Protein AF-0000000078830931 (afdb_homodimer)

Foldseek 3Di:
DAEEEEDCWQQSVVLQQLLVVLPYHYEYADDDLLQVCCQPFNAWEAAPVDIDGDRHHYDNALVPPAAGQEYEYDDEPVCLVVCLVSVQCNQPRVPDDDVPDRGHAYEYAYAFQCNLVVSCVRRNLSRYKYKYWDWAWGPPDRRYIYTDDHGTEMEIARQDDFLPDGDPVQVVVQVSSVSSVGHYHYHSHCSQVSLQVLLQCLLQQLVCQLVVAFLQVQLVDPVSLVLSLLQSVLSVVLCVLVVHDYDDHSVNSNVVSVPDDNRDHDVQNVCQVVQHAHPLCRRLVVSCVSCVVSVRDNVSSVVSSVSCVVSRHGDPPD/DAEEEEDCWQQSVVLQQLLVVLPYHYEYADDDLLQVCCQPFNAWEAAPVDIDGDRHHYDNALVPPAAGQEYEYDDEPVCLVVCLVSVQCNQPRVPDDDVPDRGHAYEYAYAFQCNLVVSCVRRNLSRYKYKYWDWAWGPPDRRYIYTDDHGTEMEIARQDDFLPDGDPVQVVVQVSSVSSVGHYHYHSHCSQVSLQVLLQCLLQQLVCQLVVAFLQVQLVDPVSLVLSLLQSVLSVVLCVLVVHDYDDHSVNSNVVSVPDDNRDHDVQNVCQVVQHAHPLCRRLVVSCVSCVVSVRDNVSSVVSSVSCVVSRHGDPPD

Radius of gyration: 30.99 Å; Cα contacts (8 Å, |Δi|>4): 1349; chains: 2; bounding box: 48×102×60 Å

Structure (mmCIF, N/CA/C/O backbone):
data_AF-0000000078830931-model_v1
#
loop_
_entity.id
_entity.type
_entity.pdbx_description
1 polymer '2-dehydropantoate 2-reductase'
#
loop_
_atom_site.group_PDB
_atom_site.id
_atom_site.type_symbol
_atom_site.label_atom_id
_atom_site.label_alt_id
_atom_site.label_comp_id
_atom_site.label_asym_id
_atom_site.label_entity_id
_atom_site.label_seq_id
_atom_site.pdbx_PDB_ins_code
_atom_site.Cartn_x
_atom_site.Cartn_y
_atom_site.Cartn_z
_atom_site.occupancy
_atom_site.B_iso_or_equiv
_atom_site.auth_seq_id
_atom_site.auth_comp_id
_atom_site.auth_asym_id
_atom_site.auth_atom_id
_atom_site.pdbx_PDB_model_num
ATOM 1 N N . MET A 1 1 ? -1.708 -39.812 -23.375 1 94.75 1 MET A N 1
ATOM 2 C CA . MET A 1 1 ? -1.173 -39.781 -22.016 1 94.75 1 MET A CA 1
ATOM 3 C C . MET A 1 1 ? -2.297 -39.812 -20.984 1 94.75 1 MET A C 1
ATOM 5 O O . MET A 1 1 ? -3.449 -39.5 -21.312 1 94.75 1 MET A O 1
ATOM 9 N N . ARG A 1 2 ? -1.954 -40.219 -19.844 1 97.19 2 ARG A N 1
ATOM 10 C CA . ARG A 1 2 ? -2.887 -40.25 -18.719 1 97.19 2 ARG A CA 1
ATOM 11 C C . ARG A 1 2 ? -2.566 -39.125 -17.719 1 97.19 2 ARG A C 1
ATOM 13 O O . ARG A 1 2 ? -1.452 -39.062 -17.203 1 97.19 2 ARG A O 1
ATOM 20 N N . PHE A 1 3 ? -3.611 -38.312 -17.516 1 98.38 3 PHE A N 1
ATOM 21 C CA . PHE A 1 3 ? -3.396 -37.125 -16.688 1 98.38 3 PHE A CA 1
ATOM 22 C C . PHE A 1 3 ? -4.25 -37.188 -15.422 1 98.38 3 PHE A C 1
ATOM 24 O O . PHE A 1 3 ? -5.398 -37.656 -15.469 1 98.38 3 PHE A O 1
ATOM 31 N N . ALA A 1 4 ? -3.707 -36.75 -14.352 1 98.69 4 ALA A N 1
ATOM 32 C CA . ALA A 1 4 ? -4.48 -36.344 -13.18 1 98.69 4 ALA A CA 1
ATOM 33 C C . ALA A 1 4 ? -4.418 -34.844 -12.977 1 98.69 4 ALA A C 1
ATOM 35 O O . ALA A 1 4 ? -3.336 -34.25 -12.992 1 98.69 4 ALA A O 1
ATOM 36 N N . ILE A 1 5 ? -5.582 -34.25 -12.812 1 98.81 5 ILE A N 1
ATOM 37 C CA . ILE A 1 5 ? -5.648 -32.812 -12.523 1 98.81 5 ILE A CA 1
ATOM 38 C C . ILE A 1 5 ? -5.941 -32.625 -11.039 1 98.81 5 ILE A C 1
ATOM 40 O O . ILE A 1 5 ? -7.035 -32.938 -10.562 1 98.81 5 ILE A O 1
ATOM 44 N N . LEU A 1 6 ? -4.977 -32.125 -10.312 1 98.56 6 LEU A N 1
ATOM 45 C CA . LEU A 1 6 ? -5.18 -31.703 -8.93 1 98.56 6 LEU A CA 1
ATOM 46 C C . LEU A 1 6 ? -5.391 -30.203 -8.844 1 98.56 6 LEU A C 1
ATOM 48 O O . LEU A 1 6 ? -4.43 -29.438 -8.945 1 98.56 6 LEU A O 1
ATOM 52 N N . GLY A 1 7 ? -6.586 -29.797 -8.547 1 97.06 7 GLY A N 1
ATOM 53 C CA . GLY A 1 7 ? -7.051 -28.422 -8.727 1 97.06 7 GLY A CA 1
ATOM 54 C C . GLY A 1 7 ? -7.883 -28.234 -9.977 1 97.06 7 GLY A C 1
ATOM 55 O O . GLY A 1 7 ? -7.379 -27.766 -10.992 1 97.06 7 GLY A O 1
ATOM 56 N N . SER A 1 8 ? -9.125 -28.547 -9.883 1 96.56 8 SER A N 1
ATOM 57 C CA . SER A 1 8 ? -10.031 -28.547 -11.023 1 96.56 8 SER A CA 1
ATOM 58 C C . SER A 1 8 ? -10.75 -27.203 -11.156 1 96.56 8 SER A C 1
ATOM 60 O O . SER A 1 8 ? -11.828 -27.125 -11.742 1 96.56 8 SER A O 1
ATOM 62 N N . GLY A 1 9 ? -10.156 -26.219 -10.609 1 95.44 9 GLY A N 1
ATOM 63 C CA . GLY A 1 9 ? -10.695 -24.875 -10.766 1 95.44 9 GLY A CA 1
ATOM 64 C C . GLY A 1 9 ? -10.367 -24.25 -12.109 1 95.44 9 GLY A C 1
ATOM 65 O O . GLY A 1 9 ? -10.375 -24.938 -13.141 1 95.44 9 GLY A O 1
ATOM 66 N N . GLY A 1 10 ? -10.164 -22.922 -12.133 1 94.81 10 GLY A N 1
ATOM 67 C CA . GLY A 1 10 ? -9.977 -22.172 -13.367 1 94.81 10 GLY A CA 1
ATOM 68 C C . GLY A 1 10 ? -8.859 -22.719 -14.234 1 94.81 10 GLY A C 1
ATOM 69 O O . GLY A 1 10 ? -9.078 -23.062 -15.398 1 94.81 10 GLY A O 1
ATOM 70 N N . VAL A 1 11 ? -7.676 -22.875 -13.664 1 96.81 11 VAL A N 1
ATOM 71 C CA . VAL A 1 11 ? -6.5 -23.266 -14.438 1 96.81 11 VAL A CA 1
ATOM 72 C C . VAL A 1 11 ? -6.559 -24.75 -14.766 1 96.81 11 VAL A C 1
ATOM 74 O O . VAL A 1 11 ? -6.602 -25.141 -15.938 1 96.81 11 VAL A O 1
ATOM 77 N N . GLY A 1 12 ? -6.703 -25.547 -13.758 1 98.19 12 GLY A N 1
ATOM 78 C CA . GLY A 1 12 ? -6.723 -26.984 -13.977 1 98.19 12 GLY A CA 1
ATOM 79 C C . GLY A 1 12 ? -7.934 -27.453 -14.758 1 98.19 12 GLY A C 1
ATOM 80 O O . GLY A 1 12 ? -7.824 -28.359 -15.602 1 98.19 12 GLY A O 1
ATOM 81 N N . GLY A 1 13 ? -9.055 -26.875 -14.445 1 98.06 13 GLY A N 1
ATOM 82 C CA . GLY A 1 13 ? -10.25 -27.234 -15.195 1 98.06 13 GLY A CA 1
ATOM 83 C C . GLY A 1 13 ? -10.156 -26.891 -16.672 1 98.06 13 GLY A C 1
ATOM 84 O O . GLY A 1 13 ? -10.547 -27.688 -17.516 1 98.06 13 GLY A O 1
ATOM 85 N N . PHE A 1 14 ? -9.617 -25.766 -16.953 1 97.81 14 PHE A N 1
ATOM 86 C CA . PHE A 1 14 ? -9.5 -25.312 -18.328 1 97.81 14 PHE A CA 1
ATOM 87 C C . PHE A 1 14 ? -8.562 -26.203 -19.125 1 97.81 14 PHE A C 1
ATOM 89 O O . PHE A 1 14 ? -8.953 -26.766 -20.156 1 97.81 14 PHE A O 1
ATOM 96 N N . PHE A 1 15 ? -7.398 -26.391 -18.656 1 98.25 15 PHE A N 1
ATOM 97 C CA . PHE A 1 15 ? -6.414 -27.188 -19.375 1 98.25 15 PHE A CA 1
ATOM 98 C C . PHE A 1 15 ? -6.816 -28.656 -19.391 1 98.25 15 PHE A C 1
ATOM 100 O O . PHE A 1 15 ? -6.613 -29.344 -20.406 1 98.25 15 PHE A O 1
ATOM 107 N N . GLY A 1 16 ? -7.379 -29.125 -18.312 1 98.56 16 GLY A N 1
ATOM 108 C CA . GLY A 1 16 ? -7.879 -30.484 -18.281 1 98.56 16 GLY A CA 1
ATOM 109 C C . GLY A 1 16 ? -8.969 -30.75 -19.297 1 98.56 16 GLY A C 1
ATOM 110 O O . GLY A 1 16 ? -8.969 -31.781 -19.969 1 98.56 16 GLY A O 1
ATOM 111 N N . ALA A 1 17 ? -9.859 -29.812 -19.406 1 98.44 17 ALA A N 1
ATOM 112 C CA . ALA A 1 17 ? -10.953 -29.953 -20.359 1 98.44 17 ALA A CA 1
ATOM 113 C C . ALA A 1 17 ? -10.43 -30.016 -21.797 1 98.44 17 ALA A C 1
ATOM 115 O O . ALA A 1 17 ? -10.93 -30.781 -22.609 1 98.44 17 ALA A O 1
ATOM 116 N N . LYS A 1 18 ? -9.5 -29.219 -22.078 1 98.06 18 LYS A N 1
ATOM 117 C CA . LYS A 1 18 ? -8.898 -29.219 -23.406 1 98.06 18 LYS A CA 1
ATOM 118 C C . LYS A 1 18 ? -8.219 -30.562 -23.688 1 98.06 18 LYS A C 1
ATOM 120 O O . LYS A 1 18 ? -8.289 -31.078 -24.812 1 98.06 18 LYS A O 1
ATOM 125 N N . LEU A 1 19 ? -7.559 -31.094 -22.719 1 98.62 19 LEU A N 1
ATOM 126 C CA . LEU A 1 19 ? -6.91 -32.406 -22.875 1 98.62 19 LEU A CA 1
ATOM 127 C C . LEU A 1 19 ? -7.938 -33.5 -23.109 1 98.62 19 LEU A C 1
ATOM 129 O O . LEU A 1 19 ? -7.734 -34.375 -23.953 1 98.62 19 LEU A O 1
ATOM 133 N N . VAL A 1 20 ? -9.039 -33.469 -22.344 1 98.69 20 VAL A N 1
ATOM 134 C CA . VAL A 1 20 ? -10.117 -34.406 -22.547 1 98.69 20 VAL A CA 1
ATOM 135 C C . VAL A 1 20 ? -10.641 -34.312 -23.984 1 98.69 20 VAL A C 1
ATOM 137 O O . VAL A 1 20 ? -10.812 -35.344 -24.656 1 98.69 20 VAL A O 1
ATOM 140 N N . ARG A 1 21 ? -10.859 -33.125 -24.359 1 97.94 21 ARG A N 1
ATOM 141 C CA . ARG A 1 21 ? -11.398 -32.875 -25.703 1 97.94 21 ARG A CA 1
ATOM 142 C C . ARG A 1 21 ? -10.461 -33.438 -26.781 1 97.94 21 ARG A C 1
ATOM 144 O O . ARG A 1 21 ? -10.914 -33.906 -27.828 1 97.94 21 ARG A O 1
ATOM 151 N N . ALA A 1 22 ? -9.219 -33.406 -26.547 1 98 22 ALA A N 1
ATOM 152 C CA . ALA A 1 22 ? -8.211 -33.875 -27.5 1 98 22 ALA A CA 1
ATOM 153 C C . ALA A 1 22 ? -8.062 -35.406 -27.422 1 98 22 ALA A C 1
ATOM 155 O O . ALA A 1 22 ? -7.281 -36 -28.172 1 98 22 ALA A O 1
ATOM 156 N N . GLY A 1 23 ? -8.703 -36.031 -26.438 1 98.25 23 GLY A N 1
ATOM 157 C CA . GLY A 1 23 ? -8.758 -37.5 -26.422 1 98.25 23 GLY A CA 1
ATOM 158 C C . GLY A 1 23 ? -7.84 -38.125 -25.375 1 98.25 23 GLY A C 1
ATOM 159 O O . GLY A 1 23 ? -7.699 -39.344 -25.312 1 98.25 23 GLY A O 1
ATOM 160 N N . HIS A 1 24 ? -7.219 -37.312 -24.578 1 98.44 24 HIS A N 1
ATOM 161 C CA . HIS A 1 24 ? -6.371 -37.844 -23.531 1 98.44 24 HIS A CA 1
ATOM 162 C C . HIS A 1 24 ? -7.207 -38.406 -22.391 1 98.44 24 HIS A C 1
ATOM 164 O O . HIS A 1 24 ? -8.391 -38.094 -22.25 1 98.44 24 HIS A O 1
ATOM 170 N N . ASP A 1 25 ? -6.637 -39.344 -21.672 1 98.19 25 ASP A N 1
ATOM 171 C CA . ASP A 1 25 ? -7.266 -39.844 -20.453 1 98.19 25 ASP A CA 1
ATOM 172 C C . ASP A 1 25 ? -6.992 -38.938 -19.266 1 98.19 25 ASP A C 1
ATOM 174 O O . ASP A 1 25 ? -5.875 -38.906 -18.734 1 98.19 25 ASP A O 1
ATOM 178 N N . VAL A 1 26 ? -8.008 -38.219 -18.844 1 98.75 26 VAL A N 1
ATOM 179 C CA . VAL A 1 26 ? -7.844 -37.188 -17.797 1 98.75 26 VAL A CA 1
ATOM 180 C C . VAL A 1 26 ? -8.789 -37.5 -16.641 1 98.75 26 VAL A C 1
ATOM 182 O O . VAL A 1 26 ? -9.984 -37.719 -16.844 1 98.75 26 VAL A O 1
ATOM 185 N N . THR A 1 27 ? -8.32 -37.562 -15.445 1 98.69 27 THR A N 1
ATOM 186 C CA . THR A 1 27 ? -9.148 -37.625 -14.242 1 98.69 27 THR A CA 1
ATOM 187 C C . THR A 1 27 ? -8.945 -36.406 -13.359 1 98.69 27 THR A C 1
ATOM 189 O O . THR A 1 27 ? -7.805 -36 -13.094 1 98.69 27 THR A O 1
ATOM 192 N N . PHE A 1 28 ? -10.078 -35.812 -12.891 1 98.75 28 PHE A N 1
ATOM 193 C CA . PHE A 1 28 ? -10.055 -34.594 -12.109 1 98.75 28 PHE A CA 1
ATOM 194 C C . PHE A 1 28 ? -10.281 -34.875 -10.633 1 98.75 28 PHE A C 1
ATOM 196 O O . PHE A 1 28 ? -11.188 -35.625 -10.273 1 98.75 28 PHE A O 1
ATOM 203 N N . LEU A 1 29 ? -9.43 -34.312 -9.812 1 98.56 29 LEU A N 1
ATOM 204 C CA . LEU A 1 29 ? -9.734 -34.25 -8.391 1 98.56 29 LEU A CA 1
ATOM 205 C C . LEU A 1 29 ? -10.602 -33.031 -8.07 1 98.56 29 LEU A C 1
ATOM 207 O O . LEU A 1 29 ? -10.211 -31.906 -8.344 1 98.56 29 LEU A O 1
ATOM 211 N N . ALA A 1 30 ? -11.75 -33.25 -7.574 1 97.5 30 ALA A N 1
ATOM 212 C CA . ALA A 1 30 ? -12.703 -32.188 -7.238 1 97.5 30 ALA A CA 1
ATOM 213 C C . ALA A 1 30 ? -13.516 -32.562 -5.996 1 97.5 30 ALA A C 1
ATOM 215 O O . ALA A 1 30 ? -13.398 -33.656 -5.48 1 97.5 30 ALA A O 1
ATOM 216 N N . ARG A 1 31 ? -14.203 -31.609 -5.5 1 95.44 31 ARG A N 1
ATOM 217 C CA . ARG A 1 31 ? -15.023 -31.859 -4.316 1 95.44 31 ARG A CA 1
ATOM 218 C C . ARG A 1 31 ? -16.281 -31 -4.34 1 95.44 31 ARG A C 1
ATOM 220 O O . ARG A 1 31 ? -16.438 -30.125 -5.195 1 95.44 31 ARG A O 1
ATOM 227 N N . GLY A 1 32 ? -17.219 -31.344 -3.547 1 96 32 GLY A N 1
ATOM 228 C CA . GLY A 1 32 ? -18.406 -30.516 -3.297 1 96 32 GLY A CA 1
ATOM 229 C C . GLY A 1 32 ? -19.281 -30.359 -4.52 1 96 32 GLY A C 1
ATOM 230 O O . GLY A 1 32 ? -19.484 -31.312 -5.277 1 96 32 GLY A O 1
ATOM 231 N N . ALA A 1 33 ? -19.812 -29.109 -4.637 1 97.38 33 ALA A N 1
ATOM 232 C CA . ALA A 1 33 ? -20.766 -28.812 -5.703 1 97.38 33 ALA A CA 1
ATOM 233 C C . ALA A 1 33 ? -20.109 -28.906 -7.074 1 97.38 33 ALA A C 1
ATOM 235 O O . ALA A 1 33 ? -20.75 -29.312 -8.055 1 97.38 33 ALA A O 1
ATOM 236 N N . HIS A 1 34 ? -18.891 -28.562 -7.062 1 97.56 34 HIS A N 1
ATOM 237 C CA . HIS A 1 34 ? -18.156 -28.625 -8.328 1 97.56 34 HIS A CA 1
ATOM 238 C C . HIS A 1 34 ? -17.984 -30.062 -8.797 1 97.56 34 HIS A C 1
ATOM 240 O O . HIS A 1 34 ? -18.188 -30.359 -9.977 1 97.56 34 HIS A O 1
ATOM 246 N N . LEU A 1 35 ? -17.672 -30.969 -7.938 1 98 35 LEU A N 1
ATOM 247 C CA . LEU A 1 35 ? -17.547 -32.375 -8.266 1 98 35 LEU A CA 1
ATOM 248 C C . LEU A 1 35 ? -18.875 -32.938 -8.766 1 98 35 LEU A C 1
ATOM 250 O O . LEU A 1 35 ? -18.922 -33.625 -9.789 1 98 35 LEU A O 1
ATOM 254 N N . ARG A 1 36 ? -19.906 -32.594 -8.055 1 98.25 36 ARG A N 1
ATOM 255 C CA . ARG A 1 36 ? -21.219 -33.094 -8.43 1 98.25 36 ARG A CA 1
ATOM 256 C C . ARG A 1 36 ? -21.609 -32.625 -9.828 1 98.25 36 ARG A C 1
ATOM 258 O O . ARG A 1 36 ? -22.078 -33.406 -10.648 1 98.25 36 ARG A O 1
ATOM 265 N N . ALA A 1 37 ? -21.344 -31.422 -10.062 1 98.5 37 ALA A N 1
ATOM 266 C CA . ALA A 1 37 ? -21.672 -30.859 -11.367 1 98.5 37 ALA A CA 1
ATOM 267 C C . ALA A 1 37 ? -20.859 -31.5 -12.477 1 98.5 37 ALA A C 1
ATOM 269 O O . ALA A 1 37 ? -21.375 -31.812 -13.547 1 98.5 37 ALA A O 1
ATOM 270 N N . MET A 1 38 ? -19.625 -31.688 -12.227 1 98.44 38 MET A N 1
ATOM 271 C CA . MET A 1 38 ? -18.719 -32.281 -13.211 1 98.44 38 MET A CA 1
ATOM 272 C C . MET A 1 38 ? -19.156 -33.719 -13.555 1 98.44 38 MET A C 1
ATOM 274 O O . MET A 1 38 ? -19.125 -34.094 -14.719 1 98.44 38 MET A O 1
ATOM 278 N N . ARG A 1 39 ? -19.641 -34.469 -12.609 1 97.94 39 ARG A N 1
ATOM 279 C CA . ARG A 1 39 ? -20.078 -35.844 -12.812 1 97.94 39 ARG A CA 1
ATOM 280 C C . ARG A 1 39 ? -21.391 -35.906 -13.586 1 97.94 39 ARG A C 1
ATOM 282 O O . ARG A 1 39 ? -21.578 -36.75 -14.438 1 97.94 39 ARG A O 1
ATOM 289 N N . GLU A 1 40 ? -22.188 -34.969 -13.305 1 98 40 GLU A N 1
ATOM 290 C CA . GLU A 1 40 ? -23.547 -35 -13.844 1 98 40 GLU A CA 1
ATOM 291 C C . GLU A 1 40 ? -23.609 -34.375 -15.234 1 98 40 GLU A C 1
ATOM 293 O O . GLU A 1 40 ? -24.312 -34.875 -16.125 1 98 40 GLU A O 1
ATOM 298 N N . HIS A 1 41 ? -22.859 -33.25 -15.391 1 97.75 41 HIS A N 1
ATOM 299 C CA . HIS A 1 41 ? -23.078 -32.469 -16.594 1 97.75 41 HIS A CA 1
ATOM 300 C C . HIS A 1 41 ? -21.797 -32.312 -17.391 1 97.75 41 HIS A C 1
ATOM 302 O O . HIS A 1 41 ? -21.797 -31.719 -18.484 1 97.75 41 HIS A O 1
ATOM 308 N N . GLY A 1 42 ? -20.719 -32.812 -16.859 1 98.38 42 GLY A N 1
ATOM 309 C CA . GLY A 1 42 ? -19.438 -32.531 -17.484 1 98.38 42 GLY A CA 1
ATOM 310 C C . GLY A 1 42 ? -18.844 -31.203 -17.094 1 98.38 42 GLY A C 1
ATOM 311 O O . GLY A 1 42 ? -19.25 -30.594 -16.094 1 98.38 42 GLY A O 1
ATOM 312 N N . LEU A 1 43 ? -17.828 -30.875 -17.781 1 98.62 43 LEU A N 1
ATOM 313 C CA . LEU A 1 43 ? -17.156 -29.594 -17.578 1 98.62 43 LEU A CA 1
ATOM 314 C C . LEU A 1 43 ? -17.344 -28.672 -18.781 1 98.62 43 LEU A C 1
ATOM 316 O O . LEU A 1 43 ? -17.062 -29.078 -19.922 1 98.62 43 LEU A O 1
ATOM 320 N N . THR A 1 44 ? -17.891 -27.484 -18.531 1 98.56 44 THR A N 1
ATOM 321 C CA . THR A 1 44 ? -18.156 -26.5 -19.578 1 98.56 44 THR A CA 1
ATOM 322 C C . THR A 1 44 ? -17.125 -25.375 -19.531 1 98.56 44 THR A C 1
ATOM 324 O O . THR A 1 44 ? -16.844 -24.844 -18.453 1 98.56 44 THR A O 1
ATOM 327 N N . ILE A 1 45 ? -16.562 -25.047 -20.656 1 97.88 45 ILE A N 1
ATOM 328 C CA . ILE A 1 45 ? -15.625 -23.953 -20.797 1 97.88 45 ILE A CA 1
ATOM 329 C C . ILE A 1 45 ? -16.234 -22.844 -21.656 1 97.88 45 ILE A C 1
ATOM 331 O O . ILE A 1 45 ? -16.656 -23.094 -22.781 1 97.88 45 ILE A O 1
ATOM 335 N N . HIS A 1 46 ? -16.328 -21.703 -21.062 1 97.06 46 HIS A N 1
ATOM 336 C CA . HIS A 1 46 ? -16.594 -20.484 -21.828 1 97.06 46 HIS A CA 1
ATOM 337 C C . HIS A 1 46 ? -15.312 -19.719 -22.109 1 97.06 46 HIS A C 1
ATOM 339 O O . HIS A 1 46 ? -14.734 -19.125 -21.203 1 97.06 46 HIS A O 1
ATOM 345 N N . GLY A 1 47 ? -14.922 -19.828 -23.375 1 92.5 47 GLY A N 1
ATOM 346 C CA . GLY A 1 47 ? -13.641 -19.203 -23.688 1 92.5 47 GLY A CA 1
ATOM 347 C C . GLY A 1 47 ? -13.672 -18.391 -24.969 1 92.5 47 GLY A C 1
ATOM 348 O O . GLY A 1 47 ? -14.703 -18.312 -25.641 1 92.5 47 GLY A O 1
ATOM 349 N N . ALA A 1 48 ? -12.586 -17.766 -25.266 1 88.25 48 ALA A N 1
ATOM 350 C CA . ALA A 1 48 ? -12.453 -16.906 -26.422 1 88.25 48 ALA A CA 1
ATOM 351 C C . ALA A 1 48 ? -12.531 -17.703 -27.719 1 88.25 48 ALA A C 1
ATOM 353 O O . ALA A 1 48 ? -12.969 -17.188 -28.75 1 88.25 48 ALA A O 1
ATOM 354 N N . GLU A 1 49 ? -12.156 -18.953 -27.672 1 89.88 49 GLU A N 1
ATOM 355 C CA . GLU A 1 49 ? -12.141 -19.797 -28.859 1 89.88 49 GLU A CA 1
ATOM 356 C C . GLU A 1 49 ? -13.477 -20.5 -29.062 1 89.88 49 GLU A C 1
ATOM 358 O O . GLU A 1 49 ? -13.633 -21.312 -29.984 1 89.88 49 GLU A O 1
ATOM 363 N N . GLY A 1 50 ? -14.422 -20.219 -28.203 1 92.5 50 GLY A N 1
ATOM 364 C CA . GLY A 1 50 ? -15.719 -20.875 -28.281 1 92.5 50 GLY A CA 1
ATOM 365 C C . GLY A 1 50 ? -16.031 -21.719 -27.062 1 92.5 50 GLY A C 1
ATOM 366 O O . GLY A 1 50 ? -15.125 -22.234 -26.406 1 92.5 50 GLY A O 1
ATOM 367 N N . ASP A 1 51 ? -17.281 -21.938 -26.922 1 96.94 51 ASP A N 1
ATOM 368 C CA . ASP A 1 51 ? -17.734 -22.719 -25.781 1 96.94 51 ASP A CA 1
ATOM 369 C C . ASP A 1 51 ? -17.75 -24.219 -26.109 1 96.94 51 ASP A C 1
ATOM 371 O O . ASP A 1 51 ? -18.016 -24.609 -27.25 1 96.94 51 ASP A O 1
ATOM 375 N N . PHE A 1 52 ? -17.484 -25.031 -25.125 1 97.69 52 PHE A N 1
ATOM 376 C CA . PHE A 1 52 ? -17.656 -26.469 -25.297 1 97.69 52 PHE A CA 1
ATOM 377 C C . PHE A 1 52 ? -17.859 -27.156 -23.953 1 97.69 52 PHE A C 1
ATOM 379 O O . PHE A 1 52 ? -17.578 -26.578 -22.906 1 97.69 52 PHE A O 1
ATOM 386 N N . THR A 1 53 ? -18.406 -28.328 -24.031 1 98.44 53 THR A N 1
ATOM 387 C CA . THR A 1 53 ? -18.609 -29.172 -22.859 1 98.44 53 THR A CA 1
ATOM 388 C C . THR A 1 53 ? -18.047 -30.562 -23.094 1 98.44 53 THR A C 1
ATOM 390 O O . THR A 1 53 ? -18.203 -31.125 -24.188 1 98.44 53 THR A O 1
ATOM 393 N N . VAL A 1 54 ? -17.406 -31.062 -22.109 1 98.5 54 VAL A N 1
ATOM 394 C CA . VAL A 1 54 ? -16.891 -32.406 -22.219 1 98.5 54 VAL A CA 1
ATOM 395 C C . VAL A 1 54 ? -17.344 -33.25 -21.016 1 98.5 54 VAL A C 1
ATOM 397 O O . VAL A 1 54 ? -17.422 -32.719 -19.891 1 98.5 54 VAL A O 1
ATOM 400 N N . ALA A 1 55 ? -17.609 -34.5 -21.281 1 98.44 55 ALA A N 1
ATOM 401 C CA . ALA A 1 55 ? -17.781 -35.438 -20.188 1 98.44 55 ALA A CA 1
ATOM 402 C C . ALA A 1 55 ? -16.438 -35.719 -19.516 1 98.44 55 ALA A C 1
ATOM 404 O O . ALA A 1 55 ? -15.422 -35.906 -20.203 1 98.44 55 ALA A O 1
ATOM 405 N N . VAL A 1 56 ? -16.422 -35.781 -18.156 1 98.44 56 VAL A N 1
ATOM 406 C CA . VAL A 1 56 ? -15.125 -35.906 -17.484 1 98.44 56 VAL A CA 1
ATOM 407 C C . VAL A 1 56 ? -15.203 -37 -16.406 1 98.44 56 VAL A C 1
ATOM 409 O O . VAL A 1 56 ? -16.281 -37.281 -15.883 1 98.44 56 VAL A O 1
ATOM 412 N N . LYS A 1 57 ? -14.078 -37.594 -16.141 1 98.25 57 LYS A N 1
ATOM 413 C CA . LYS A 1 57 ? -13.867 -38.375 -14.938 1 98.25 57 LYS A CA 1
ATOM 414 C C . LYS A 1 57 ? -13.445 -37.469 -13.766 1 98.25 57 LYS A C 1
ATOM 416 O O . LYS A 1 57 ? -12.445 -36.75 -13.859 1 98.25 57 LYS A O 1
ATOM 421 N N . ALA A 1 58 ? -14.234 -37.5 -12.703 1 98.5 58 ALA A N 1
ATOM 422 C CA . ALA A 1 58 ? -13.906 -36.688 -11.531 1 98.5 58 ALA A CA 1
ATOM 423 C C . ALA A 1 58 ? -14.188 -37.438 -10.242 1 98.5 58 ALA A C 1
ATOM 425 O O . ALA A 1 58 ? -15.164 -38.188 -10.156 1 98.5 58 ALA A O 1
ATOM 426 N N . ASP A 1 59 ? -13.328 -37.281 -9.305 1 98.12 59 ASP A N 1
ATOM 427 C CA . ASP A 1 59 ? -13.492 -37.938 -8.008 1 98.12 59 ASP A CA 1
ATOM 428 C C . ASP A 1 59 ? -12.883 -37.094 -6.887 1 98.12 59 ASP A C 1
ATOM 430 O O . ASP A 1 59 ? -12.148 -36.156 -7.148 1 98.12 59 ASP A O 1
ATOM 434 N N . ASP A 1 60 ? -13.227 -37.375 -5.621 1 97.44 60 ASP A N 1
ATOM 435 C CA . ASP A 1 60 ? -12.68 -36.625 -4.48 1 97.44 60 ASP A CA 1
ATOM 436 C C . ASP A 1 60 ? -11.609 -37.438 -3.766 1 97.44 60 ASP A C 1
ATOM 438 O O . ASP A 1 60 ? -11.055 -37 -2.76 1 97.44 60 ASP A O 1
ATOM 442 N N . ASP A 1 61 ? -11.266 -38.594 -4.34 1 97.12 61 ASP A N 1
ATOM 443 C CA . ASP A 1 61 ? -10.266 -39.5 -3.766 1 97.12 61 ASP A CA 1
ATOM 444 C C . ASP A 1 61 ? -9.352 -40.062 -4.844 1 97.12 61 ASP A C 1
ATOM 446 O O . ASP A 1 61 ? -9.781 -40.875 -5.676 1 97.12 61 ASP A O 1
ATOM 450 N N . VAL A 1 62 ? -8.094 -39.75 -4.727 1 97.06 62 VAL A N 1
ATOM 451 C CA . VAL A 1 62 ? -7.141 -40.125 -5.773 1 97.06 62 VAL A CA 1
ATOM 452 C C . VAL A 1 62 ? -6.906 -41.625 -5.762 1 97.06 62 VAL A C 1
ATOM 454 O O . VAL A 1 62 ? -6.371 -42.188 -6.723 1 97.06 62 VAL A O 1
ATOM 457 N N . GLN A 1 63 ? -7.281 -42.312 -4.703 1 94.88 63 GLN A N 1
ATOM 458 C CA . GLN A 1 63 ? -7.156 -43.75 -4.652 1 94.88 63 GLN A CA 1
ATOM 459 C C . GLN A 1 63 ? -8 -44.438 -5.73 1 94.88 63 GLN A C 1
ATOM 461 O O . GLN A 1 63 ? -7.773 -45.594 -6.082 1 94.88 63 GLN A O 1
ATOM 466 N N . ARG A 1 64 ? -8.906 -43.625 -6.191 1 95.31 64 ARG A N 1
ATOM 467 C CA . ARG A 1 64 ? -9.805 -44.188 -7.199 1 95.31 64 ARG A CA 1
ATOM 468 C C . ARG A 1 64 ? -9.359 -43.781 -8.602 1 95.31 64 ARG A C 1
ATOM 470 O O . ARG A 1 64 ? -10.086 -44 -9.578 1 95.31 64 ARG A O 1
ATOM 477 N N . PHE A 1 65 ? -8.141 -43.25 -8.547 1 94.94 65 PHE A N 1
ATOM 478 C CA . PHE A 1 65 ? -7.574 -42.875 -9.844 1 94.94 65 PHE A CA 1
ATOM 479 C C . PHE A 1 65 ? -6.82 -44.062 -10.438 1 94.94 65 PHE A C 1
ATOM 481 O O . PHE A 1 65 ? -6.449 -45 -9.719 1 94.94 65 PHE A O 1
ATOM 488 N N . GLY A 1 66 ? -6.676 -44.344 -11.656 1 88.62 66 GLY A N 1
ATOM 489 C CA . GLY A 1 66 ? -5.746 -45.25 -12.289 1 88.62 66 GLY A CA 1
ATOM 490 C C . GLY A 1 66 ? -4.344 -44.688 -12.422 1 88.62 66 GLY A C 1
ATOM 491 O O . GLY A 1 66 ? -4.062 -43.594 -11.93 1 88.62 66 GLY A O 1
ATOM 492 N N . PRO A 1 67 ? -3.461 -45.5 -12.953 1 92.62 67 PRO A N 1
ATOM 493 C CA . PRO A 1 67 ? -2.111 -45 -13.219 1 92.62 67 PRO A CA 1
ATOM 494 C C . PRO A 1 67 ? -2.109 -43.781 -14.102 1 92.62 67 PRO A C 1
ATOM 496 O O . PRO A 1 67 ? -2.928 -43.656 -15.016 1 92.62 67 PRO A O 1
ATOM 499 N N . VAL A 1 68 ? -1.162 -42.906 -13.781 1 95.94 68 VAL A N 1
ATOM 500 C CA . VAL A 1 68 ? -1.063 -41.656 -14.57 1 95.94 68 VAL A CA 1
ATOM 501 C C . VAL A 1 68 ? 0.375 -41.469 -15.047 1 95.94 68 VAL A C 1
ATOM 503 O O . VAL A 1 68 ? 1.306 -42.062 -14.477 1 95.94 68 VAL A O 1
ATOM 506 N N . ASP A 1 69 ? 0.481 -40.688 -16.094 1 96.62 69 ASP A N 1
ATOM 507 C CA . ASP A 1 69 ? 1.785 -40.281 -16.594 1 96.62 69 ASP A CA 1
ATOM 508 C C . ASP A 1 69 ? 2.189 -38.906 -16.047 1 96.62 69 ASP A C 1
ATOM 510 O O . ASP A 1 69 ? 3.367 -38.688 -15.766 1 96.62 69 ASP A O 1
ATOM 514 N N . VAL A 1 70 ? 1.214 -38.031 -15.922 1 98.25 70 VAL A N 1
ATOM 515 C CA . VAL A 1 70 ? 1.481 -36.656 -15.508 1 98.25 70 VAL A CA 1
ATOM 516 C C . VAL A 1 70 ? 0.432 -36.219 -14.5 1 98.25 70 VAL A C 1
ATOM 518 O O . VAL A 1 70 ? -0.769 -36.406 -14.719 1 98.25 70 VAL A O 1
ATOM 521 N N . VAL A 1 71 ? 0.872 -35.75 -13.398 1 98.69 71 VAL A N 1
ATOM 522 C CA . VAL A 1 71 ? 0.026 -35 -12.469 1 98.69 71 VAL A CA 1
ATOM 523 C C . VAL A 1 71 ? 0.166 -33.5 -12.719 1 98.69 71 VAL A C 1
ATOM 525 O O . VAL A 1 71 ? 1.253 -32.938 -12.57 1 98.69 71 VAL A O 1
ATOM 528 N N . VAL A 1 72 ? -0.916 -32.875 -13.125 1 98.88 72 VAL A N 1
ATOM 529 C CA . VAL A 1 72 ? -0.934 -31.406 -13.25 1 98.88 72 VAL A CA 1
ATOM 530 C C . VAL A 1 72 ? -1.4 -30.781 -11.938 1 98.88 72 VAL A C 1
ATOM 532 O O . VAL A 1 72 ? -2.561 -30.938 -11.547 1 98.88 72 VAL A O 1
ATOM 535 N N . LEU A 1 73 ? -0.517 -30.125 -11.305 1 98.81 73 LEU A N 1
ATOM 536 C CA . LEU A 1 73 ? -0.814 -29.469 -10.031 1 98.81 73 LEU A CA 1
ATOM 537 C C . LEU A 1 73 ? -1.245 -28.031 -10.242 1 98.81 73 LEU A C 1
ATOM 539 O O . LEU A 1 73 ? -0.413 -27.172 -10.539 1 98.81 73 LEU A O 1
ATOM 543 N N . ALA A 1 74 ? -2.557 -27.812 -10.039 1 98.19 74 ALA A N 1
ATOM 544 C CA . ALA A 1 74 ? -3.104 -26.5 -10.422 1 98.19 74 ALA A CA 1
ATOM 545 C C . ALA A 1 74 ? -3.922 -25.906 -9.281 1 98.19 74 ALA A C 1
ATOM 547 O O . ALA A 1 74 ? -4.812 -25.078 -9.523 1 98.19 74 ALA A O 1
ATOM 548 N N . VAL A 1 75 ? -3.66 -26.328 -8.031 1 97.12 75 VAL A N 1
ATOM 549 C CA . VAL A 1 75 ? -4.266 -25.688 -6.871 1 97.12 75 VAL A CA 1
ATOM 550 C C . VAL A 1 75 ? -3.559 -24.359 -6.594 1 97.12 75 VAL A C 1
ATOM 552 O O . VAL A 1 75 ? -2.459 -24.125 -7.098 1 97.12 75 VAL A O 1
ATOM 555 N N . LYS A 1 76 ? -4.16 -23.547 -5.852 1 95.44 76 LYS A N 1
ATOM 556 C CA . LYS A 1 76 ? -3.475 -22.359 -5.375 1 95.44 76 LYS A CA 1
ATOM 557 C C . LYS A 1 76 ? -2.291 -22.719 -4.484 1 95.44 76 LYS A C 1
ATOM 559 O O . LYS A 1 76 ? -2.285 -23.766 -3.85 1 95.44 76 LYS A O 1
ATOM 564 N N . ASN A 1 77 ? -1.377 -21.797 -4.422 1 96.94 77 ASN A N 1
ATOM 565 C CA . ASN A 1 77 ? -0.145 -22.031 -3.676 1 96.94 77 ASN A CA 1
ATOM 566 C C . ASN A 1 77 ? -0.433 -22.5 -2.252 1 96.94 77 ASN A C 1
ATOM 568 O O . ASN A 1 77 ? 0.196 -23.438 -1.762 1 96.94 77 ASN A O 1
ATOM 572 N N . TYR A 1 78 ? -1.424 -21.875 -1.579 1 95.06 78 TYR A N 1
ATOM 573 C CA . TYR A 1 78 ? -1.658 -22.141 -0.166 1 95.06 78 TYR A CA 1
ATOM 574 C C . TYR A 1 78 ? -2.33 -23.5 0.023 1 95.06 78 TYR A C 1
ATOM 576 O O . TYR A 1 78 ? -2.453 -23.984 1.148 1 95.06 78 TYR A O 1
ATOM 584 N N . ASP A 1 79 ? -2.68 -24.188 -1.036 1 95.88 79 ASP A N 1
ATOM 585 C CA . ASP A 1 79 ? -3.299 -25.5 -0.967 1 95.88 79 ASP A CA 1
ATOM 586 C C . ASP A 1 79 ? -2.314 -26.594 -1.383 1 95.88 79 ASP A C 1
ATOM 588 O O . ASP A 1 79 ? -2.611 -27.781 -1.264 1 95.88 79 ASP A O 1
ATOM 592 N N . VAL A 1 80 ? -1.144 -26.234 -1.838 1 98 80 VAL A N 1
ATOM 593 C CA . VAL A 1 80 ? -0.176 -27.188 -2.348 1 98 80 VAL A CA 1
ATOM 594 C C . VAL A 1 80 ? 0.161 -28.203 -1.259 1 98 80 VAL A C 1
ATOM 596 O O . VAL A 1 80 ? 0.084 -29.422 -1.485 1 98 80 VAL A O 1
ATOM 599 N N . ALA A 1 81 ? 0.425 -27.75 -0.078 1 97.31 81 ALA A N 1
ATOM 600 C CA . ALA A 1 81 ? 0.799 -28.641 1.018 1 97.31 81 ALA A CA 1
ATOM 601 C C . ALA A 1 81 ? -0.288 -29.672 1.272 1 97.31 81 ALA A C 1
ATOM 603 O O . ALA A 1 81 ? 0.011 -30.844 1.537 1 97.31 81 ALA A O 1
ATOM 604 N N . SER A 1 82 ? -1.49 -29.297 1.17 1 96.88 82 SER A N 1
ATOM 605 C CA . SER A 1 82 ? -2.613 -30.156 1.525 1 96.88 82 SER A CA 1
ATOM 606 C C . SER A 1 82 ? -2.818 -31.25 0.487 1 96.88 82 SER A C 1
ATOM 608 O O . SER A 1 82 ? -3.428 -32.281 0.778 1 96.88 82 SER A O 1
ATOM 610 N N . VAL A 1 83 ? -2.26 -31.125 -0.724 1 97.69 83 VAL A N 1
ATOM 611 C CA . VAL A 1 83 ? -2.537 -32.094 -1.775 1 97.69 83 VAL A CA 1
ATOM 612 C C . VAL A 1 83 ? -1.293 -32.938 -2.033 1 97.69 83 VAL A C 1
ATOM 614 O O . VAL A 1 83 ? -1.315 -33.844 -2.871 1 97.69 83 VAL A O 1
ATOM 617 N N . LEU A 1 84 ? -0.235 -32.719 -1.327 1 98.19 84 LEU A N 1
ATOM 618 C CA . LEU A 1 84 ? 1.015 -33.438 -1.538 1 98.19 84 LEU A CA 1
ATOM 619 C C . LEU A 1 84 ? 0.825 -34.938 -1.301 1 98.19 84 LEU A C 1
ATOM 621 O O . LEU A 1 84 ? 1.377 -35.75 -2.033 1 98.19 84 LEU A O 1
ATOM 625 N N . PRO A 1 85 ? 0.032 -35.375 -0.279 1 97.44 85 PRO A N 1
ATOM 626 C CA . PRO A 1 85 ? -0.211 -36.812 -0.128 1 97.44 85 PRO A CA 1
ATOM 627 C C . PRO A 1 85 ? -0.867 -37.438 -1.36 1 97.44 85 PRO A C 1
ATOM 629 O O . PRO A 1 85 ? -0.524 -38.562 -1.748 1 97.44 85 PRO A O 1
ATOM 632 N N . ALA A 1 86 ? -1.758 -36.688 -1.925 1 97.69 86 ALA A N 1
ATOM 633 C CA . ALA A 1 86 ? -2.406 -37.156 -3.148 1 97.69 86 ALA A CA 1
ATOM 634 C C . ALA A 1 86 ? -1.4 -37.281 -4.289 1 97.69 86 ALA A C 1
ATOM 636 O O . ALA A 1 86 ? -1.441 -38.25 -5.055 1 97.69 86 ALA A O 1
ATOM 637 N N . VAL A 1 87 ? -0.538 -36.344 -4.43 1 98.12 87 VAL A N 1
ATOM 638 C CA . VAL A 1 87 ? 0.505 -36.375 -5.453 1 98.12 87 VAL A CA 1
ATOM 639 C C . VAL A 1 87 ? 1.366 -37.625 -5.273 1 98.12 87 VAL A C 1
ATOM 641 O O . VAL A 1 87 ? 1.63 -38.344 -6.234 1 98.12 87 VAL A O 1
ATOM 644 N N . LYS A 1 88 ? 1.76 -37.875 -4.09 1 96.62 88 LYS A N 1
ATOM 645 C CA . LYS A 1 88 ? 2.596 -39.031 -3.781 1 96.62 88 LYS A CA 1
ATOM 646 C C . LYS A 1 88 ? 1.899 -40.344 -4.176 1 96.62 88 LYS A C 1
ATOM 648 O O . LYS A 1 88 ? 2.518 -41.219 -4.766 1 96.62 88 LYS A O 1
ATOM 653 N N . THR A 1 89 ? 0.677 -40.406 -3.811 1 96.69 89 THR A N 1
ATOM 654 C CA . THR A 1 89 ? -0.116 -41.594 -4.121 1 96.69 89 THR A CA 1
ATOM 655 C C . THR A 1 89 ? -0.166 -41.844 -5.629 1 96.69 89 THR A C 1
ATOM 657 O O . THR A 1 89 ? 0.049 -42.938 -6.094 1 96.69 89 THR A O 1
ATOM 660 N N . LEU A 1 90 ? -0.341 -40.812 -6.355 1 97.25 90 LEU A N 1
ATOM 661 C CA . LEU A 1 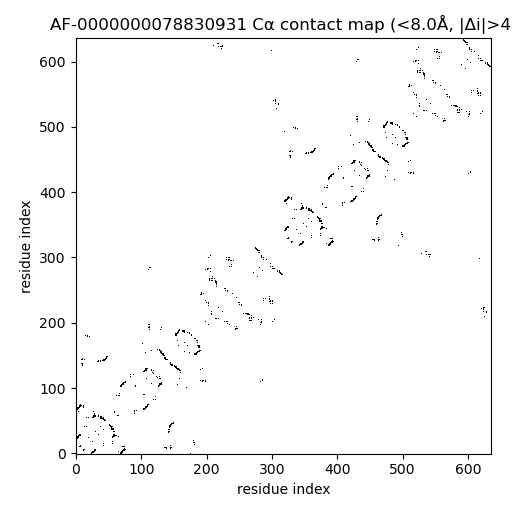90 ? -0.495 -40.906 -7.801 1 97.25 90 LEU A CA 1
ATOM 662 C C . LEU A 1 90 ? 0.828 -41.281 -8.469 1 97.25 90 LEU A C 1
ATOM 664 O O . LEU A 1 90 ? 0.849 -42.062 -9.438 1 97.25 90 LEU A O 1
ATOM 668 N N . LEU A 1 91 ? 1.89 -40.719 -7.996 1 95.88 91 LEU A N 1
ATOM 669 C CA . LEU A 1 91 ? 3.201 -41 -8.578 1 95.88 91 LEU A CA 1
ATOM 670 C C . LEU A 1 91 ? 3.652 -42.406 -8.297 1 95.88 91 LEU A C 1
ATOM 672 O O . LEU A 1 91 ? 4.449 -43 -9.047 1 95.88 91 LEU A O 1
ATOM 676 N N . SER A 1 92 ? 3.137 -43 -7.246 1 91.19 92 SER A N 1
ATOM 677 C CA . SER A 1 92 ? 3.543 -44.344 -6.844 1 91.19 92 SER A CA 1
ATOM 678 C C . SER A 1 92 ? 2.631 -45.406 -7.449 1 91.19 92 SER A C 1
ATOM 680 O O . SER A 1 92 ? 2.908 -46.625 -7.355 1 91.19 92 SER A O 1
ATOM 682 N N . ALA A 1 93 ? 1.589 -45 -8.055 1 84.94 93 ALA A N 1
ATOM 683 C CA . ALA A 1 93 ? 0.549 -45.938 -8.5 1 84.94 93 ALA A CA 1
ATOM 684 C C . ALA A 1 93 ? 1.045 -46.781 -9.656 1 84.94 93 ALA A C 1
ATOM 686 O O . ALA A 1 93 ? 0.59 -47.938 -9.828 1 84.94 93 ALA A O 1
ATOM 687 N N . ARG A 1 94 ? 1.842 -46.344 -10.609 1 78.81 94 ARG A N 1
ATOM 688 C CA . ARG A 1 94 ? 2.289 -47.062 -11.789 1 78.81 94 ARG A CA 1
ATOM 689 C C . ARG A 1 94 ? 3.4 -48.062 -11.445 1 78.81 94 ARG A C 1
ATOM 691 O O . ARG A 1 94 ? 3.697 -48.969 -12.219 1 78.81 94 ARG A O 1
ATOM 698 N N . GLY A 1 95 ? 3.775 -48.312 -10.297 1 73.19 95 GLY A N 1
ATOM 699 C CA . GLY A 1 95 ? 4.906 -49.156 -9.977 1 73.19 95 GLY A CA 1
ATOM 700 C C . GLY A 1 95 ? 6.191 -48.719 -10.648 1 73.19 95 GLY A C 1
ATOM 701 O O . GLY A 1 95 ? 6.258 -47.625 -11.234 1 73.19 95 GLY A O 1
ATOM 702 N N . ALA A 1 96 ? 7.242 -49.5 -10.695 1 73.81 96 ALA A N 1
ATOM 703 C CA . ALA A 1 96 ? 8.539 -49.188 -11.281 1 73.81 96 ALA A CA 1
ATOM 704 C C . ALA A 1 96 ? 8.461 -49.125 -12.805 1 73.81 96 ALA A C 1
ATOM 706 O O . ALA A 1 96 ? 7.918 -50.062 -13.43 1 73.81 96 ALA A O 1
ATOM 707 N N . PRO A 1 97 ? 8.914 -48.031 -13.328 1 75.06 97 PRO A N 1
ATOM 708 C CA . PRO A 1 97 ? 8.852 -47.906 -14.789 1 75.06 97 PRO A CA 1
ATOM 709 C C . PRO A 1 97 ? 9.695 -48.969 -15.5 1 75.06 97 PRO A C 1
ATOM 711 O O . PRO A 1 97 ? 10.719 -49.406 -14.969 1 75.06 97 PRO A O 1
ATOM 714 N N . ALA A 1 98 ? 9.133 -49.406 -16.562 1 76 98 ALA A N 1
ATOM 715 C CA . ALA A 1 98 ? 9.93 -50.281 -17.406 1 76 98 ALA A CA 1
ATOM 716 C C . ALA A 1 98 ? 11.141 -49.562 -17.984 1 76 98 ALA A C 1
ATOM 718 O O . ALA A 1 98 ? 11.156 -48.312 -18.031 1 76 98 ALA A O 1
ATOM 719 N N . PRO A 1 99 ? 12.156 -50.375 -18.344 1 74.62 99 PRO A N 1
ATOM 720 C CA . PRO A 1 99 ? 13.32 -49.688 -18.938 1 74.62 99 PRO A CA 1
ATOM 721 C C . PRO A 1 99 ? 12.953 -48.812 -20.125 1 74.62 99 PRO A C 1
ATOM 723 O O . PRO A 1 99 ? 12.188 -49.219 -21 1 74.62 99 PRO A O 1
ATOM 726 N N . GLY A 1 100 ? 13.266 -47.5 -20.062 1 78.5 100 GLY A N 1
ATOM 727 C CA . GLY A 1 100 ? 13.008 -46.594 -21.156 1 78.5 100 GLY A CA 1
ATOM 728 C C . GLY A 1 100 ? 11.727 -45.781 -20.969 1 78.5 100 GLY A C 1
ATOM 729 O O . GLY A 1 100 ? 11.469 -44.844 -21.703 1 78.5 100 GLY A O 1
ATOM 730 N N . GLU A 1 101 ? 11 -46.219 -19.953 1 83.81 101 GLU A N 1
ATOM 731 C CA . GLU A 1 101 ? 9.734 -45.562 -19.719 1 83.81 101 GLU A CA 1
ATOM 732 C C . GLU A 1 101 ? 9.906 -44.375 -18.781 1 83.81 101 GLU A C 1
ATOM 734 O O . GLU A 1 101 ? 10.641 -44.438 -17.797 1 83.81 101 GLU A O 1
ATOM 739 N N . THR A 1 102 ? 9.336 -43.344 -19.203 1 88.38 102 THR A N 1
ATOM 740 C CA . THR A 1 102 ? 9.359 -42.188 -18.328 1 88.38 102 THR A CA 1
ATOM 741 C C . THR A 1 102 ? 8.453 -42.375 -17.125 1 88.38 102 THR A C 1
ATOM 743 O O . THR A 1 102 ? 7.277 -42.719 -17.266 1 88.38 102 THR A O 1
ATOM 746 N N . PRO A 1 103 ? 9.062 -42.281 -16 1 93.12 103 PRO A N 1
ATOM 747 C CA . PRO A 1 103 ? 8.219 -42.375 -14.805 1 93.12 103 PRO A CA 1
ATOM 748 C C . PRO A 1 103 ? 7.195 -41.25 -14.727 1 93.12 103 PRO A C 1
ATOM 750 O O . PRO A 1 103 ? 7.375 -40.188 -15.359 1 93.12 103 PRO A O 1
ATOM 753 N N . PRO A 1 104 ? 6.16 -41.469 -13.938 1 96.25 104 PRO A N 1
ATOM 754 C CA . PRO A 1 104 ? 5.203 -40.406 -13.734 1 96.25 104 PRO A CA 1
ATOM 755 C C . PRO A 1 104 ? 5.828 -39.188 -13.047 1 96.25 104 PRO A C 1
ATOM 757 O O . PRO A 1 104 ? 6.754 -39.344 -12.25 1 96.25 104 PRO A O 1
ATOM 760 N N . PHE A 1 105 ? 5.348 -38 -13.391 1 97.88 105 PHE A N 1
ATOM 761 C CA . PHE A 1 105 ? 5.895 -36.812 -12.797 1 97.88 105 PHE A CA 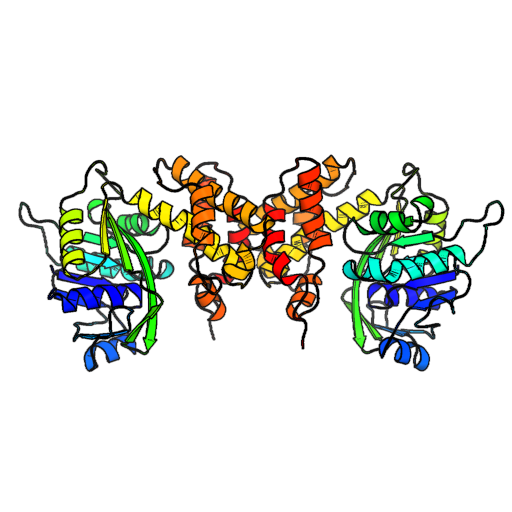1
ATOM 762 C C . PHE A 1 105 ? 4.805 -35.75 -12.609 1 97.88 105 PHE A C 1
ATOM 764 O O . PHE A 1 105 ? 3.672 -35.938 -13.047 1 97.88 105 PHE A O 1
ATOM 771 N N . VAL A 1 106 ? 5.184 -34.75 -11.875 1 98.56 106 VAL A N 1
ATOM 772 C CA . VAL A 1 106 ? 4.266 -33.656 -11.547 1 98.56 106 VAL A CA 1
ATOM 773 C C . VAL A 1 106 ? 4.68 -32.375 -12.289 1 98.56 106 VAL A C 1
ATOM 775 O O . VAL A 1 106 ? 5.867 -32.062 -12.352 1 98.56 106 VAL A O 1
ATOM 778 N N . LEU A 1 107 ? 3.727 -31.734 -12.953 1 98.88 107 LEU A N 1
ATOM 779 C CA . LEU A 1 107 ? 3.885 -30.375 -13.469 1 98.88 107 LEU A CA 1
ATOM 780 C C . LEU A 1 107 ? 3.279 -29.359 -12.516 1 98.88 107 LEU A C 1
ATOM 782 O O . LEU A 1 107 ? 2.076 -29.391 -12.25 1 98.88 107 LEU A O 1
ATOM 786 N N . THR A 1 108 ? 4.074 -28.469 -11.977 1 98.88 108 THR A N 1
ATOM 787 C CA . THR A 1 108 ? 3.557 -27.406 -11.133 1 98.88 108 THR A CA 1
ATOM 788 C C . THR A 1 108 ? 3.146 -26.188 -11.969 1 98.88 108 THR A C 1
ATOM 790 O O . THR A 1 108 ? 3.865 -25.797 -12.891 1 98.88 108 THR A O 1
ATOM 793 N N . LEU A 1 109 ? 1.981 -25.594 -11.656 1 98.62 109 LEU A N 1
ATOM 794 C CA . LEU A 1 109 ? 1.508 -24.453 -12.438 1 98.62 109 LEU A CA 1
ATOM 795 C C . LEU A 1 109 ? 1.125 -23.297 -11.531 1 98.62 109 LEU A C 1
ATOM 797 O O . LEU A 1 109 ? 0.352 -22.422 -11.93 1 98.62 109 LEU A O 1
ATOM 801 N N . GLN A 1 110 ? 1.596 -23.312 -10.281 1 98.25 110 GLN A N 1
ATOM 802 C CA . GLN A 1 110 ? 1.31 -22.234 -9.344 1 98.25 110 GLN A CA 1
ATOM 803 C C . GLN A 1 110 ? 2.035 -20.953 -9.75 1 98.25 110 GLN A C 1
ATOM 805 O O . GLN A 1 110 ? 3.094 -21 -10.383 1 98.25 110 GLN A O 1
ATOM 810 N N . ASN A 1 111 ? 1.467 -19.859 -9.406 1 97.69 111 ASN A N 1
ATOM 811 C CA . ASN A 1 111 ? 2.199 -18.594 -9.5 1 97.69 111 ASN A CA 1
ATOM 812 C C . ASN A 1 111 ? 3.414 -18.578 -8.578 1 97.69 111 ASN A C 1
ATOM 814 O O . ASN A 1 111 ? 3.398 -19.203 -7.516 1 97.69 111 ASN A O 1
ATOM 818 N N . GLY A 1 112 ? 4.375 -17.859 -9.016 1 98.44 112 GLY A N 1
ATOM 819 C CA . GLY A 1 112 ? 5.559 -17.75 -8.172 1 98.44 112 GLY A CA 1
ATOM 820 C C . GLY A 1 112 ? 6.637 -18.75 -8.516 1 98.44 112 GLY A C 1
ATOM 821 O O . GLY A 1 112 ? 6.629 -19.328 -9.609 1 98.44 112 GLY A O 1
ATOM 822 N N . VAL A 1 113 ? 7.574 -18.922 -7.625 1 98.75 113 VAL A N 1
ATOM 823 C CA . VAL A 1 113 ? 8.766 -19.703 -7.945 1 98.75 113 VAL A CA 1
ATOM 824 C C . VAL A 1 113 ? 9.008 -20.75 -6.859 1 98.75 113 VAL A C 1
ATOM 826 O O . VAL A 1 113 ? 9.984 -21.5 -6.922 1 98.75 113 VAL A O 1
ATOM 829 N N . ASP A 1 114 ? 8.062 -20.906 -5.895 1 98.44 114 ASP A N 1
ATOM 830 C CA . ASP A 1 114 ? 8.305 -21.719 -4.711 1 98.44 114 ASP A CA 1
ATOM 831 C C . ASP A 1 114 ? 7.812 -23.141 -4.918 1 98.44 114 ASP A C 1
ATOM 833 O O . ASP A 1 114 ? 8.398 -24.094 -4.391 1 98.44 114 ASP A O 1
ATOM 837 N N . SER A 1 115 ? 6.82 -23.359 -5.672 1 98.44 115 SER A N 1
ATOM 838 C CA . SER A 1 115 ? 6.059 -24.609 -5.711 1 98.44 115 SER A CA 1
ATOM 839 C C . SER A 1 115 ? 6.93 -25.781 -6.156 1 98.44 115 SER A C 1
ATOM 841 O O . SER A 1 115 ? 6.82 -26.875 -5.613 1 98.44 115 SER A O 1
ATOM 843 N N . PRO A 1 116 ? 7.812 -25.594 -7.164 1 98.75 116 PRO A N 1
ATOM 844 C CA . PRO A 1 116 ? 8.625 -26.75 -7.555 1 98.75 116 PRO A CA 1
ATOM 845 C C . PRO A 1 116 ? 9.438 -27.328 -6.395 1 98.75 116 PRO A C 1
ATOM 847 O O . PRO A 1 116 ? 9.453 -28.547 -6.191 1 98.75 116 PRO A O 1
ATOM 850 N N . SER A 1 117 ? 10.055 -26.438 -5.648 1 98.56 117 SER A N 1
ATOM 851 C CA . SER A 1 117 ? 10.859 -26.906 -4.527 1 98.56 117 SER A CA 1
ATOM 852 C C . SER A 1 117 ? 9.992 -27.5 -3.426 1 98.56 117 SER A C 1
ATOM 854 O O . SER A 1 117 ? 10.383 -28.484 -2.779 1 98.56 117 SER A O 1
ATOM 856 N N . GLU A 1 118 ? 8.875 -26.906 -3.195 1 98.38 118 GLU A N 1
ATOM 857 C CA . GLU A 1 118 ? 7.957 -27.438 -2.191 1 98.38 118 GLU A CA 1
ATOM 858 C C . GLU A 1 118 ? 7.504 -28.844 -2.547 1 98.38 118 GLU A C 1
ATOM 860 O O . GLU A 1 118 ? 7.496 -29.734 -1.694 1 98.38 118 GLU A O 1
ATOM 865 N N . VAL A 1 119 ? 7.152 -29.047 -3.723 1 98.81 119 VAL A N 1
ATOM 866 C CA . VAL A 1 119 ? 6.695 -30.344 -4.199 1 98.81 119 VAL A CA 1
ATOM 867 C C . VAL A 1 119 ? 7.859 -31.344 -4.195 1 98.81 119 VAL A C 1
ATOM 869 O O . VAL A 1 119 ? 7.707 -32.469 -3.766 1 98.81 119 VAL A O 1
ATOM 872 N N . ALA A 1 120 ? 9.039 -30.906 -4.637 1 98.75 120 ALA A N 1
ATOM 873 C CA . ALA A 1 120 ? 10.219 -31.766 -4.699 1 98.75 120 ALA A CA 1
ATOM 874 C C . ALA A 1 120 ? 10.594 -32.281 -3.316 1 98.75 120 ALA A C 1
ATOM 876 O O . ALA A 1 120 ? 11.078 -33.406 -3.184 1 98.75 120 ALA A O 1
ATOM 877 N N . ALA A 1 121 ? 10.391 -31.484 -2.33 1 98.31 121 ALA A N 1
ATOM 878 C CA . ALA A 1 121 ? 10.703 -31.891 -0.964 1 98.31 121 ALA A CA 1
ATOM 879 C C . ALA A 1 121 ? 9.867 -33.094 -0.557 1 98.31 121 ALA A C 1
ATOM 881 O O . ALA A 1 121 ? 10.297 -33.906 0.27 1 98.31 121 ALA A O 1
ATOM 882 N N . ALA A 1 122 ? 8.758 -33.25 -1.187 1 97.56 122 ALA A N 1
ATOM 883 C CA . ALA A 1 122 ? 7.848 -34.312 -0.816 1 97.56 122 ALA A CA 1
ATOM 884 C C . ALA A 1 122 ? 8.039 -35.531 -1.721 1 97.56 122 ALA A C 1
ATOM 886 O O . ALA A 1 122 ? 7.922 -36.656 -1.271 1 97.56 122 ALA A O 1
ATOM 887 N N . VAL A 1 123 ? 8.375 -35.375 -2.984 1 97.62 123 VAL A N 1
ATOM 888 C CA . VAL A 1 123 ? 8.266 -36.469 -3.912 1 97.62 123 VAL A CA 1
ATOM 889 C C . VAL A 1 123 ? 9.609 -36.688 -4.621 1 97.62 123 VAL A C 1
ATOM 891 O O . VAL A 1 123 ? 9.75 -37.625 -5.414 1 97.62 123 VAL A O 1
ATOM 894 N N . GLY A 1 124 ? 10.57 -35.844 -4.363 1 97.81 124 GLY A N 1
ATOM 895 C CA . GLY A 1 124 ? 11.875 -35.906 -5.004 1 97.81 124 GLY A CA 1
ATOM 896 C C . GLY A 1 124 ? 11.992 -35 -6.219 1 97.81 124 GLY A C 1
ATOM 897 O O . GLY A 1 124 ? 11.031 -34.844 -6.977 1 97.81 124 GLY A O 1
ATOM 898 N N . GLU A 1 125 ? 13.172 -34.438 -6.496 1 98.44 125 GLU A N 1
ATOM 899 C CA . GLU A 1 125 ? 13.438 -33.5 -7.57 1 98.44 125 GLU A CA 1
ATOM 900 C C . GLU A 1 125 ? 13.164 -34.125 -8.938 1 98.44 125 GLU A C 1
ATOM 902 O O . GLU A 1 125 ? 12.656 -33.438 -9.836 1 98.44 125 GLU A O 1
ATOM 907 N N . ALA A 1 126 ? 13.438 -35.375 -9.055 1 96.62 126 ALA A N 1
ATOM 908 C CA . ALA A 1 126 ? 13.344 -36.062 -10.344 1 96.62 126 ALA A CA 1
ATOM 909 C C . ALA A 1 126 ? 11.891 -36.156 -10.82 1 96.62 126 ALA A C 1
ATOM 911 O O . ALA A 1 126 ? 11.633 -36.281 -12.016 1 96.62 126 ALA A O 1
ATOM 912 N N . ALA A 1 127 ? 10.969 -36 -9.938 1 97.69 127 ALA A N 1
ATOM 913 C CA . ALA A 1 127 ? 9.555 -36.188 -10.273 1 97.69 127 ALA A CA 1
ATOM 914 C C . ALA A 1 127 ? 8.906 -34.844 -10.609 1 97.69 127 ALA A C 1
ATOM 916 O O . ALA A 1 127 ? 7.723 -34.781 -10.953 1 97.69 127 ALA A O 1
ATOM 917 N N . VAL A 1 128 ? 9.695 -33.781 -10.586 1 98.75 128 VAL A N 1
ATOM 918 C CA . VAL A 1 128 ? 9.062 -32.469 -10.672 1 98.75 128 VAL A CA 1
ATOM 919 C C . VAL A 1 128 ? 9.484 -31.766 -11.969 1 98.75 128 VAL A C 1
ATOM 921 O O . VAL A 1 128 ? 10.68 -31.672 -12.266 1 98.75 128 VAL A O 1
ATOM 924 N N . LEU A 1 129 ? 8.555 -31.391 -12.734 1 98.81 129 LEU A N 1
ATOM 925 C CA . LEU A 1 129 ? 8.695 -30.469 -13.852 1 98.81 129 LEU A CA 1
ATOM 926 C C . LEU A 1 129 ? 8.078 -29.125 -13.523 1 98.81 129 LEU A C 1
ATOM 928 O O . LEU A 1 129 ? 6.988 -29.047 -12.953 1 98.81 129 LEU A O 1
ATOM 932 N N . GLY A 1 130 ? 8.805 -28.031 -13.82 1 98.81 130 GLY A N 1
ATOM 933 C CA . GLY A 1 130 ? 8.281 -26.703 -13.555 1 98.81 130 GLY A CA 1
ATOM 934 C C . GLY A 1 130 ? 7.496 -26.125 -14.719 1 98.81 130 GLY A C 1
ATOM 935 O O . GLY A 1 130 ? 7.852 -26.328 -15.875 1 98.81 130 GLY A O 1
ATOM 936 N N . GLY A 1 131 ? 6.457 -25.406 -14.391 1 98.75 131 GLY A N 1
ATOM 937 C CA . GLY A 1 131 ? 5.664 -24.719 -15.398 1 98.75 131 GLY A CA 1
ATOM 938 C C . GLY A 1 131 ? 5.066 -23.406 -14.898 1 98.75 131 GLY A C 1
ATOM 939 O O . GLY A 1 131 ? 4.895 -23.219 -13.688 1 98.75 131 GLY A O 1
ATOM 940 N N . THR A 1 132 ? 4.855 -22.5 -15.789 1 98.5 132 THR A N 1
ATOM 941 C CA . THR A 1 132 ? 4.09 -21.281 -15.539 1 98.5 132 THR A CA 1
ATOM 942 C C . THR A 1 132 ? 3.037 -21.078 -16.625 1 98.5 132 THR A C 1
ATOM 944 O O . THR A 1 132 ? 3.186 -21.562 -17.734 1 98.5 132 THR A O 1
ATOM 947 N N . THR A 1 133 ? 1.993 -20.453 -16.281 1 97.94 133 THR A N 1
ATOM 948 C CA . THR A 1 133 ? 0.906 -20.312 -17.234 1 97.94 133 THR A CA 1
ATOM 949 C C . THR A 1 133 ? 0.37 -18.875 -17.219 1 97.94 133 THR A C 1
ATOM 951 O O . THR A 1 133 ? 0.501 -18.172 -16.219 1 97.94 133 THR A O 1
ATOM 954 N N . TYR A 1 134 ? -0.032 -18.438 -18.344 1 96.5 134 TYR A N 1
ATOM 955 C CA . TYR A 1 134 ? -0.696 -17.156 -18.562 1 96.5 134 TYR A CA 1
ATOM 956 C C . TYR A 1 134 ? -2.141 -17.375 -19.016 1 96.5 134 TYR A C 1
ATOM 958 O O . TYR A 1 134 ? -2.4 -17.703 -20.172 1 96.5 134 TYR A O 1
ATOM 966 N N . ILE A 1 135 ? -3.006 -17.266 -18.094 1 94.88 135 ILE A N 1
ATOM 967 C CA . ILE A 1 135 ? -4.422 -17.484 -18.375 1 94.88 135 ILE A CA 1
ATOM 968 C C . ILE A 1 135 ? -5.266 -16.812 -17.281 1 94.88 135 ILE A C 1
ATOM 970 O O . ILE A 1 135 ? -4.824 -16.688 -16.141 1 94.88 135 ILE A O 1
ATOM 974 N N . SER A 1 136 ? -6.359 -16.297 -17.672 1 92.5 136 SER A N 1
ATOM 975 C CA . SER A 1 136 ? -7.344 -15.758 -16.75 1 92.5 136 SER A CA 1
ATOM 976 C C . SER A 1 136 ? -8.656 -16.531 -16.828 1 92.5 136 SER A C 1
ATOM 978 O O . SER A 1 136 ? -9.398 -16.422 -17.797 1 92.5 136 SER A O 1
ATOM 980 N N . THR A 1 137 ? -8.867 -17.344 -15.766 1 93.94 137 THR A N 1
ATOM 981 C CA . THR A 1 137 ? -10.055 -18.188 -15.711 1 93.94 137 THR A CA 1
ATOM 982 C C . THR A 1 137 ? -10.594 -18.266 -14.281 1 93.94 137 THR A C 1
ATOM 984 O O . THR A 1 137 ? -9.867 -18 -13.32 1 93.94 137 THR A O 1
ATOM 987 N N . ALA A 1 138 ? -11.852 -18.562 -14.234 1 91.94 138 ALA A N 1
ATOM 988 C CA . ALA A 1 138 ? -12.5 -18.766 -12.938 1 91.94 138 ALA A CA 1
ATOM 989 C C . ALA A 1 138 ? -13.695 -19.688 -13.055 1 91.94 138 ALA A C 1
ATOM 991 O O . ALA A 1 138 ? -14.281 -19.828 -14.133 1 91.94 138 ALA A O 1
ATOM 992 N N . ILE A 1 139 ? -14 -20.359 -11.93 1 94.19 139 ILE A N 1
ATOM 993 C CA . ILE A 1 139 ? -15.273 -21.062 -11.852 1 94.19 139 ILE A CA 1
ATOM 994 C C . ILE A 1 139 ? -16.422 -20.047 -11.781 1 94.19 139 ILE A C 1
ATOM 996 O O . ILE A 1 139 ? -16.5 -19.266 -10.828 1 94.19 139 ILE A O 1
ATOM 1000 N N . SER A 1 140 ? -17.219 -20 -12.75 1 95 140 SER A N 1
ATOM 1001 C CA . SER A 1 140 ? -18.359 -19.078 -12.742 1 95 140 SER A CA 1
ATOM 1002 C C . SER A 1 140 ? -19.578 -19.703 -12.062 1 95 140 SER A C 1
ATOM 1004 O O . SER A 1 140 ? -20.359 -19 -11.414 1 95 140 SER A O 1
ATOM 1006 N N . GLU A 1 141 ? -19.75 -20.953 -12.219 1 96.12 141 GLU A N 1
ATOM 1007 C CA . GLU A 1 141 ? -20.688 -21.844 -11.523 1 96.12 141 GLU A CA 1
ATOM 1008 C C . GLU A 1 141 ? -20.141 -23.266 -11.438 1 96.12 141 GLU A C 1
ATOM 1010 O O . GLU A 1 141 ? -19.219 -23.625 -12.172 1 96.12 141 GLU A O 1
ATOM 1015 N N . PRO A 1 142 ? -20.703 -24 -10.531 1 97.19 142 PRO A N 1
ATOM 1016 C CA . PRO A 1 142 ? -20.219 -25.375 -10.469 1 97.19 142 PRO A CA 1
ATOM 1017 C C . PRO A 1 142 ? -20.234 -26.062 -11.836 1 97.19 142 PRO A C 1
ATOM 1019 O O . PRO A 1 142 ? -21.25 -26.062 -12.523 1 97.19 142 PRO A O 1
ATOM 1022 N N . GLY A 1 143 ? -19.078 -26.531 -12.227 1 98.25 143 GLY A N 1
ATOM 1023 C CA . GLY A 1 143 ? -18.984 -27.266 -13.484 1 98.25 143 GLY A CA 1
ATOM 1024 C C . GLY A 1 143 ? -18.734 -26.359 -14.68 1 98.25 143 GLY A C 1
ATOM 1025 O O . GLY A 1 143 ? -18.672 -26.828 -15.82 1 98.25 143 GLY A O 1
ATOM 1026 N N . VAL A 1 144 ? -18.594 -25.094 -14.406 1 98.19 144 VAL A N 1
ATOM 1027 C CA . VAL A 1 144 ? -18.438 -24.141 -15.5 1 98.19 144 VAL A CA 1
ATOM 1028 C C . VAL A 1 144 ? -17.234 -23.25 -15.234 1 98.19 144 VAL A C 1
ATOM 1030 O O . VAL A 1 144 ? -17.141 -22.609 -14.18 1 98.19 144 VAL A O 1
ATOM 1033 N N . ILE A 1 145 ? -16.344 -23.188 -16.203 1 97.56 145 ILE A N 1
ATOM 1034 C CA . ILE A 1 145 ? -15.164 -22.328 -16.156 1 97.56 145 ILE A CA 1
ATOM 1035 C C . ILE A 1 145 ? -15.266 -21.266 -17.25 1 97.56 145 ILE A C 1
ATOM 1037 O O . ILE A 1 145 ? -15.547 -21.578 -18.406 1 97.56 145 ILE A O 1
ATOM 1041 N N . THR A 1 146 ? -15.039 -20.047 -16.875 1 96.56 146 THR A N 1
ATOM 1042 C CA . THR A 1 146 ? -15.062 -18.938 -17.828 1 96.56 146 THR A CA 1
ATOM 1043 C C . THR A 1 146 ? -13.688 -18.312 -17.969 1 96.56 146 THR A C 1
ATOM 1045 O O . THR A 1 146 ? -13.031 -18.016 -16.969 1 96.56 146 THR A O 1
ATOM 1048 N N . GLN A 1 147 ? -13.266 -18.125 -19.172 1 94.75 147 GLN A N 1
ATOM 1049 C CA . GLN A 1 147 ? -12.016 -17.438 -19.469 1 94.75 147 GLN A CA 1
ATOM 1050 C C . GLN A 1 147 ? -12.25 -15.969 -19.781 1 94.75 147 GLN A C 1
ATOM 1052 O O . GLN A 1 147 ? -13.195 -15.617 -20.484 1 94.75 147 GLN A O 1
ATOM 1057 N N . THR A 1 148 ? -11.445 -15.172 -19.172 1 88.44 148 THR A N 1
ATOM 1058 C CA . THR A 1 148 ? -11.383 -13.758 -19.516 1 88.44 148 THR A CA 1
ATOM 1059 C C . THR A 1 148 ? -10.156 -13.469 -20.391 1 88.44 148 THR A C 1
ATOM 1061 O O . THR A 1 148 ? -9.031 -13.836 -20.016 1 88.44 148 THR A O 1
ATOM 1064 N N . GLY A 1 149 ? -10.359 -12.875 -21.484 1 85.75 149 GLY A N 1
ATOM 1065 C CA . GLY A 1 149 ? -9.281 -12.68 -22.453 1 85.75 149 GLY A CA 1
ATOM 1066 C C . GLY A 1 149 ? -9.039 -13.891 -23.328 1 85.75 149 GLY A C 1
ATOM 1067 O O . GLY A 1 149 ? -9.883 -14.781 -23.406 1 85.75 149 GLY A O 1
ATOM 1068 N N . THR A 1 150 ? -7.852 -13.797 -24 1 83.81 150 THR A N 1
ATOM 1069 C CA . THR A 1 150 ? -7.633 -14.836 -25 1 83.81 150 THR A CA 1
ATOM 1070 C C . THR A 1 150 ? -6.391 -15.656 -24.672 1 83.81 150 THR A C 1
ATOM 1072 O O . THR A 1 150 ? -6.164 -16.719 -25.25 1 83.81 150 THR A O 1
ATOM 1075 N N . ASN A 1 151 ? -5.762 -15.211 -23.703 1 86.94 151 ASN A N 1
ATOM 1076 C CA . ASN A 1 151 ? -4.465 -15.836 -23.438 1 86.94 151 ASN A CA 1
ATOM 1077 C C . ASN A 1 151 ? -4.621 -17.172 -22.734 1 86.94 151 ASN A C 1
ATOM 1079 O O . ASN A 1 151 ? -5.438 -17.312 -21.828 1 86.94 151 ASN A O 1
ATOM 1083 N N . HIS A 1 152 ? -3.947 -18.156 -23.219 1 91.94 152 HIS A N 1
ATOM 1084 C CA . HIS A 1 152 ? -3.719 -19.438 -22.562 1 91.94 152 HIS A CA 1
ATOM 1085 C C . HIS A 1 152 ? -2.395 -20.062 -23 1 91.94 152 HIS A C 1
ATOM 1087 O O . HIS A 1 152 ? -2.309 -20.656 -24.078 1 91.94 152 HIS A O 1
ATOM 1093 N N . ARG A 1 153 ? -1.415 -19.859 -22.25 1 96.81 153 ARG A N 1
ATOM 1094 C CA . ARG A 1 153 ? -0.047 -20.25 -22.562 1 96.81 153 ARG A CA 1
ATOM 1095 C C . ARG A 1 153 ? 0.616 -20.922 -21.375 1 96.81 153 ARG A C 1
ATOM 1097 O O . ARG A 1 153 ? 0.441 -20.484 -20.234 1 96.81 153 ARG A O 1
ATOM 1104 N N . ILE A 1 154 ? 1.32 -22.016 -21.688 1 98.62 154 ILE A N 1
ATOM 1105 C CA . ILE A 1 154 ? 2.152 -22.672 -20.688 1 98.62 154 ILE A CA 1
ATOM 1106 C C . ILE A 1 154 ? 3.607 -22.672 -21.156 1 98.62 154 ILE A C 1
ATOM 1108 O O . ILE A 1 154 ? 3.895 -22.922 -22.328 1 98.62 154 ILE A O 1
ATOM 1112 N N . VAL A 1 155 ? 4.508 -22.328 -20.312 1 98.88 155 VAL A N 1
ATOM 1113 C CA . VAL A 1 155 ? 5.934 -22.578 -20.484 1 98.88 155 VAL A CA 1
ATOM 1114 C C . VAL A 1 155 ? 6.402 -23.609 -19.438 1 98.88 155 VAL A C 1
ATOM 1116 O O . VAL A 1 155 ? 6.129 -23.453 -18.25 1 98.88 155 VAL A O 1
ATOM 1119 N N . LEU A 1 156 ? 7.031 -24.703 -19.891 1 98.88 156 LEU A N 1
ATOM 1120 C CA . LEU A 1 156 ? 7.398 -25.766 -18.969 1 98.88 156 LEU A CA 1
ATOM 1121 C C . LEU A 1 156 ? 8.805 -26.297 -19.266 1 98.88 156 LEU A C 1
ATOM 1123 O O . LEU A 1 156 ? 9.297 -26.141 -20.375 1 98.88 156 LEU A O 1
ATOM 1127 N N . GLY A 1 157 ? 9.438 -26.812 -18.328 1 98.88 157 GLY A N 1
ATOM 1128 C CA . GLY A 1 157 ? 10.766 -27.375 -18.453 1 98.88 157 GLY A CA 1
ATOM 1129 C C . GLY A 1 157 ? 11.336 -27.828 -17.125 1 98.88 157 GLY A C 1
ATOM 1130 O O . GLY A 1 157 ? 10.656 -27.781 -16.094 1 98.88 157 GLY A O 1
ATOM 1131 N N . GLU A 1 158 ? 12.57 -28.375 -17.203 1 98.81 158 GLU A N 1
ATOM 1132 C CA . GLU A 1 158 ? 13.25 -28.828 -16 1 98.81 158 GLU A CA 1
ATOM 1133 C C . GLU A 1 158 ? 13.617 -27.656 -15.094 1 98.81 158 GLU A C 1
ATOM 1135 O O . GLU A 1 158 ? 13.945 -26.562 -15.586 1 98.81 158 GLU A O 1
ATOM 1140 N N . VAL A 1 159 ? 13.547 -27.859 -13.758 1 98.62 159 VAL A N 1
ATOM 1141 C CA . VAL A 1 159 ? 13.961 -26.859 -12.789 1 98.62 159 VAL A CA 1
ATOM 1142 C C . VAL A 1 159 ? 15.047 -27.422 -11.883 1 98.62 159 VAL A C 1
ATOM 1144 O O . VAL A 1 159 ? 15.625 -26.703 -11.07 1 98.62 159 VAL A O 1
ATOM 1147 N N . PHE A 1 160 ? 15.242 -28.734 -11.992 1 98.06 160 PHE A N 1
ATOM 1148 C CA . PHE A 1 160 ? 16.297 -29.453 -11.273 1 98.06 160 PHE A CA 1
ATOM 1149 C C . PHE A 1 160 ? 17.125 -30.281 -12.234 1 98.06 160 PHE A C 1
ATOM 1151 O O . PHE A 1 160 ? 16.719 -30.547 -13.367 1 98.06 160 PHE A O 1
ATOM 1158 N N . GLY A 1 161 ? 18.281 -30.656 -11.828 1 96.5 161 GLY A N 1
ATOM 1159 C CA . GLY A 1 161 ? 19.109 -31.547 -12.617 1 96.5 161 GLY A CA 1
ATOM 1160 C C . GLY A 1 161 ? 19.703 -30.891 -13.844 1 96.5 161 GLY A C 1
ATOM 1161 O O . GLY A 1 161 ? 20.219 -29.766 -13.766 1 96.5 161 GLY A O 1
ATOM 1162 N N . ASP A 1 162 ? 19.609 -31.531 -15.031 1 96.12 162 ASP A N 1
ATOM 1163 C CA . ASP A 1 162 ? 20.172 -31.016 -16.266 1 96.12 162 ASP A CA 1
ATOM 1164 C C . ASP A 1 162 ? 19.219 -30.031 -16.938 1 96.12 162 ASP A C 1
ATOM 1166 O O . ASP A 1 162 ? 18.188 -30.422 -17.484 1 96.12 162 ASP A O 1
ATOM 1170 N N . THR A 1 163 ? 19.594 -28.828 -16.969 1 96.69 163 THR A N 1
ATOM 1171 C CA . THR A 1 163 ? 18.766 -27.781 -17.547 1 96.69 163 THR A CA 1
ATOM 1172 C C . THR A 1 163 ? 19.422 -27.203 -18.797 1 96.69 163 THR A C 1
ATOM 1174 O O . THR A 1 163 ? 19.141 -26.062 -19.188 1 96.69 163 THR A O 1
ATOM 1177 N N . SER A 1 164 ? 20.344 -27.891 -19.359 1 97.19 164 SER A N 1
ATOM 1178 C CA . SER A 1 164 ? 21.078 -27.391 -20.516 1 97.19 164 SER A CA 1
ATOM 1179 C C . SER A 1 164 ? 20.359 -27.719 -21.828 1 97.19 164 SER A C 1
ATOM 1181 O O . SER A 1 164 ? 20.656 -27.141 -22.875 1 97.19 164 SER A O 1
ATOM 1183 N N . ARG A 1 165 ? 19.391 -28.656 -21.766 1 98.12 165 ARG A N 1
ATOM 1184 C CA . ARG A 1 165 ? 18.609 -29.047 -22.938 1 98.12 165 ARG A CA 1
ATOM 1185 C C . ARG A 1 165 ? 17.172 -29.375 -22.547 1 98.12 165 ARG A C 1
ATOM 1187 O O . ARG A 1 165 ? 16.891 -29.672 -21.375 1 98.12 165 ARG A O 1
ATOM 1194 N N . ILE A 1 166 ? 16.375 -29.344 -23.484 1 98.62 166 ILE A N 1
ATOM 1195 C CA . ILE A 1 166 ? 15 -29.75 -23.25 1 98.62 166 ILE A CA 1
ATOM 1196 C C . ILE A 1 166 ? 14.938 -31.25 -23.016 1 98.62 166 ILE A C 1
ATOM 1198 O O . ILE A 1 166 ? 15.422 -32.031 -23.844 1 98.62 166 ILE A O 1
ATOM 1202 N N . SER A 1 167 ? 14.406 -31.703 -21.938 1 98 167 SER A N 1
ATOM 1203 C CA . SER A 1 167 ? 14.32 -33.125 -21.625 1 98 167 SER A CA 1
ATOM 1204 C C . SER A 1 167 ? 13.266 -33.812 -22.484 1 98 167 SER A C 1
ATOM 1206 O O . SER A 1 167 ? 12.367 -33.156 -23.016 1 98 167 SER A O 1
ATOM 1208 N N . ASP A 1 168 ? 13.32 -35.094 -22.5 1 96.88 168 ASP A N 1
ATOM 1209 C CA . ASP A 1 168 ? 12.359 -35.875 -23.266 1 96.88 168 ASP A CA 1
ATOM 1210 C C . ASP A 1 168 ? 10.953 -35.75 -22.688 1 96.88 168 ASP A C 1
ATOM 1212 O O . ASP A 1 168 ? 9.977 -35.656 -23.422 1 96.88 168 ASP A O 1
ATOM 1216 N N . ARG A 1 169 ? 10.828 -35.75 -21.406 1 97.31 169 ARG A N 1
ATOM 1217 C CA . ARG A 1 169 ? 9.5 -35.656 -20.812 1 97.31 169 ARG A CA 1
ATOM 1218 C C . ARG A 1 169 ? 8.883 -34.281 -21.047 1 97.31 169 ARG A C 1
ATOM 1220 O O . ARG A 1 169 ? 7.672 -34.156 -21.25 1 97.31 169 ARG A O 1
ATOM 1227 N N . ALA A 1 170 ? 9.734 -33.25 -21 1 98.62 170 ALA A N 1
ATOM 1228 C CA . ALA A 1 170 ? 9.234 -31.922 -21.297 1 98.62 170 ALA A CA 1
ATOM 1229 C C . ALA A 1 170 ? 8.727 -31.844 -22.734 1 98.62 170 ALA A C 1
ATOM 1231 O O . ALA A 1 170 ? 7.668 -31.266 -23 1 98.62 170 ALA A O 1
ATOM 1232 N N . GLN A 1 171 ? 9.461 -32.375 -23.656 1 98.31 171 GLN A N 1
ATOM 1233 C CA . GLN A 1 171 ? 9.062 -32.375 -25.062 1 98.31 171 GLN A CA 1
ATOM 1234 C C . GLN A 1 171 ? 7.777 -33.188 -25.266 1 98.31 171 GLN A C 1
ATOM 1236 O O . GLN A 1 171 ? 6.875 -32.719 -25.969 1 98.31 171 GLN A O 1
ATOM 1241 N N . SER A 1 172 ? 7.754 -34.344 -24.656 1 98 172 SER A N 1
ATOM 1242 C CA . SER A 1 172 ? 6.574 -35.188 -24.797 1 98 172 SER A CA 1
ATOM 1243 C C . SER A 1 172 ? 5.328 -34.5 -24.25 1 98 172 SER A C 1
ATOM 1245 O O . SER A 1 172 ? 4.266 -34.531 -24.875 1 98 172 SER A O 1
ATOM 1247 N N . LEU A 1 173 ? 5.48 -33.875 -23.125 1 98.69 173 LEU A N 1
ATOM 1248 C CA . LEU A 1 173 ? 4.348 -33.188 -22.547 1 98.69 173 LEU A CA 1
ATOM 1249 C C . LEU A 1 173 ? 3.953 -31.984 -23.406 1 98.69 173 LEU A C 1
ATOM 1251 O O . LEU A 1 173 ? 2.764 -31.734 -23.625 1 98.69 173 LEU A O 1
ATOM 1255 N N . ARG A 1 174 ? 4.949 -31.203 -23.828 1 98.81 174 ARG A N 1
ATOM 1256 C CA . ARG A 1 174 ? 4.688 -30.094 -24.734 1 98.81 174 ARG A CA 1
ATOM 1257 C C . ARG A 1 174 ? 3.867 -30.562 -25.938 1 98.81 174 ARG A C 1
ATOM 1259 O O . ARG A 1 174 ? 2.893 -29.906 -26.312 1 98.81 174 ARG A O 1
ATOM 1266 N N . ASP A 1 175 ? 4.227 -31.641 -26.516 1 98.62 175 ASP A N 1
ATOM 1267 C CA . ASP A 1 175 ? 3.541 -32.156 -27.703 1 98.62 175 ASP A CA 1
ATOM 1268 C C . ASP A 1 175 ? 2.102 -32.531 -27.375 1 98.62 175 ASP A C 1
ATOM 1270 O O . ASP A 1 175 ? 1.188 -32.281 -28.156 1 98.62 175 ASP A O 1
ATOM 1274 N N . ALA A 1 176 ? 1.906 -33.188 -26.266 1 98.5 176 ALA A N 1
ATOM 1275 C CA . ALA A 1 176 ? 0.562 -33.562 -25.828 1 98.5 176 ALA A CA 1
ATOM 1276 C C . ALA A 1 176 ? -0.316 -32.344 -25.625 1 98.5 176 ALA A C 1
ATOM 1278 O O . ALA A 1 176 ? -1.463 -32.312 -26.078 1 98.5 176 ALA A O 1
ATOM 1279 N N . LEU A 1 177 ? 0.222 -31.359 -24.984 1 98.75 177 LEU A N 1
ATOM 1280 C CA . LEU A 1 177 ? -0.517 -30.125 -24.703 1 98.75 177 LEU A CA 1
ATOM 1281 C C . LEU A 1 177 ? -0.801 -29.359 -26 1 98.75 177 LEU A C 1
ATOM 1283 O O . LEU A 1 177 ? -1.91 -28.859 -26.188 1 98.75 177 LEU A O 1
ATOM 1287 N N . ALA A 1 178 ? 0.217 -29.281 -26.812 1 98.62 178 ALA A N 1
ATOM 1288 C CA . ALA A 1 178 ? 0.034 -28.625 -28.094 1 98.62 178 ALA A CA 1
ATOM 1289 C C . ALA A 1 178 ? -1.04 -29.328 -28.922 1 98.62 178 ALA A C 1
ATOM 1291 O O . ALA A 1 178 ? -1.838 -28.656 -29.609 1 98.62 178 ALA A O 1
ATOM 1292 N N . GLY A 1 179 ? -1.019 -30.594 -28.906 1 98.19 179 GLY A N 1
ATOM 1293 C CA . GLY A 1 179 ? -2.027 -31.375 -29.609 1 98.19 179 GLY A CA 1
ATOM 1294 C C . GLY A 1 179 ? -3.434 -31.125 -29.094 1 98.19 179 GLY A C 1
ATOM 1295 O O . GLY A 1 179 ? -4.41 -31.359 -29.812 1 98.19 179 GLY A O 1
ATOM 1296 N N . ALA A 1 180 ? -3.512 -30.656 -27.922 1 97.69 180 ALA A N 1
ATOM 1297 C CA . ALA A 1 180 ? -4.801 -30.344 -27.312 1 97.69 180 ALA A CA 1
ATOM 1298 C C . ALA A 1 180 ? -5.195 -28.891 -27.578 1 97.69 180 ALA A C 1
ATOM 1300 O O . ALA A 1 180 ? -6.164 -28.391 -27 1 97.69 180 ALA A O 1
ATOM 1301 N N . GLY A 1 181 ? -4.402 -28.188 -28.375 1 96.44 181 GLY A N 1
ATOM 1302 C CA . GLY A 1 181 ? -4.715 -26.828 -28.75 1 96.44 181 GLY A CA 1
ATOM 1303 C C . GLY A 1 181 ? -4.238 -25.812 -27.734 1 96.44 181 GLY A C 1
ATOM 1304 O O . GLY A 1 181 ? -4.688 -24.656 -27.734 1 96.44 181 GLY A O 1
ATOM 1305 N N . ILE A 1 182 ? -3.41 -26.141 -26.844 1 96.88 182 ILE A N 1
ATOM 1306 C CA . ILE A 1 182 ? -2.846 -25.234 -25.844 1 96.88 182 ILE A CA 1
ATOM 1307 C C . ILE A 1 182 ? -1.555 -24.625 -26.375 1 96.88 182 ILE A C 1
ATOM 1309 O O . ILE A 1 182 ? -0.71 -25.312 -26.938 1 96.88 182 ILE A O 1
ATOM 1313 N N . THR A 1 183 ? -1.464 -23.312 -26.297 1 97.75 183 THR A N 1
ATOM 1314 C CA . THR A 1 183 ? -0.179 -22.688 -26.578 1 97.75 183 THR A CA 1
ATOM 1315 C C . THR A 1 183 ? 0.857 -23.062 -25.531 1 97.75 183 THR A C 1
ATOM 1317 O O . THR A 1 183 ? 0.692 -22.75 -24.344 1 97.75 183 THR A O 1
ATOM 1320 N N . VAL A 1 184 ? 1.894 -23.766 -25.938 1 98.56 184 VAL A N 1
ATOM 1321 C CA . VAL A 1 184 ? 2.834 -24.297 -24.953 1 98.56 184 VAL A CA 1
ATOM 1322 C C . VAL A 1 184 ? 4.254 -24.25 -25.516 1 98.56 184 VAL A C 1
ATOM 1324 O O . VAL A 1 184 ? 4.461 -24.453 -26.719 1 98.56 184 VAL A O 1
ATOM 1327 N N . GLU A 1 185 ? 5.168 -23.922 -24.734 1 98.69 185 GLU A N 1
ATOM 1328 C CA . GLU A 1 185 ? 6.598 -23.922 -25.047 1 98.69 185 GLU A CA 1
ATOM 1329 C C . GLU A 1 185 ? 7.375 -24.75 -24.031 1 98.69 185 GLU A C 1
ATOM 1331 O O . GLU A 1 185 ? 7.168 -24.641 -22.828 1 98.69 185 GLU A O 1
ATOM 1336 N N . ALA A 1 186 ? 8.203 -25.672 -24.531 1 98.81 186 ALA A N 1
ATOM 1337 C CA . ALA A 1 186 ? 9.172 -26.359 -23.688 1 98.81 186 ALA A CA 1
ATOM 1338 C C . ALA A 1 186 ? 10.523 -25.641 -23.703 1 98.81 186 ALA A C 1
ATOM 1340 O O . ALA A 1 186 ? 10.992 -25.234 -24.766 1 98.81 186 ALA A O 1
ATOM 1341 N N . VAL A 1 187 ? 11.078 -25.453 -22.531 1 98.81 187 VAL A N 1
ATOM 1342 C CA . VAL A 1 187 ? 12.383 -24.797 -22.422 1 98.81 187 VAL A CA 1
ATOM 1343 C C . VAL A 1 187 ? 13.336 -25.688 -21.625 1 98.81 187 VAL A C 1
ATOM 1345 O O . VAL A 1 187 ? 12.906 -26.578 -20.891 1 98.81 187 VAL A O 1
ATOM 1348 N N . ALA A 1 188 ? 14.594 -25.422 -21.797 1 98.5 188 ALA A N 1
ATOM 1349 C CA . ALA A 1 188 ? 15.609 -26.219 -21.125 1 98.5 188 ALA A CA 1
ATOM 1350 C C . ALA A 1 188 ? 15.602 -25.953 -19.609 1 98.5 188 ALA A C 1
ATOM 1352 O O . ALA A 1 188 ? 15.617 -26.875 -18.812 1 98.5 188 ALA A O 1
ATOM 1353 N N . ASP A 1 189 ? 15.547 -24.641 -19.266 1 98.62 189 ASP A N 1
ATOM 1354 C CA . ASP A 1 189 ? 15.523 -24.188 -17.875 1 98.62 189 ASP A CA 1
ATOM 1355 C C . ASP A 1 189 ? 14.273 -23.344 -17.594 1 98.62 189 ASP A C 1
ATOM 1357 O O . ASP A 1 189 ? 14.227 -22.156 -17.938 1 98.62 189 ASP A O 1
ATOM 1361 N N . ALA A 1 190 ? 13.312 -24 -16.922 1 98.81 190 ALA A N 1
ATOM 1362 C CA . ALA A 1 190 ? 12.031 -23.328 -16.734 1 98.81 190 ALA A CA 1
ATOM 1363 C C . ALA A 1 190 ? 12.109 -22.297 -15.617 1 98.81 190 ALA A C 1
ATOM 1365 O O . ALA A 1 190 ? 11.188 -21.5 -15.438 1 98.81 190 ALA A O 1
ATOM 1366 N N . ARG A 1 191 ? 13.219 -22.312 -14.812 1 98.56 191 ARG A N 1
ATOM 1367 C CA . ARG A 1 191 ? 13.352 -21.328 -13.734 1 98.56 191 ARG A CA 1
ATOM 1368 C C . ARG A 1 191 ? 13.273 -19.906 -14.266 1 98.56 191 ARG A C 1
ATOM 1370 O O . ARG A 1 191 ? 12.672 -19.031 -13.641 1 98.56 191 ARG A O 1
ATOM 1377 N N . GLY A 1 192 ? 13.898 -19.688 -15.438 1 98.81 192 GLY A N 1
ATOM 1378 C CA . GLY A 1 192 ? 13.828 -18.375 -16.078 1 98.81 192 GLY A CA 1
ATOM 1379 C C . GLY A 1 192 ? 12.414 -17.938 -16.359 1 98.81 192 GLY A C 1
ATOM 1380 O O . GLY A 1 192 ? 12.039 -16.797 -16.078 1 98.81 192 GLY A O 1
ATOM 1381 N N . ALA A 1 193 ? 11.625 -18.781 -16.906 1 98.75 193 ALA A N 1
ATOM 1382 C CA . ALA A 1 193 ? 10.25 -18.469 -17.25 1 98.75 193 ALA A CA 1
ATOM 1383 C C . ALA A 1 193 ? 9.414 -18.172 -16 1 98.75 193 ALA A C 1
ATOM 1385 O O . ALA A 1 193 ? 8.547 -17.297 -16.016 1 98.75 193 ALA A O 1
ATOM 1386 N N . LEU A 1 194 ? 9.656 -18.953 -14.945 1 98.88 194 LEU A N 1
ATOM 1387 C CA . LEU A 1 194 ? 8.953 -18.703 -13.688 1 98.88 194 LEU A CA 1
ATOM 1388 C C . LEU A 1 194 ? 9.25 -17.297 -13.164 1 98.88 194 LEU A C 1
ATOM 1390 O O . LEU A 1 194 ? 8.336 -16.562 -12.805 1 98.88 194 LEU A O 1
ATOM 1394 N N . TRP A 1 195 ? 10.508 -16.891 -13.203 1 98.88 195 TRP A N 1
ATOM 1395 C CA . TRP A 1 195 ? 10.922 -15.594 -12.688 1 98.88 195 TRP A CA 1
ATOM 1396 C C . TRP A 1 195 ? 10.492 -14.477 -13.625 1 98.88 195 TRP A C 1
ATOM 1398 O O . TRP A 1 195 ? 10.164 -13.375 -13.172 1 98.88 195 TRP A O 1
ATOM 1408 N N . ASP A 1 196 ? 10.492 -14.781 -14.93 1 98.75 196 ASP A N 1
ATOM 1409 C CA . ASP A 1 196 ? 9.984 -13.797 -15.883 1 98.75 196 ASP A CA 1
ATOM 1410 C C . ASP A 1 196 ? 8.539 -13.414 -15.562 1 98.75 196 ASP A C 1
ATOM 1412 O O . ASP A 1 196 ? 8.203 -12.234 -15.523 1 98.75 196 ASP A O 1
ATOM 1416 N N . LYS A 1 197 ? 7.762 -14.383 -15.312 1 98.56 197 LYS A N 1
ATOM 1417 C CA . LYS A 1 197 ? 6.371 -14.094 -14.969 1 98.56 197 LYS A CA 1
ATOM 1418 C C . LYS A 1 197 ? 6.273 -13.391 -13.617 1 98.56 197 LYS A C 1
ATOM 1420 O O . LYS A 1 197 ? 5.512 -12.438 -13.461 1 98.56 197 LYS A O 1
ATOM 1425 N N . LEU A 1 198 ? 7.039 -13.859 -12.656 1 98.88 198 LEU A N 1
ATOM 1426 C CA . LEU A 1 198 ? 6.988 -13.289 -11.312 1 98.88 198 LEU A CA 1
ATOM 1427 C C . LEU A 1 198 ? 7.398 -11.82 -11.328 1 98.88 198 LEU A C 1
ATOM 1429 O O . LEU A 1 198 ? 6.863 -11.008 -10.562 1 98.88 198 LEU A O 1
ATOM 1433 N N . SER A 1 199 ? 8.367 -11.461 -12.188 1 98.88 199 SER A N 1
ATOM 1434 C CA . SER A 1 199 ? 8.906 -10.109 -12.227 1 98.88 199 SER A CA 1
ATOM 1435 C C . SER A 1 199 ? 7.816 -9.086 -12.516 1 98.88 199 SER A C 1
ATOM 1437 O O . SER A 1 199 ? 7.883 -7.949 -12.039 1 98.88 199 SER A O 1
ATOM 1439 N N . PHE A 1 200 ? 6.883 -9.508 -13.305 1 98.69 200 PHE A N 1
ATOM 1440 C CA . PHE A 1 200 ? 5.762 -8.609 -13.562 1 98.69 200 PHE A CA 1
ATOM 1441 C C . PHE A 1 200 ? 4.648 -8.828 -12.547 1 98.69 200 PHE A C 1
ATOM 1443 O O . PHE A 1 200 ? 4.121 -7.871 -11.977 1 98.69 200 PHE A O 1
ATOM 1450 N N . LEU A 1 201 ? 4.297 -10.031 -12.297 1 98.5 201 LEU A N 1
ATOM 1451 C CA . LEU A 1 201 ? 3.127 -10.398 -11.5 1 98.5 201 LEU A CA 1
ATOM 1452 C C . LEU A 1 201 ? 3.283 -9.93 -10.062 1 98.5 201 LEU A C 1
ATOM 1454 O O . LEU A 1 201 ? 2.338 -9.398 -9.469 1 98.5 201 LEU A O 1
ATOM 1458 N N . ALA A 1 202 ? 4.453 -10.156 -9.453 1 98.81 202 ALA A N 1
ATOM 1459 C CA . ALA A 1 202 ? 4.684 -9.742 -8.07 1 98.81 202 ALA A CA 1
ATOM 1460 C C . ALA A 1 202 ? 4.508 -8.234 -7.91 1 98.81 202 ALA A C 1
ATOM 1462 O O . ALA A 1 202 ? 4.023 -7.766 -6.879 1 98.81 202 ALA A O 1
ATOM 1463 N N . CYS A 1 203 ? 4.926 -7.52 -8.945 1 98.81 203 CYS A N 1
ATOM 1464 C CA . CYS A 1 203 ? 4.848 -6.066 -8.891 1 98.81 203 CYS A CA 1
ATOM 1465 C C . CYS A 1 203 ? 3.414 -5.59 -9.094 1 98.81 203 CYS A C 1
ATOM 1467 O O . CYS A 1 203 ? 2.811 -5.02 -8.18 1 98.81 203 CYS A O 1
ATOM 1469 N N . MET A 1 204 ? 2.828 -5.93 -10.227 1 98.56 204 MET A N 1
ATOM 1470 C CA . MET A 1 204 ? 1.548 -5.34 -10.609 1 98.56 204 MET A CA 1
ATOM 1471 C C . MET A 1 204 ? 0.43 -5.816 -9.688 1 98.56 204 MET A C 1
ATOM 1473 O O . MET A 1 204 ? -0.469 -5.047 -9.344 1 98.56 204 MET A O 1
ATOM 1477 N N . SER A 1 205 ? 0.459 -7.109 -9.312 1 98.56 205 SER A N 1
ATOM 1478 C CA . SER A 1 205 ? -0.557 -7.598 -8.391 1 98.56 205 SER A CA 1
ATOM 1479 C C . SER A 1 205 ? -0.513 -6.836 -7.066 1 98.56 205 SER A C 1
ATOM 1481 O O . SER A 1 205 ? -1.557 -6.496 -6.504 1 98.56 205 SER A O 1
ATOM 1483 N N . ALA A 1 206 ? 0.666 -6.551 -6.574 1 98.88 206 ALA A N 1
ATOM 1484 C CA . ALA A 1 206 ? 0.823 -5.883 -5.285 1 98.88 206 ALA A CA 1
ATOM 1485 C C . ALA A 1 206 ? 0.372 -4.426 -5.367 1 98.88 206 ALA A C 1
ATOM 1487 O O . ALA A 1 206 ? -0.375 -3.953 -4.508 1 98.88 206 ALA A O 1
ATOM 1488 N N . PHE A 1 207 ? 0.851 -3.717 -6.402 1 98.88 207 PHE A N 1
ATOM 1489 C CA . PHE A 1 207 ? 0.49 -2.311 -6.539 1 98.88 207 PHE A CA 1
ATOM 1490 C C . PHE A 1 207 ? -1.019 -2.148 -6.676 1 98.88 207 PHE A C 1
ATOM 1492 O O . PHE A 1 207 ? -1.624 -1.312 -6.004 1 98.88 207 PHE A O 1
ATOM 1499 N N . SER A 1 208 ? -1.616 -2.943 -7.543 1 98.69 208 SER A N 1
ATOM 1500 C CA . SER A 1 208 ? -3.055 -2.855 -7.77 1 98.69 208 SER A CA 1
ATOM 1501 C C . SER A 1 208 ? -3.834 -3.234 -6.516 1 98.69 208 SER A C 1
ATOM 1503 O O . SER A 1 208 ? -4.789 -2.549 -6.141 1 98.69 208 SER A O 1
ATOM 1505 N N . THR A 1 209 ? -3.436 -4.266 -5.859 1 98.81 209 THR A N 1
ATOM 1506 C CA . THR A 1 209 ? -4.156 -4.754 -4.688 1 98.81 209 THR A CA 1
ATOM 1507 C C . THR A 1 209 ? -4.004 -3.787 -3.518 1 98.81 209 THR A C 1
ATOM 1509 O O . THR A 1 209 ? -4.984 -3.445 -2.855 1 98.81 209 THR A O 1
ATOM 1512 N N . ALA A 1 210 ? -2.805 -3.287 -3.311 1 98.75 210 ALA A N 1
ATOM 1513 C CA . ALA A 1 210 ? -2.559 -2.365 -2.205 1 98.75 210 ALA A CA 1
ATOM 1514 C C . ALA A 1 210 ? -3.287 -1.042 -2.422 1 98.75 210 ALA A C 1
ATOM 1516 O O . ALA A 1 210 ? -3.793 -0.441 -1.471 1 98.75 210 ALA A O 1
ATOM 1517 N N . SER A 1 211 ? -3.375 -0.593 -3.643 1 98.44 211 SER A N 1
ATOM 1518 C CA . SER A 1 211 ? -4.039 0.671 -3.943 1 98.44 211 SER A CA 1
ATOM 1519 C C . SER A 1 211 ? -5.535 0.471 -4.164 1 98.44 211 SER A C 1
ATOM 1521 O O . SER A 1 211 ? -6.297 1.439 -4.191 1 98.44 211 SER A O 1
ATOM 1523 N N . ARG A 1 212 ? -5.973 -0.769 -4.344 1 98.12 212 ARG A N 1
ATOM 1524 C CA . ARG A 1 212 ? -7.344 -1.102 -4.703 1 98.12 212 ARG A CA 1
ATOM 1525 C C . ARG A 1 212 ? -7.746 -0.431 -6.012 1 98.12 212 ARG A C 1
ATOM 1527 O O . ARG A 1 212 ? -8.844 0.115 -6.125 1 98.12 212 ARG A O 1
ATOM 1534 N N . LEU A 1 213 ? -6.848 -0.498 -7.027 1 98 213 LEU A N 1
ATOM 1535 C CA . LEU A 1 213 ? -7.078 0.169 -8.305 1 98 213 LEU A CA 1
ATOM 1536 C C . LEU A 1 213 ? -6.672 -0.728 -9.469 1 98 213 LEU A C 1
ATOM 1538 O O . LEU A 1 213 ? -5.746 -1.534 -9.344 1 98 213 LEU A O 1
ATOM 1542 N N . PRO A 1 214 ? -7.352 -0.608 -10.641 1 97.38 214 PRO A N 1
ATOM 1543 C CA . PRO A 1 214 ? -6.887 -1.299 -11.852 1 97.38 214 PRO A CA 1
ATOM 1544 C C . PRO A 1 214 ? -5.602 -0.701 -12.414 1 97.38 214 PRO A C 1
ATOM 1546 O O . PRO A 1 214 ? -5.16 0.361 -11.969 1 97.38 214 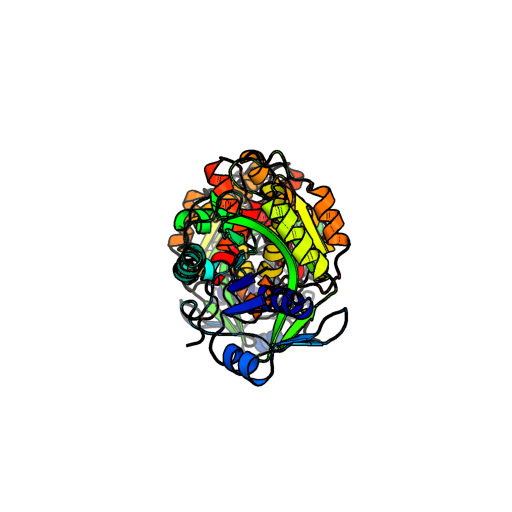PRO A O 1
ATOM 1549 N N . VAL A 1 215 ? -5.047 -1.331 -13.383 1 97.31 215 VAL A N 1
ATOM 1550 C CA . VAL A 1 215 ? -3.738 -0.992 -13.93 1 97.31 215 VAL A CA 1
ATOM 1551 C C . VAL A 1 215 ? -3.77 0.425 -14.5 1 97.31 215 VAL A C 1
ATOM 1553 O O . VAL A 1 215 ? -2.84 1.207 -14.281 1 97.31 215 VAL A O 1
ATOM 1556 N N . GLY A 1 216 ? -4.801 0.801 -15.148 1 96.62 216 GLY A N 1
ATOM 1557 C CA . GLY A 1 216 ? -4.875 2.084 -15.828 1 96.62 216 GLY A CA 1
ATOM 1558 C C . GLY A 1 216 ? -4.793 3.266 -14.883 1 96.62 216 GLY A C 1
ATOM 1559 O O . GLY A 1 216 ? -4.18 4.285 -15.211 1 96.62 216 GLY A O 1
ATOM 1560 N N . ALA A 1 217 ? -5.355 3.137 -13.719 1 96.5 217 ALA A N 1
ATOM 1561 C CA . ALA A 1 217 ? -5.395 4.207 -12.727 1 96.5 217 ALA A CA 1
ATOM 1562 C C . ALA A 1 217 ? -4.008 4.469 -12.148 1 96.5 217 ALA A C 1
ATOM 1564 O O . ALA A 1 217 ? -3.744 5.555 -11.617 1 96.5 217 ALA A O 1
ATOM 1565 N N . LEU A 1 218 ? -3.117 3.525 -12.289 1 97.88 218 LEU A N 1
ATOM 1566 C CA . LEU A 1 218 ? -1.77 3.646 -11.742 1 97.88 218 LEU A CA 1
ATOM 1567 C C . LEU A 1 218 ? -0.778 4.055 -12.828 1 97.88 218 LEU A C 1
ATOM 1569 O O . LEU A 1 218 ? 0.039 4.957 -12.625 1 97.88 218 LEU A O 1
ATOM 1573 N N . ARG A 1 219 ? -0.91 3.504 -13.977 1 95.5 219 ARG A N 1
ATOM 1574 C CA . ARG A 1 219 ? 0.1 3.539 -15.031 1 95.5 219 ARG A CA 1
ATOM 1575 C C . ARG A 1 219 ? 0.306 4.961 -15.539 1 95.5 219 ARG A C 1
ATOM 1577 O O . ARG A 1 219 ? 1.397 5.309 -15.992 1 95.5 219 ARG A O 1
ATOM 1584 N N . ASP A 1 220 ? -0.662 5.793 -15.352 1 89.75 220 ASP A N 1
ATOM 1585 C CA . ASP A 1 220 ? -0.589 7.125 -15.945 1 89.75 220 ASP A CA 1
ATOM 1586 C C . ASP A 1 220 ? 0.178 8.086 -15.039 1 89.75 220 ASP A C 1
ATOM 1588 O O . ASP A 1 220 ? 0.474 9.219 -15.43 1 89.75 220 ASP A O 1
ATOM 1592 N N . ASN A 1 221 ? 0.541 7.691 -13.93 1 94.25 221 ASN A N 1
ATOM 1593 C CA . ASN A 1 221 ? 1.333 8.461 -12.977 1 94.25 221 ASN A CA 1
ATOM 1594 C C . ASN A 1 221 ? 2.828 8.227 -13.172 1 94.25 221 ASN A C 1
ATOM 1596 O O . ASN A 1 221 ? 3.328 7.133 -12.906 1 94.25 221 ASN A O 1
ATOM 1600 N N . PRO A 1 222 ? 3.568 9.281 -13.562 1 95.56 222 PRO A N 1
ATOM 1601 C CA . PRO A 1 222 ? 5.004 9.109 -13.797 1 95.56 222 PRO A CA 1
ATOM 1602 C C . PRO A 1 222 ? 5.742 8.609 -12.555 1 95.56 222 PRO A C 1
ATOM 1604 O O . PRO A 1 222 ? 6.695 7.832 -12.672 1 95.56 222 PRO A O 1
ATOM 1607 N N . ALA A 1 223 ? 5.312 9.102 -11.422 1 97.06 223 ALA A N 1
ATOM 1608 C CA . ALA A 1 223 ? 5.949 8.633 -10.195 1 97.06 223 ALA A CA 1
ATOM 1609 C C . ALA A 1 223 ? 5.746 7.133 -10.008 1 97.06 223 ALA A C 1
ATOM 1611 O O . ALA A 1 223 ? 6.66 6.422 -9.586 1 97.06 223 ALA A O 1
ATOM 1612 N N . PHE A 1 224 ? 4.586 6.66 -10.336 1 98.56 224 PHE A N 1
ATOM 1613 C CA . PHE A 1 224 ? 4.309 5.23 -10.25 1 98.56 224 PHE A CA 1
ATOM 1614 C C . PHE A 1 224 ? 5.219 4.445 -11.18 1 98.56 224 PHE A C 1
ATOM 1616 O O . PHE A 1 224 ? 5.766 3.41 -10.797 1 98.56 224 PHE A O 1
ATOM 1623 N N . ARG A 1 225 ? 5.363 4.918 -12.383 1 98.31 225 ARG A N 1
ATOM 1624 C CA . ARG A 1 225 ? 6.16 4.219 -13.391 1 98.31 225 ARG A CA 1
ATOM 1625 C C . ARG A 1 225 ? 7.59 4.012 -12.906 1 98.31 225 ARG A C 1
ATOM 1627 O O . ARG A 1 225 ? 8.172 2.945 -13.109 1 98.31 225 ARG A O 1
ATOM 1634 N N . GLU A 1 226 ? 8.094 5 -12.273 1 98.31 226 GLU A N 1
ATOM 1635 C CA . GLU A 1 226 ? 9.453 4.902 -11.734 1 98.31 226 GLU A CA 1
ATOM 1636 C C . GLU A 1 226 ? 9.531 3.873 -10.617 1 98.31 226 GLU A C 1
ATOM 1638 O O . GLU A 1 226 ? 10.469 3.078 -10.555 1 98.31 226 GLU A O 1
ATOM 1643 N N . VAL A 1 227 ? 8.578 3.902 -9.734 1 98.81 227 VAL A N 1
ATOM 1644 C CA . VAL A 1 227 ? 8.578 2.973 -8.609 1 98.81 227 VAL A CA 1
ATOM 1645 C C . VAL A 1 227 ? 8.336 1.551 -9.109 1 98.81 227 VAL A C 1
ATOM 1647 O O . VAL A 1 227 ? 8.93 0.597 -8.594 1 98.81 227 VAL A O 1
ATOM 1650 N N . PHE A 1 228 ? 7.473 1.402 -10.109 1 98.88 228 PHE A N 1
ATOM 1651 C CA . PHE A 1 228 ? 7.242 0.103 -10.734 1 98.88 228 PHE A CA 1
ATOM 1652 C C . PHE A 1 228 ? 8.531 -0.455 -11.312 1 98.88 228 PHE A C 1
ATOM 1654 O O . PHE A 1 228 ? 8.844 -1.636 -11.141 1 98.88 228 PHE A O 1
ATOM 1661 N N . ARG A 1 229 ? 9.242 0.397 -12.031 1 98.75 229 ARG A N 1
ATOM 1662 C CA . ARG A 1 229 ? 10.531 0.006 -12.594 1 98.75 229 ARG A CA 1
ATOM 1663 C C . ARG A 1 229 ? 11.477 -0.481 -11.508 1 98.75 229 ARG A C 1
ATOM 1665 O O . ARG A 1 229 ? 12.172 -1.481 -11.68 1 98.75 229 ARG A O 1
ATOM 1672 N N . GLN A 1 230 ? 11.492 0.198 -10.398 1 98.81 230 GLN A N 1
ATOM 1673 C CA . GLN A 1 230 ? 12.336 -0.187 -9.273 1 98.81 230 GLN A CA 1
ATOM 1674 C C . GLN A 1 230 ? 11.906 -1.535 -8.703 1 98.81 230 GLN A C 1
ATOM 1676 O O . GLN A 1 230 ? 12.75 -2.373 -8.375 1 98.81 230 GLN A O 1
ATOM 1681 N N . ALA A 1 231 ? 10.625 -1.732 -8.562 1 98.94 231 ALA A N 1
ATOM 1682 C CA . ALA A 1 231 ? 10.102 -3.006 -8.062 1 98.94 231 ALA A CA 1
ATOM 1683 C C . ALA A 1 231 ? 10.531 -4.16 -8.961 1 98.94 231 ALA A C 1
ATOM 1685 O O . ALA A 1 231 ? 11 -5.191 -8.477 1 98.94 231 ALA A O 1
ATOM 1686 N N . ALA A 1 232 ? 10.344 -3.924 -10.258 1 98.88 232 ALA A N 1
ATOM 1687 C CA . ALA A 1 232 ? 10.734 -4.938 -11.234 1 98.88 232 ALA A CA 1
ATOM 1688 C C . ALA A 1 232 ? 12.227 -5.242 -11.133 1 98.88 232 ALA A C 1
ATOM 1690 O O . ALA A 1 232 ? 12.633 -6.402 -11.18 1 98.88 232 ALA A O 1
ATOM 1691 N N . ALA A 1 233 ? 13.023 -4.219 -10.984 1 98.94 233 ALA A N 1
ATOM 1692 C CA . ALA A 1 233 ? 14.477 -4.379 -10.859 1 98.94 233 ALA A CA 1
ATOM 1693 C C . ALA A 1 233 ? 14.828 -5.203 -9.625 1 98.94 233 ALA A C 1
ATOM 1695 O O . ALA A 1 233 ? 15.75 -6.023 -9.664 1 98.94 233 ALA A O 1
ATOM 1696 N N . GLU A 1 234 ? 14.117 -4.938 -8.508 1 98.94 234 GLU A N 1
ATOM 1697 C CA . GLU A 1 234 ? 14.352 -5.711 -7.289 1 98.94 234 GLU A CA 1
ATOM 1698 C C . GLU A 1 234 ? 14.133 -7.199 -7.531 1 98.94 234 GLU A C 1
ATOM 1700 O O . GLU A 1 234 ? 14.969 -8.023 -7.164 1 98.94 234 GLU A O 1
ATOM 1705 N N . VAL A 1 235 ? 13.016 -7.559 -8.164 1 98.94 235 VAL A N 1
ATOM 1706 C CA . VAL A 1 235 ? 12.664 -8.953 -8.406 1 98.94 235 VAL A CA 1
ATOM 1707 C C . VAL A 1 235 ? 13.727 -9.602 -9.305 1 98.94 235 VAL A C 1
ATOM 1709 O O . VAL A 1 235 ? 14.211 -10.695 -9.016 1 98.94 235 VAL A O 1
ATOM 1712 N N . LEU A 1 236 ? 14.086 -8.914 -10.344 1 98.94 236 LEU A N 1
ATOM 1713 C CA . LEU A 1 236 ? 15.062 -9.453 -11.297 1 98.94 236 LEU A CA 1
ATOM 1714 C C . LEU A 1 236 ? 16.438 -9.578 -10.656 1 98.94 236 LEU A C 1
ATOM 1716 O O . LEU A 1 236 ? 17.188 -10.5 -10.969 1 98.94 236 LEU A O 1
ATOM 1720 N N . SER A 1 237 ? 16.781 -8.648 -9.75 1 98.94 237 SER A N 1
ATOM 1721 C CA . SER A 1 237 ? 18.047 -8.734 -9.031 1 98.94 237 SER A CA 1
ATOM 1722 C C . SER A 1 237 ? 18.094 -9.961 -8.133 1 98.94 237 SER A C 1
ATOM 1724 O O . SER A 1 237 ? 19.141 -10.594 -7.984 1 98.94 237 SER A O 1
ATOM 1726 N N . VAL A 1 238 ? 16.969 -10.25 -7.508 1 98.94 238 VAL A N 1
ATOM 1727 C CA . VAL A 1 238 ? 16.906 -11.438 -6.672 1 98.94 238 VAL A CA 1
ATOM 1728 C C . VAL A 1 238 ? 17.094 -12.688 -7.535 1 98.94 238 VAL A C 1
ATOM 1730 O O . VAL A 1 238 ? 17.844 -13.602 -7.168 1 98.94 238 VAL A O 1
ATOM 1733 N N . ALA A 1 239 ? 16.406 -12.758 -8.703 1 98.88 239 ALA A N 1
ATOM 1734 C CA . ALA A 1 239 ? 16.594 -13.867 -9.633 1 98.88 239 ALA A CA 1
ATOM 1735 C C . ALA A 1 239 ? 18.047 -14.031 -10.023 1 98.88 239 ALA A C 1
ATOM 1737 O O . ALA A 1 239 ? 18.594 -15.141 -9.992 1 98.88 239 ALA A O 1
ATOM 1738 N N . ALA A 1 240 ? 18.703 -12.93 -10.352 1 98.81 240 ALA A N 1
ATOM 1739 C CA . ALA A 1 240 ? 20.109 -12.945 -10.758 1 98.81 240 ALA A CA 1
ATOM 1740 C C . ALA A 1 240 ? 21 -13.469 -9.633 1 98.81 240 ALA A C 1
ATOM 1742 O O . ALA A 1 240 ? 21.922 -14.242 -9.875 1 98.81 240 ALA A O 1
ATOM 1743 N N . ALA A 1 241 ? 20.672 -13.039 -8.445 1 98.81 241 ALA A N 1
ATOM 1744 C CA . ALA A 1 241 ? 21.453 -13.469 -7.289 1 98.81 241 ALA A CA 1
ATOM 1745 C C . ALA A 1 241 ? 21.328 -14.969 -7.055 1 98.81 241 ALA A C 1
ATOM 1747 O O . ALA A 1 241 ? 22.188 -15.586 -6.438 1 98.81 241 ALA A O 1
ATOM 1748 N N . GLU A 1 242 ? 20.266 -15.539 -7.562 1 98 242 GLU A N 1
ATOM 1749 C CA . GLU A 1 242 ? 20.062 -16.984 -7.441 1 98 242 GLU A CA 1
ATOM 1750 C C . GLU A 1 242 ? 20.609 -17.719 -8.656 1 98 242 GLU A C 1
ATOM 1752 O O . GLU A 1 242 ? 20.391 -18.922 -8.805 1 98 242 GLU A O 1
ATOM 1757 N N . GLY A 1 243 ? 21.219 -17 -9.562 1 97.75 243 GLY A N 1
ATOM 1758 C CA . GLY A 1 243 ? 21.844 -17.594 -10.727 1 97.75 243 GLY A CA 1
ATOM 1759 C C . GLY A 1 243 ? 20.859 -17.922 -11.836 1 97.75 243 GLY A C 1
ATOM 1760 O O . GLY A 1 243 ? 21.125 -18.781 -12.68 1 97.75 243 GLY A O 1
ATOM 1761 N N . ILE A 1 244 ? 19.781 -17.266 -11.828 1 98.19 244 ILE A N 1
ATOM 1762 C CA . ILE A 1 244 ? 18.75 -17.562 -12.828 1 98.19 244 ILE A CA 1
ATOM 1763 C C . ILE A 1 244 ? 18.781 -16.5 -13.922 1 98.19 244 ILE A C 1
ATOM 1765 O O . ILE A 1 244 ? 18.781 -15.297 -13.633 1 98.19 244 ILE A O 1
ATOM 1769 N N . THR A 1 245 ? 18.797 -16.938 -15.125 1 97.38 245 THR A N 1
ATOM 1770 C CA . THR A 1 245 ? 18.766 -16.031 -16.266 1 97.38 245 THR A CA 1
ATOM 1771 C C . THR A 1 245 ? 17.344 -15.742 -16.703 1 97.38 245 THR A C 1
ATOM 1773 O O . THR A 1 245 ? 16.578 -16.672 -17.016 1 97.38 245 THR A O 1
ATOM 1776 N N . THR A 1 246 ? 17 -14.5 -16.656 1 98.19 246 THR A N 1
ATOM 1777 C CA . THR A 1 246 ? 15.688 -14.047 -17.125 1 98.19 246 THR A CA 1
ATOM 1778 C C . THR A 1 246 ? 15.812 -13.312 -18.453 1 98.19 246 THR A C 1
ATOM 1780 O O . THR A 1 246 ? 16.922 -12.977 -18.875 1 98.19 246 THR A O 1
ATOM 1783 N N . THR A 1 247 ? 14.703 -13.164 -19.078 1 97.69 247 THR A N 1
ATOM 1784 C CA . THR A 1 247 ? 14.734 -12.516 -20.391 1 97.69 247 THR A CA 1
ATOM 1785 C C . THR A 1 247 ? 14.133 -11.117 -20.312 1 97.69 247 THR A C 1
ATOM 1787 O O . THR A 1 247 ? 14.133 -10.375 -21.297 1 97.69 247 THR A O 1
ATOM 1790 N N . ARG A 1 248 ? 13.664 -10.766 -19.234 1 97.75 248 ARG A N 1
ATOM 1791 C CA . ARG A 1 248 ? 12.984 -9.484 -19.062 1 97.75 248 ARG A CA 1
ATOM 1792 C C . ARG A 1 248 ? 13.922 -8.438 -18.453 1 97.75 248 ARG A C 1
ATOM 1794 O O . ARG A 1 248 ? 14.859 -8.781 -17.734 1 97.75 248 ARG A O 1
ATOM 1801 N N . THR A 1 249 ? 13.648 -7.195 -18.828 1 98.5 249 THR A N 1
ATOM 1802 C CA . THR A 1 249 ? 14.266 -6.043 -18.172 1 98.5 249 THR A CA 1
ATOM 1803 C C . THR A 1 249 ? 13.211 -5.152 -17.531 1 98.5 249 THR A C 1
ATOM 1805 O O . THR A 1 249 ? 12.039 -5.207 -17.891 1 98.5 249 THR A O 1
ATOM 1808 N N . PRO A 1 250 ? 13.68 -4.379 -16.547 1 98.62 250 PRO A N 1
ATOM 1809 C CA . PRO A 1 250 ? 12.703 -3.463 -15.945 1 98.62 250 PRO A CA 1
ATOM 1810 C C . PRO A 1 250 ? 12.008 -2.582 -16.984 1 98.62 250 PRO A C 1
ATOM 1812 O O . PRO A 1 250 ? 10.797 -2.387 -16.922 1 98.62 250 PRO A O 1
ATOM 1815 N N . ASP A 1 251 ? 12.734 -2.088 -17.969 1 98.38 251 ASP A N 1
ATOM 1816 C CA . ASP A 1 251 ? 12.164 -1.233 -19.016 1 98.38 251 ASP A CA 1
ATOM 1817 C C . ASP A 1 251 ? 11.156 -2 -19.859 1 98.38 251 ASP A C 1
ATOM 1819 O O . ASP A 1 251 ? 10.109 -1.467 -20.219 1 98.38 251 ASP A O 1
ATOM 1823 N N . ALA A 1 252 ? 11.469 -3.219 -20.156 1 98.38 252 ALA A N 1
ATOM 1824 C CA . ALA A 1 252 ? 10.555 -4.051 -20.938 1 98.38 252 ALA A CA 1
ATOM 1825 C C . ALA A 1 252 ? 9.258 -4.309 -20.172 1 98.38 252 ALA A C 1
ATOM 1827 O O . ALA A 1 252 ? 8.188 -4.402 -20.781 1 98.38 252 ALA A O 1
ATOM 1828 N N . LEU A 1 253 ? 9.383 -4.43 -18.922 1 98.5 253 LEU A N 1
ATOM 1829 C CA . LEU A 1 253 ? 8.203 -4.68 -18.094 1 98.5 253 LEU A CA 1
ATOM 1830 C C . LEU A 1 253 ? 7.332 -3.434 -18 1 98.5 253 LEU A C 1
ATOM 1832 O O . LEU A 1 253 ? 6.102 -3.533 -17.984 1 98.5 253 LEU A O 1
ATOM 1836 N N . VAL A 1 254 ? 7.965 -2.258 -17.922 1 98.25 254 VAL A N 1
ATOM 1837 C CA . VAL A 1 254 ? 7.211 -1.011 -17.969 1 98.25 254 VAL A CA 1
ATOM 1838 C C . VAL A 1 254 ? 6.473 -0.9 -19.297 1 98.25 254 VAL A C 1
ATOM 1840 O O . VAL A 1 254 ? 5.297 -0.528 -19.328 1 98.25 254 VAL A O 1
ATOM 1843 N N . GLN A 1 255 ? 7.129 -1.244 -20.375 1 97.62 255 GLN A N 1
ATOM 1844 C CA . GLN A 1 255 ? 6.508 -1.217 -21.703 1 97.62 255 GLN A CA 1
ATOM 1845 C C . GLN A 1 255 ? 5.352 -2.211 -21.781 1 97.62 255 GLN A C 1
ATOM 1847 O O . GLN A 1 255 ? 4.312 -1.913 -22.375 1 97.62 255 GLN A O 1
ATOM 1852 N N . TYR A 1 256 ? 5.57 -3.365 -21.266 1 97.12 256 TYR A N 1
ATOM 1853 C CA . TYR A 1 256 ? 4.512 -4.371 -21.219 1 97.12 256 TYR A CA 1
ATOM 1854 C C . TYR A 1 256 ? 3.287 -3.842 -20.484 1 97.12 256 TYR A C 1
ATOM 1856 O O . TYR A 1 256 ? 2.156 -4.008 -20.953 1 97.12 256 TYR A O 1
ATOM 1864 N N . MET A 1 257 ? 3.5 -3.24 -19.375 1 97.25 257 MET A N 1
ATOM 1865 C CA . MET A 1 257 ? 2.424 -2.643 -18.594 1 97.25 257 MET A CA 1
ATOM 1866 C C . MET A 1 257 ? 1.625 -1.649 -19.422 1 97.25 257 MET A C 1
ATOM 1868 O O . MET A 1 257 ? 0.399 -1.589 -19.328 1 97.25 257 MET A O 1
ATOM 1872 N N . ASP A 1 258 ? 2.297 -0.872 -20.297 1 96.69 258 ASP A N 1
ATOM 1873 C CA . ASP A 1 258 ? 1.66 0.138 -21.141 1 96.69 258 ASP A CA 1
ATOM 1874 C C . ASP A 1 258 ? 0.668 -0.501 -22.109 1 96.69 258 ASP A C 1
ATOM 1876 O O . ASP A 1 258 ? -0.3 0.138 -22.531 1 96.69 258 ASP A O 1
ATOM 1880 N N . GLY A 1 259 ? 0.932 -1.724 -22.438 1 95.19 259 GLY A N 1
ATOM 1881 C CA . GLY A 1 259 ? 0.105 -2.4 -23.422 1 95.19 259 GLY A CA 1
ATOM 1882 C C . GLY A 1 259 ? -1.121 -3.061 -22.812 1 95.19 259 GLY A C 1
ATOM 1883 O O . GLY A 1 259 ? -1.997 -3.533 -23.547 1 95.19 259 GLY A O 1
ATOM 1884 N N . LEU A 1 260 ? -1.278 -3.061 -21.578 1 94.44 260 LEU A N 1
ATOM 1885 C CA . LEU A 1 260 ? -2.398 -3.717 -20.906 1 94.44 260 LEU A CA 1
ATOM 1886 C C . LEU A 1 260 ? -3.646 -2.84 -20.953 1 94.44 260 LEU A C 1
ATOM 1888 O O . LEU A 1 260 ? -3.547 -1.611 -20.922 1 94.44 260 LEU A O 1
ATOM 1892 N N . PRO A 1 261 ? -4.84 -3.482 -20.938 1 93.69 261 PRO A N 1
ATOM 1893 C CA . PRO A 1 261 ? -6.062 -2.682 -20.828 1 93.69 261 PRO A CA 1
ATOM 1894 C C . PRO A 1 261 ? -6.125 -1.891 -19.516 1 93.69 261 PRO A C 1
ATOM 1896 O O . PRO A 1 261 ? -5.73 -2.396 -18.469 1 93.69 261 PRO A O 1
ATOM 1899 N N . ALA A 1 262 ? -6.703 -0.73 -19.641 1 95.25 262 ALA A N 1
ATOM 1900 C CA . ALA A 1 262 ? -6.762 0.156 -18.469 1 95.25 262 ALA A CA 1
ATOM 1901 C C . ALA A 1 262 ? -7.578 -0.469 -17.344 1 95.25 262 ALA A C 1
ATOM 1903 O O . ALA A 1 262 ? -7.266 -0.287 -16.172 1 95.25 262 ALA A O 1
ATOM 1904 N N . HIS A 1 263 ? -8.57 -1.229 -17.688 1 94.5 263 HIS A N 1
ATOM 1905 C CA . HIS A 1 263 ? -9.508 -1.766 -16.719 1 94.5 263 HIS A CA 1
ATOM 1906 C C . HIS A 1 263 ? -9.016 -3.1 -16.156 1 94.5 263 HIS A C 1
ATOM 1908 O O . HIS A 1 263 ? -9.688 -3.707 -15.32 1 94.5 263 HIS A O 1
ATOM 1914 N N . MET A 1 264 ? -7.871 -3.516 -16.609 1 93.62 264 MET A N 1
ATO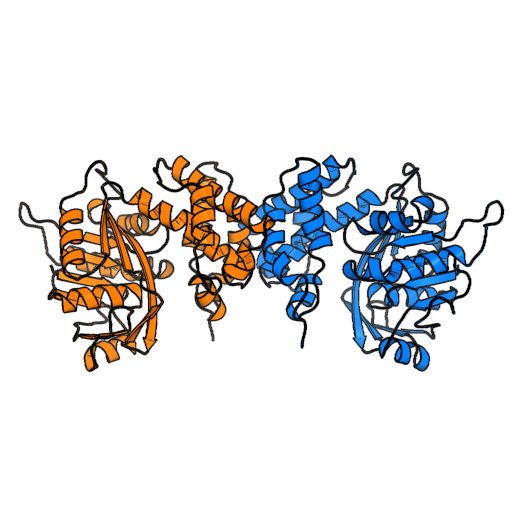M 1915 C CA . MET A 1 264 ? -7.344 -4.805 -16.172 1 93.62 264 MET A CA 1
ATOM 1916 C C . MET A 1 264 ? -7.109 -4.809 -14.656 1 93.62 264 MET A C 1
ATOM 1918 O O . MET A 1 264 ? -6.566 -3.848 -14.109 1 93.62 264 MET A O 1
ATOM 1922 N N . ARG A 1 265 ? -7.516 -5.906 -14 1 94.12 265 ARG A N 1
ATOM 1923 C CA . ARG A 1 265 ? -7.332 -6.156 -12.57 1 94.12 265 ARG A CA 1
ATOM 1924 C C . ARG A 1 265 ? -6.641 -7.492 -12.336 1 94.12 265 ARG A C 1
ATOM 1926 O O . ARG A 1 265 ? -7.145 -8.539 -12.742 1 94.12 265 ARG A O 1
ATOM 1933 N N . PRO A 1 266 ? -5.465 -7.398 -11.688 1 95.19 266 PRO A N 1
ATOM 1934 C CA . PRO A 1 266 ? -4.867 -8.688 -11.336 1 95.19 266 PRO A CA 1
ATOM 1935 C C . PRO A 1 266 ? -5.777 -9.539 -10.453 1 95.19 266 PRO A C 1
ATOM 1937 O O . PRO A 1 266 ? -6.578 -9 -9.688 1 95.19 266 PRO A O 1
ATOM 1940 N N . SER A 1 267 ? -5.652 -10.82 -10.578 1 93.69 267 SER A N 1
ATOM 1941 C CA . SER A 1 267 ? -6.5 -11.766 -9.859 1 93.69 267 SER A CA 1
ATOM 1942 C C . SER A 1 267 ? -6.422 -11.547 -8.352 1 93.69 267 SER A C 1
ATOM 1944 O O . SER A 1 267 ? -7.398 -11.773 -7.633 1 93.69 267 SER A O 1
ATOM 1946 N N . MET A 1 268 ? -5.301 -11.102 -7.855 1 96.94 268 MET A N 1
ATOM 1947 C CA . MET A 1 268 ? -5.137 -10.883 -6.422 1 96.94 268 MET A CA 1
ATOM 1948 C C . MET A 1 268 ? -6.047 -9.766 -5.93 1 96.94 268 MET A C 1
ATOM 1950 O O . MET A 1 268 ? -6.57 -9.836 -4.816 1 96.94 268 MET A O 1
ATOM 1954 N N . LEU A 1 269 ? -6.184 -8.719 -6.699 1 97.62 269 LEU A N 1
ATOM 1955 C CA . LEU A 1 269 ? -7.129 -7.668 -6.348 1 97.62 269 LEU A CA 1
ATOM 1956 C C . LEU A 1 269 ? -8.547 -8.227 -6.234 1 97.62 269 LEU A C 1
ATOM 1958 O O . LEU A 1 269 ? -9.266 -7.918 -5.281 1 97.62 269 LEU A O 1
ATOM 1962 N N . GLY A 1 270 ? -8.938 -9.047 -7.238 1 94.81 270 GLY A N 1
ATOM 1963 C CA . GLY A 1 270 ? -10.227 -9.719 -7.164 1 94.81 270 GLY A CA 1
ATOM 1964 C C . GLY A 1 270 ? -10.391 -10.562 -5.914 1 94.81 270 GLY A C 1
ATOM 1965 O O . GLY A 1 270 ? -11.453 -10.57 -5.297 1 94.81 270 GLY A O 1
ATOM 1966 N N . ASP A 1 271 ? -9.336 -11.289 -5.57 1 95.5 271 ASP A N 1
ATOM 1967 C CA . ASP A 1 271 ? -9.359 -12.117 -4.367 1 95.5 271 ASP A CA 1
ATOM 1968 C C . ASP A 1 271 ? -9.586 -11.258 -3.121 1 95.5 271 ASP A C 1
ATOM 1970 O O . ASP A 1 271 ? -10.391 -11.617 -2.26 1 95.5 271 ASP A O 1
ATOM 1974 N N . LEU A 1 272 ? -8.875 -10.156 -3.018 1 97.69 272 LEU A N 1
ATOM 1975 C CA . LEU A 1 272 ? -9.039 -9.258 -1.881 1 97.69 272 LEU A CA 1
ATOM 1976 C C . LEU A 1 272 ? -10.477 -8.75 -1.785 1 97.69 272 LEU A C 1
ATOM 1978 O O . LEU A 1 272 ? -11.078 -8.789 -0.712 1 97.69 272 LEU A O 1
ATOM 1982 N N . GLU A 1 273 ? -11.016 -8.312 -2.865 1 96.06 273 GLU A N 1
ATOM 1983 C CA . GLU A 1 273 ? -12.359 -7.746 -2.922 1 96.06 273 GLU A CA 1
ATOM 1984 C C . GLU A 1 273 ? -13.414 -8.781 -2.553 1 96.06 273 GLU A C 1
ATOM 1986 O O . GLU A 1 273 ? -14.477 -8.438 -2.023 1 96.06 273 GLU A O 1
ATOM 1991 N N . ASN A 1 274 ? -13.094 -10.016 -2.811 1 93.62 274 ASN A N 1
ATOM 1992 C CA . ASN A 1 274 ? -14.055 -11.078 -2.547 1 93.62 274 ASN A CA 1
ATOM 1993 C C . ASN A 1 274 ? -13.766 -11.781 -1.22 1 93.62 274 ASN A C 1
ATOM 1995 O O . ASN A 1 274 ? -14.367 -12.812 -0.915 1 93.62 274 ASN A O 1
ATOM 1999 N N . GLY A 1 275 ? -12.852 -11.273 -0.491 1 96.06 275 GLY A N 1
ATOM 2000 C CA . GLY A 1 275 ? -12.555 -11.789 0.835 1 96.06 275 GLY A CA 1
ATOM 2001 C C . GLY A 1 275 ? -11.836 -13.125 0.807 1 96.06 275 GLY A C 1
ATOM 2002 O O . GLY A 1 275 ? -11.883 -13.883 1.778 1 96.06 275 GLY A O 1
ATOM 2003 N N . LYS A 1 276 ? -11.18 -13.492 -0.27 1 94.5 276 LYS A N 1
ATOM 2004 C CA . LYS A 1 276 ? -10.453 -14.742 -0.422 1 94.5 276 LYS A CA 1
ATOM 2005 C C . LYS A 1 276 ? -9.016 -14.609 0.075 1 94.5 276 LYS A C 1
ATOM 2007 O O . LYS A 1 276 ? -8.508 -13.492 0.216 1 94.5 276 LYS A O 1
ATOM 2012 N N . PRO A 1 277 ? -8.375 -15.742 0.383 1 96.88 277 PRO A N 1
ATOM 2013 C CA . PRO A 1 277 ? -6.941 -15.68 0.69 1 96.88 277 PRO A CA 1
ATOM 2014 C C . PRO A 1 277 ? -6.113 -15.125 -0.469 1 96.88 277 PRO A C 1
ATOM 2016 O O . PRO A 1 277 ? -6.504 -15.266 -1.632 1 96.88 277 PRO A O 1
ATOM 2019 N N . LEU A 1 278 ? -5.051 -14.5 -0.095 1 97.88 278 LEU A N 1
ATOM 2020 C CA . LEU A 1 278 ? -4.152 -13.93 -1.089 1 97.88 278 LEU A CA 1
ATOM 2021 C C . LEU A 1 278 ? -2.859 -14.734 -1.187 1 97.88 278 LEU A C 1
ATOM 2023 O O . LEU A 1 278 ? -2.414 -15.32 -0.199 1 97.88 278 LEU A O 1
ATOM 2027 N N . GLU A 1 279 ? -2.262 -14.703 -2.277 1 97.88 279 GLU A N 1
ATOM 2028 C CA . GLU A 1 279 ? -1.014 -15.43 -2.494 1 97.88 279 GLU A CA 1
ATOM 2029 C C . GLU A 1 279 ? 0.196 -14.555 -2.184 1 97.88 279 GLU A C 1
ATOM 2031 O O . GLU A 1 279 ? 1.284 -14.773 -2.719 1 97.88 279 GLU A O 1
ATOM 2036 N N . VAL A 1 280 ? 0.03 -13.617 -1.346 1 98.25 280 VAL A N 1
ATOM 2037 C CA . VAL A 1 280 ? 1.032 -12.602 -1.039 1 98.25 280 VAL A CA 1
ATOM 2038 C C . VAL A 1 280 ? 2.338 -13.273 -0.624 1 98.25 280 VAL A C 1
ATOM 2040 O O . VAL A 1 280 ? 3.422 -12.836 -1.015 1 98.25 280 VAL A O 1
ATOM 2043 N N . GLU A 1 281 ? 2.314 -14.391 0.142 1 98.06 281 GLU A N 1
ATOM 2044 C CA . GLU A 1 281 ? 3.498 -15.094 0.633 1 98.06 281 GLU A CA 1
ATOM 2045 C C . GLU A 1 281 ? 4.293 -15.703 -0.517 1 98.06 281 GLU A C 1
ATOM 2047 O O . GLU A 1 281 ? 5.52 -15.82 -0.436 1 98.06 281 GLU A O 1
ATOM 2052 N N . TYR A 1 282 ? 3.621 -15.961 -1.593 1 98.38 282 TYR A N 1
ATOM 2053 C CA . TYR A 1 282 ? 4.238 -16.703 -2.682 1 98.38 282 TYR A CA 1
ATOM 2054 C C . TYR A 1 282 ? 4.664 -15.781 -3.812 1 98.38 282 TYR A C 1
ATOM 2056 O O . TYR A 1 282 ? 5.406 -16.188 -4.711 1 98.38 282 TYR A O 1
ATOM 2064 N N . LEU A 1 283 ? 4.172 -14.562 -3.758 1 98.69 283 LEU A N 1
ATOM 2065 C CA . LEU A 1 283 ? 4.559 -13.555 -4.742 1 98.69 283 LEU A CA 1
ATOM 2066 C C . LEU A 1 283 ? 5.543 -12.555 -4.141 1 98.69 283 LEU A C 1
ATOM 2068 O O . LEU A 1 283 ? 6.758 -12.703 -4.305 1 98.69 283 LEU A O 1
ATOM 2072 N N . GLN A 1 284 ? 5.059 -11.703 -3.346 1 98.88 284 GLN A N 1
ATOM 2073 C CA . GLN A 1 284 ? 5.91 -10.695 -2.725 1 98.88 284 GLN A CA 1
ATOM 2074 C C . GLN A 1 284 ? 6.773 -11.305 -1.624 1 98.88 284 GLN A C 1
ATOM 2076 O O . GLN A 1 284 ? 7.969 -11.023 -1.533 1 98.88 284 GLN A O 1
ATOM 2081 N N . GLY A 1 285 ? 6.156 -12.133 -0.798 1 98.75 285 GLY A N 1
ATOM 2082 C CA . GLY A 1 285 ? 6.898 -12.773 0.276 1 98.75 285 GLY A CA 1
ATOM 2083 C C . GLY A 1 285 ? 8.086 -13.578 -0.216 1 98.75 285 GLY A C 1
ATOM 2084 O O . GLY A 1 285 ? 9.156 -13.555 0.397 1 98.75 285 GLY A O 1
ATOM 2085 N N . SER A 1 286 ? 7.906 -14.273 -1.279 1 98.81 286 SER A N 1
ATOM 2086 C CA . SER A 1 286 ? 8.984 -15.062 -1.865 1 98.81 286 SER A CA 1
ATOM 2087 C C . SER A 1 286 ? 10.164 -14.188 -2.258 1 98.81 286 SER A C 1
ATOM 2089 O O . SER A 1 286 ? 11.312 -14.508 -1.948 1 98.81 286 SER A O 1
ATOM 2091 N N . VAL A 1 287 ? 9.906 -13.086 -2.902 1 98.94 287 VAL A N 1
ATOM 2092 C CA . VAL A 1 287 ? 10.953 -12.172 -3.352 1 98.94 287 VAL A CA 1
ATOM 2093 C C . VAL A 1 287 ? 11.695 -11.594 -2.145 1 98.94 287 VAL A C 1
ATOM 2095 O O . VAL A 1 287 ? 12.922 -11.57 -2.119 1 98.94 287 VAL A O 1
ATOM 2098 N N . VAL A 1 288 ? 10.953 -11.195 -1.128 1 98.88 288 VAL A N 1
ATOM 2099 C CA . VAL A 1 288 ? 11.523 -10.562 0.056 1 98.88 288 VAL A CA 1
ATOM 2100 C C . VAL A 1 288 ? 12.406 -11.562 0.803 1 98.88 288 VAL A C 1
ATOM 2102 O O . VAL A 1 288 ? 13.539 -11.242 1.167 1 98.88 288 VAL A O 1
ATOM 2105 N N . ARG A 1 289 ? 11.906 -12.781 1.033 1 98.62 289 ARG A N 1
ATOM 2106 C CA . ARG A 1 289 ? 12.664 -13.797 1.749 1 98.62 289 ARG A CA 1
ATOM 2107 C C . ARG A 1 289 ? 13.938 -14.172 0.993 1 98.62 289 ARG A C 1
ATOM 2109 O O . ARG A 1 289 ? 15.016 -14.273 1.588 1 98.62 289 ARG A O 1
ATOM 2116 N N . ARG A 1 290 ? 13.844 -14.336 -0.253 1 98.75 290 ARG A N 1
ATOM 2117 C CA . ARG A 1 290 ? 14.992 -14.719 -1.071 1 98.75 290 ARG A CA 1
ATOM 2118 C C . ARG A 1 290 ? 15.992 -13.57 -1.177 1 98.75 290 ARG A C 1
ATOM 2120 O O . ARG A 1 290 ? 17.203 -13.797 -1.16 1 98.75 290 ARG A O 1
ATOM 2127 N N . GLY A 1 291 ? 15.469 -12.328 -1.375 1 98.81 291 GLY A N 1
ATOM 2128 C CA . GLY A 1 291 ? 16.359 -11.172 -1.338 1 98.81 291 GLY A CA 1
ATOM 2129 C C . GLY A 1 291 ? 17.156 -11.086 -0.056 1 98.81 291 GLY A C 1
ATOM 2130 O O . GLY A 1 291 ? 18.375 -10.883 -0.094 1 98.81 291 GLY A O 1
ATOM 2131 N N . ARG A 1 292 ? 16.484 -11.258 1.046 1 98.31 292 ARG A N 1
ATOM 2132 C CA . ARG A 1 292 ? 17.156 -11.234 2.344 1 98.31 292 ARG A CA 1
ATOM 2133 C C . ARG A 1 292 ? 18.234 -12.312 2.428 1 98.31 292 ARG A C 1
ATOM 2135 O O . ARG A 1 292 ? 19.344 -12.047 2.879 1 98.31 292 ARG A O 1
ATOM 2142 N N . ALA A 1 293 ? 17.922 -13.492 2.02 1 98.31 293 ALA A N 1
ATOM 2143 C CA . ALA A 1 293 ? 18.844 -14.625 2.078 1 98.31 293 ALA A CA 1
ATOM 2144 C C . ALA A 1 293 ? 20.094 -14.367 1.235 1 98.31 293 ALA A C 1
ATOM 2146 O O . ALA A 1 293 ? 21.172 -14.859 1.559 1 98.31 293 ALA A O 1
ATOM 2147 N N . ARG A 1 294 ? 19.969 -13.602 0.182 1 98.5 294 ARG A N 1
ATOM 2148 C CA . ARG A 1 294 ? 21.062 -13.398 -0.755 1 98.5 294 ARG A CA 1
ATOM 2149 C C . ARG A 1 294 ? 21.688 -12.016 -0.574 1 98.5 294 ARG A C 1
ATOM 2151 O O . ARG A 1 294 ? 22.578 -11.633 -1.323 1 98.5 294 ARG A O 1
ATOM 2158 N N . GLY A 1 295 ? 21.156 -11.234 0.399 1 98.31 295 GLY A N 1
ATOM 2159 C CA . GLY A 1 295 ? 21.656 -9.898 0.657 1 98.31 295 GLY A CA 1
ATOM 2160 C C . GLY A 1 295 ? 21.281 -8.898 -0.413 1 98.31 295 GLY A C 1
ATOM 2161 O O . GLY A 1 295 ? 22 -7.938 -0.668 1 98.31 295 GLY A O 1
ATOM 2162 N N . VAL A 1 296 ? 20.25 -9.125 -1.172 1 98.75 296 VAL A N 1
ATOM 2163 C CA . VAL A 1 296 ? 19.734 -8.211 -2.188 1 98.75 296 VAL A CA 1
ATOM 2164 C C . VAL A 1 296 ? 18.625 -7.352 -1.591 1 98.75 296 VAL A C 1
ATOM 2166 O O . VAL A 1 296 ? 17.594 -7.867 -1.156 1 98.75 296 VAL A O 1
ATOM 2169 N N . PRO A 1 297 ? 18.781 -6 -1.51 1 98.5 297 PRO A N 1
ATOM 2170 C CA . PRO A 1 297 ? 17.734 -5.133 -0.953 1 98.5 297 PRO A CA 1
ATOM 2171 C C . PRO A 1 297 ? 16.469 -5.117 -1.803 1 98.5 297 PRO A C 1
ATOM 2173 O O . PRO A 1 297 ? 16.547 -5.082 -3.033 1 98.5 297 PRO A O 1
ATOM 2176 N N . THR A 1 298 ? 15.359 -5.23 -1.138 1 98.81 298 THR A N 1
ATOM 2177 C CA . THR A 1 298 ? 14.07 -5.18 -1.823 1 98.81 298 THR A CA 1
ATOM 2178 C C . THR A 1 298 ? 13.117 -4.215 -1.122 1 98.81 298 THR A C 1
ATOM 2180 O O . THR A 1 298 ? 12 -4.59 -0.756 1 98.81 298 THR A O 1
ATOM 2183 N N . PRO A 1 299 ? 13.461 -2.941 -1.005 1 98.88 299 PRO A N 1
ATOM 2184 C CA . PRO A 1 299 ? 12.641 -2.023 -0.211 1 98.88 299 PRO A CA 1
ATOM 2185 C C . PRO A 1 299 ? 11.234 -1.853 -0.776 1 98.88 299 PRO A C 1
ATOM 2187 O O . PRO A 1 299 ? 10.266 -1.766 -0.015 1 98.88 299 PRO A O 1
ATOM 2190 N N . VAL A 1 300 ? 11.086 -1.774 -2.129 1 98.94 300 VAL A N 1
ATOM 2191 C CA . VAL A 1 300 ? 9.758 -1.596 -2.715 1 98.94 300 VAL A CA 1
ATOM 2192 C C . VAL A 1 300 ? 8.922 -2.848 -2.479 1 98.94 300 VAL A C 1
ATOM 2194 O O . VAL A 1 300 ? 7.793 -2.762 -1.982 1 98.94 300 VAL A O 1
ATOM 2197 N N . MET A 1 301 ? 9.5 -4.008 -2.736 1 98.94 301 MET A N 1
ATOM 2198 C CA . MET A 1 301 ? 8.781 -5.266 -2.557 1 98.94 301 MET A CA 1
ATOM 2199 C C . MET A 1 301 ? 8.453 -5.5 -1.087 1 98.94 301 MET A C 1
ATOM 2201 O O . MET A 1 301 ? 7.379 -6 -0.759 1 98.94 301 MET A O 1
ATOM 2205 N N . SER A 1 302 ? 9.398 -5.207 -0.214 1 98.94 302 SER A N 1
ATOM 2206 C CA . SER A 1 302 ? 9.164 -5.352 1.219 1 98.94 302 SER A CA 1
ATOM 2207 C C . SER A 1 302 ? 8.016 -4.461 1.681 1 98.94 302 SER A C 1
ATOM 2209 O O . SER A 1 302 ? 7.199 -4.871 2.512 1 98.94 302 SER A O 1
ATOM 2211 N N . THR A 1 303 ? 7.945 -3.238 1.177 1 98.94 303 THR A N 1
ATOM 2212 C CA . THR A 1 303 ? 6.863 -2.324 1.518 1 98.94 303 THR A CA 1
ATOM 2213 C C . THR A 1 303 ? 5.516 -2.891 1.077 1 98.94 303 THR A C 1
ATOM 2215 O O . THR A 1 303 ? 4.57 -2.939 1.865 1 98.94 303 THR A O 1
ATOM 2218 N N . LEU A 1 304 ? 5.477 -3.338 -0.165 1 98.94 304 LEU A N 1
ATOM 2219 C CA . LEU A 1 304 ? 4.25 -3.928 -0.692 1 98.94 304 LEU A CA 1
ATOM 2220 C C . LEU A 1 304 ? 3.855 -5.164 0.104 1 98.94 304 LEU A C 1
ATOM 2222 O O . LEU A 1 304 ? 2.676 -5.371 0.399 1 98.94 304 LEU A O 1
ATOM 2226 N N . TYR A 1 305 ? 4.84 -5.949 0.483 1 98.88 305 TYR A N 1
ATOM 2227 C CA . TYR A 1 305 ? 4.602 -7.18 1.227 1 98.88 305 TYR A CA 1
ATOM 2228 C C . TYR A 1 305 ? 3.938 -6.891 2.566 1 98.88 305 TYR A C 1
ATOM 2230 O O . TYR A 1 305 ? 2.914 -7.492 2.902 1 98.88 305 TYR A O 1
ATOM 2238 N N . VAL A 1 306 ? 4.43 -5.945 3.334 1 98.75 306 VAL A N 1
ATOM 2239 C CA . VAL A 1 306 ? 3.953 -5.738 4.699 1 98.75 306 VAL A CA 1
ATOM 2240 C C . VAL A 1 306 ? 2.576 -5.078 4.668 1 98.75 306 VAL A C 1
ATOM 2242 O O . VAL A 1 306 ? 1.813 -5.176 5.633 1 98.75 306 VAL A O 1
ATOM 2245 N N . LEU A 1 307 ? 2.246 -4.395 3.574 1 98.75 307 LEU A N 1
ATOM 2246 C CA . LEU A 1 307 ? 0.923 -3.797 3.43 1 98.75 307 LEU A CA 1
ATOM 2247 C C . LEU A 1 307 ? -0.134 -4.871 3.188 1 98.75 307 LEU A C 1
ATOM 2249 O O . LEU A 1 307 ? -1.285 -4.719 3.6 1 98.75 307 LEU A O 1
ATOM 2253 N N . LEU A 1 308 ? 0.258 -5.93 2.521 1 98.69 308 LEU A N 1
ATOM 2254 C CA . LEU A 1 308 ? -0.718 -6.902 2.039 1 98.69 308 LEU A CA 1
ATOM 2255 C C . LEU A 1 308 ? -0.739 -8.141 2.932 1 98.69 308 LEU A C 1
ATOM 2257 O O . LEU A 1 308 ? -1.732 -8.867 2.965 1 98.69 308 LEU A O 1
ATOM 2261 N N . GLN A 1 309 ? 0.344 -8.414 3.652 1 98.25 309 GLN A N 1
ATOM 2262 C CA . GLN A 1 309 ? 0.5 -9.625 4.453 1 98.25 309 GLN A CA 1
ATOM 2263 C C . GLN A 1 309 ? -0.633 -9.766 5.465 1 98.25 309 GLN A C 1
ATOM 2265 O O . GLN A 1 309 ? -1.146 -10.867 5.684 1 98.25 309 GLN A O 1
ATOM 2270 N N . PRO A 1 310 ? -1.093 -8.68 6.121 1 97.5 310 PRO A N 1
ATOM 2271 C CA . PRO A 1 310 ? -2.188 -8.812 7.086 1 97.5 310 PRO A CA 1
ATOM 2272 C C . PRO A 1 310 ? -3.49 -9.273 6.434 1 97.5 310 PRO A C 1
ATOM 2274 O O . PRO A 1 310 ? -4.406 -9.727 7.129 1 97.5 310 PRO A O 1
ATOM 2277 N N . HIS A 1 311 ? -3.613 -9.141 5.113 1 97.31 311 HIS A N 1
ATOM 2278 C CA . HIS A 1 311 ? -4.82 -9.516 4.387 1 97.31 311 HIS A CA 1
ATOM 2279 C C . HIS A 1 311 ? -4.707 -10.922 3.811 1 97.31 311 HIS A C 1
ATOM 2281 O O . HIS A 1 311 ? -5.629 -11.406 3.152 1 97.31 311 HIS A O 1
ATOM 2287 N N . ALA A 1 312 ? -3.6 -11.609 4.047 1 96.94 312 ALA A N 1
ATOM 2288 C CA . ALA A 1 312 ? -3.244 -12.844 3.35 1 96.94 312 ALA A CA 1
ATOM 2289 C C . ALA A 1 312 ? -4.289 -13.93 3.59 1 96.94 312 ALA A C 1
ATOM 2291 O O . ALA A 1 312 ? -4.57 -14.734 2.701 1 96.94 312 ALA A O 1
ATOM 2292 N N . GLN A 1 313 ? -4.934 -13.914 4.754 1 95.62 313 GLN A N 1
ATOM 2293 C CA . GLN A 1 313 ? -5.816 -15.023 5.117 1 95.62 313 GLN A CA 1
ATOM 2294 C C . GLN A 1 313 ? -7.254 -14.742 4.688 1 95.62 313 GLN A C 1
ATOM 2296 O O . GLN A 1 313 ? -8.125 -15.602 4.82 1 95.62 313 GLN A O 1
ATOM 2301 N N . GLY A 1 314 ? -7.484 -13.594 4.082 1 94 314 GLY A N 1
ATOM 2302 C CA . GLY A 1 314 ? -8.836 -13.242 3.688 1 94 314 GLY A CA 1
ATOM 2303 C C . GLY A 1 314 ? -9.773 -13.055 4.867 1 94 314 GLY A C 1
ATOM 2304 O O . GLY A 1 314 ? -9.328 -12.898 6.004 1 94 314 GLY A O 1
ATOM 2305 N N . GLU A 1 315 ? -11.117 -12.664 4.547 1 81.31 315 GLU A N 1
ATOM 2306 C CA . GLU A 1 315 ? -12.156 -12.445 5.555 1 81.31 315 GLU A CA 1
ATOM 2307 C C . GLU A 1 315 ? -12.781 -13.766 5.996 1 81.31 315 GLU A C 1
ATOM 2309 O O . GLU A 1 315 ? -13.133 -14.602 5.16 1 81.31 315 GLU A O 1
ATOM 2314 N N . ARG A 1 316 ? -12.117 -14.633 6.789 1 53.81 316 ARG A N 1
ATOM 2315 C CA . ARG A 1 316 ? -12.883 -15.805 7.211 1 53.81 316 ARG A CA 1
ATOM 2316 C C . ARG A 1 316 ? -14.32 -15.43 7.555 1 53.81 316 ARG A C 1
ATOM 2318 O O . ARG A 1 316 ? -14.555 -14.484 8.312 1 53.81 316 ARG A O 1
ATOM 2325 N N . LYS A 1 317 ? -15.188 -15.516 6.531 1 42.69 317 LYS A N 1
ATOM 2326 C CA . LYS A 1 317 ? -16.578 -15.438 6.969 1 42.69 317 LYS A CA 1
ATOM 2327 C C . LYS A 1 317 ? -16.844 -16.406 8.117 1 42.69 317 LYS A C 1
ATOM 2329 O O . LYS A 1 317 ? -16.578 -17.609 8.008 1 42.69 317 LYS A O 1
ATOM 2334 N N . ALA A 1 318 ? -17 -15.961 9.391 1 28.33 318 ALA A N 1
ATOM 2335 C CA . ALA A 1 318 ? -17.766 -16.781 10.305 1 28.33 318 ALA A CA 1
ATOM 2336 C C . ALA A 1 318 ? -19.094 -17.219 9.68 1 28.33 318 ALA A C 1
ATOM 2338 O O . ALA A 1 318 ? -19.719 -16.438 8.945 1 28.33 318 ALA A O 1
ATOM 2339 N N . MET B 1 1 ? -4.246 39.344 23.531 1 94.88 1 MET B N 1
ATOM 2340 C CA . MET B 1 1 ? -3.912 39.375 22.109 1 94.88 1 MET B CA 1
ATOM 2341 C C . MET B 1 1 ? -5.164 39.25 21.25 1 94.88 1 MET B C 1
ATOM 2343 O O . MET B 1 1 ? -6.199 38.781 21.734 1 94.88 1 MET B O 1
ATOM 2347 N N . ARG B 1 2 ? -5.059 39.688 20.062 1 97.25 2 ARG B N 1
ATOM 2348 C CA . ARG B 1 2 ? -6.137 39.562 19.094 1 97.25 2 ARG B CA 1
ATOM 2349 C C . ARG B 1 2 ? -5.801 38.5 18.047 1 97.25 2 ARG B C 1
ATOM 2351 O O . ARG B 1 2 ? -4.777 38.594 17.375 1 97.25 2 ARG B O 1
ATOM 2358 N N . PHE B 1 3 ? -6.734 37.531 17.984 1 98.38 3 PHE B N 1
ATOM 2359 C CA . PHE B 1 3 ? -6.473 36.375 17.109 1 98.38 3 PHE B CA 1
ATOM 2360 C C . PHE B 1 3 ? -7.504 36.312 15.992 1 98.38 3 PHE B C 1
ATOM 2362 O O . PHE B 1 3 ? -8.688 36.562 16.219 1 98.38 3 PHE B O 1
ATOM 2369 N N . ALA B 1 4 ? -7.059 35.938 14.852 1 98.69 4 ALA B N 1
ATOM 2370 C CA . ALA B 1 4 ? -7.926 35.406 13.805 1 98.69 4 ALA B CA 1
ATOM 2371 C C . ALA B 1 4 ? -7.668 33.938 13.578 1 98.69 4 ALA B C 1
ATOM 2373 O O . ALA B 1 4 ? -6.52 33.5 13.43 1 98.69 4 ALA B O 1
ATOM 2374 N N . ILE B 1 5 ? -8.742 33.156 13.578 1 98.81 5 ILE B N 1
ATOM 2375 C CA . ILE B 1 5 ? -8.633 31.734 13.281 1 98.81 5 ILE B CA 1
ATOM 2376 C C . ILE B 1 5 ? -9.102 31.469 11.859 1 98.81 5 ILE B C 1
ATOM 2378 O O . ILE B 1 5 ? -10.289 31.609 11.555 1 98.81 5 ILE B O 1
ATOM 2382 N N . LEU B 1 6 ? -8.188 31.125 10.984 1 98.56 6 LEU B N 1
ATOM 2383 C CA . LEU B 1 6 ? -8.531 30.672 9.641 1 98.56 6 LEU B CA 1
ATOM 2384 C C . LEU B 1 6 ? -8.516 29.141 9.57 1 98.56 6 LEU B C 1
ATOM 2386 O O . LEU B 1 6 ? -7.449 28.531 9.531 1 98.56 6 LEU B O 1
ATOM 2390 N N . GLY B 1 7 ? -9.672 28.562 9.461 1 97.06 7 GLY B N 1
ATOM 2391 C CA . GLY B 1 7 ? -9.891 27.141 9.688 1 97.06 7 GLY B CA 1
ATOM 2392 C C . GLY B 1 7 ? -10.492 26.844 11.039 1 97.06 7 GLY B C 1
ATOM 2393 O O . GLY B 1 7 ? -9.781 26.438 11.969 1 97.06 7 GLY B O 1
ATOM 2394 N N . SER B 1 8 ? -11.766 26.969 11.133 1 96.56 8 SER B N 1
ATOM 2395 C CA . SER B 1 8 ? -12.492 26.844 12.398 1 96.56 8 SER B CA 1
ATOM 2396 C C . SER B 1 8 ? -12.969 25.406 12.609 1 96.56 8 SER B C 1
ATOM 2398 O O . SER B 1 8 ? -13.93 25.172 13.352 1 96.56 8 SER B O 1
ATOM 2400 N N . GLY B 1 9 ? -12.32 24.516 11.977 1 95.44 9 GLY B N 1
ATOM 2401 C CA . GLY B 1 9 ? -12.617 23.109 12.188 1 95.44 9 GLY B CA 1
ATOM 2402 C C . GLY B 1 9 ? -12.008 22.547 13.461 1 95.44 9 GLY B C 1
ATOM 2403 O O . GLY B 1 9 ? -11.984 23.234 14.492 1 95.44 9 GLY B O 1
ATOM 2404 N N . GLY B 1 10 ? -11.609 21.266 13.438 1 94.88 10 GLY B N 1
ATOM 2405 C CA . GLY B 1 10 ? -11.133 20.562 14.625 1 94.88 10 GLY B CA 1
ATOM 2406 C C . GLY B 1 10 ? -10 21.281 15.328 1 94.88 10 GLY B C 1
ATOM 2407 O O . GLY B 1 10 ? -10.094 21.594 16.516 1 94.88 10 GLY B O 1
ATOM 2408 N N . VAL B 1 11 ? -8.953 21.625 14.594 1 96.81 11 VAL B N 1
ATOM 2409 C CA . VAL B 1 11 ? -7.742 22.188 15.195 1 96.81 11 VAL B CA 1
ATOM 2410 C C . VAL B 1 11 ? -7.973 23.641 15.539 1 96.81 11 VAL B C 1
ATOM 2412 O O . VAL B 1 11 ? -7.898 24.031 16.719 1 96.81 11 VAL B O 1
ATOM 2415 N N . GLY B 1 12 ? -8.391 24.406 14.586 1 98.12 12 GLY B N 1
ATOM 2416 C CA . GLY B 1 12 ? -8.594 25.812 14.812 1 98.12 12 GLY B CA 1
ATOM 2417 C C . GLY B 1 12 ? -9.734 26.109 15.773 1 98.12 12 GLY B C 1
ATOM 2418 O O . GLY B 1 12 ? -9.641 27.016 16.594 1 98.12 12 GLY B O 1
ATOM 2419 N N . GLY B 1 13 ? -10.781 25.375 15.625 1 98.06 13 GLY B N 1
ATOM 2420 C CA . GLY B 1 13 ? -11.898 25.547 16.547 1 98.06 13 GLY B CA 1
ATOM 2421 C C . GLY B 1 13 ? -11.539 25.25 17.984 1 98.06 13 GLY B C 1
ATOM 2422 O O . GLY B 1 13 ? -11.914 25.984 18.891 1 98.06 13 GLY B O 1
ATOM 2423 N N . PHE B 1 14 ? -10.805 24.219 18.172 1 97.81 14 PHE B N 1
ATOM 2424 C CA . PHE B 1 14 ? -10.422 23.797 19.516 1 97.81 14 PHE B CA 1
ATOM 2425 C C . PHE B 1 14 ? -9.516 24.844 20.172 1 97.81 14 PHE B C 1
ATOM 2427 O O . PHE B 1 14 ? -9.836 25.344 21.25 1 97.81 14 PHE B O 1
ATOM 2434 N N . PHE B 1 15 ? -8.477 25.188 19.531 1 98.19 15 PHE B N 1
ATOM 2435 C CA . PHE B 1 15 ? -7.523 26.125 20.109 1 98.19 15 PHE B CA 1
ATOM 2436 C C . PHE B 1 15 ? -8.133 27.516 20.203 1 98.19 15 PHE B C 1
ATOM 2438 O O . PHE B 1 15 ? -7.891 28.25 21.172 1 98.19 15 PHE B O 1
ATOM 2445 N N . GLY B 1 16 ? -8.922 27.891 19.219 1 98.56 16 GLY B N 1
ATOM 2446 C CA . GLY B 1 16 ? -9.625 29.156 19.266 1 98.56 16 GLY B CA 1
ATOM 2447 C C . GLY B 1 16 ? -10.578 29.266 20.438 1 98.56 16 GLY B C 1
ATOM 2448 O O . GLY B 1 16 ? -10.633 30.297 21.109 1 98.56 16 GLY B O 1
ATOM 2449 N N . ALA B 1 17 ? -11.297 28.219 20.672 1 98.44 17 ALA B N 1
ATOM 2450 C CA . ALA B 1 17 ? -12.242 28.203 21.781 1 98.44 17 ALA B CA 1
ATOM 2451 C C . ALA B 1 17 ? -11.531 28.344 23.125 1 98.44 17 ALA B C 1
ATOM 2453 O O . ALA B 1 17 ? -12.016 29.047 24.016 1 98.44 17 ALA B O 1
ATOM 2454 N N . LYS B 1 18 ? -10.461 27.703 23.25 1 98.06 18 LYS B N 1
ATOM 2455 C CA . LYS B 1 18 ? -9.68 27.828 24.484 1 98.06 18 LYS B CA 1
ATOM 2456 C C . LYS B 1 18 ? -9.172 29.25 24.688 1 98.06 18 LYS B C 1
ATOM 2458 O O . LYS B 1 18 ? -9.141 29.75 25.797 1 98.06 18 LYS B O 1
ATOM 2463 N N . LEU B 1 19 ? -8.75 29.859 23.641 1 98.62 19 LEU B N 1
ATOM 2464 C CA . LEU B 1 19 ? -8.289 31.234 23.703 1 98.62 19 LEU B CA 1
ATOM 2465 C C . LEU B 1 19 ? -9.43 32.188 24.094 1 98.62 19 LEU B C 1
ATOM 2467 O O . LEU B 1 19 ? -9.234 33.094 24.906 1 98.62 19 LEU B O 1
ATOM 2471 N N . VAL B 1 20 ? -10.609 31.969 23.5 1 98.69 20 VAL B N 1
ATOM 2472 C CA . VAL B 1 20 ? -11.781 32.75 23.875 1 98.69 20 VAL B CA 1
ATOM 2473 C C . VAL B 1 20 ? -12.07 32.594 25.359 1 98.69 20 VAL B C 1
ATOM 2475 O O . VAL B 1 20 ? -12.289 33.594 26.062 1 98.69 20 VAL B O 1
ATOM 2478 N N . ARG B 1 21 ? -12.047 31.391 25.766 1 97.94 21 ARG B N 1
ATOM 2479 C CA . ARG B 1 21 ? -12.336 31.078 27.172 1 97.94 21 ARG B CA 1
ATOM 2480 C C . ARG B 1 21 ? -11.344 31.781 28.094 1 97.94 21 ARG B C 1
ATOM 2482 O O . ARG B 1 21 ? -11.703 32.188 29.203 1 97.94 21 ARG B O 1
ATOM 2489 N N . ALA B 1 22 ? -10.164 31.938 27.688 1 98 22 ALA B N 1
ATOM 2490 C CA . ALA B 1 22 ? -9.109 32.562 28.484 1 98 22 ALA B CA 1
ATOM 2491 C C . ALA B 1 22 ? -9.203 34.094 28.406 1 98 22 ALA B C 1
ATOM 2493 O O . ALA B 1 22 ? -8.422 34.781 29.047 1 98 22 ALA B O 1
ATOM 2494 N N . GLY B 1 23 ? -10.07 34.625 27.531 1 98.25 23 GLY B N 1
ATOM 2495 C CA . GLY B 1 23 ? -10.344 36.031 27.547 1 98.25 23 GLY B CA 1
ATOM 2496 C C . GLY B 1 23 ? -9.695 36.781 26.391 1 98.25 23 GLY B C 1
ATOM 2497 O O . GLY B 1 23 ? -9.742 38 26.328 1 98.25 23 GLY B O 1
ATOM 2498 N N . HIS B 1 24 ? -9.086 36.062 25.5 1 98.44 24 HIS B N 1
ATOM 2499 C CA . HIS B 1 24 ? -8.492 36.719 24.328 1 98.44 24 HIS B CA 1
ATOM 2500 C C . HIS B 1 24 ? -9.562 37.156 23.328 1 98.44 24 HIS B C 1
ATOM 2502 O O . HIS B 1 24 ? -10.688 36.625 23.375 1 98.44 24 HIS B O 1
ATOM 2508 N N . ASP B 1 25 ? -9.242 38.125 22.547 1 98.19 25 ASP B N 1
ATOM 2509 C CA . ASP B 1 25 ? -10.117 38.531 21.438 1 98.19 25 ASP B CA 1
ATOM 2510 C C . ASP B 1 25 ? -9.891 37.688 20.203 1 98.19 25 ASP B C 1
ATOM 2512 O O . ASP B 1 25 ? -8.867 37.812 19.531 1 98.19 25 ASP B O 1
ATOM 2516 N N . VAL B 1 26 ? -10.836 36.781 19.938 1 98.75 26 VAL B N 1
ATOM 2517 C CA . VAL B 1 26 ? -10.672 35.812 18.875 1 98.75 26 VAL B CA 1
ATOM 2518 C C . VAL B 1 26 ? -11.812 35.938 17.875 1 98.75 26 VAL B C 1
ATOM 2520 O O . VAL B 1 26 ? -12.984 35.969 18.25 1 98.75 26 VAL B O 1
ATOM 2523 N N . THR B 1 27 ? -11.531 36.062 16.609 1 98.62 27 THR B N 1
ATOM 2524 C CA . THR B 1 27 ? -12.523 36 15.547 1 98.62 27 THR B CA 1
ATOM 2525 C C . THR B 1 27 ? -12.266 34.812 14.625 1 98.62 27 THR B C 1
ATOM 2527 O O . THR B 1 27 ? -11.141 34.562 14.195 1 98.62 27 THR B O 1
ATOM 2530 N N . PHE B 1 28 ? -13.359 34.031 14.328 1 98.75 28 PHE B N 1
ATOM 2531 C CA . PHE B 1 28 ? -13.266 32.812 13.539 1 98.75 28 PHE B CA 1
ATOM 2532 C C . PHE B 1 28 ? -13.742 33.062 12.109 1 98.75 28 PHE B C 1
ATOM 2534 O O . PHE B 1 28 ? -14.797 33.656 11.898 1 98.75 28 PHE B O 1
ATOM 2541 N N . LEU B 1 29 ? -12.945 32.625 11.172 1 98.56 29 LEU B N 1
ATOM 2542 C CA . LEU B 1 29 ? -13.445 32.5 9.805 1 98.56 29 LEU B CA 1
ATOM 2543 C C . LEU B 1 29 ? -14.156 31.172 9.602 1 98.56 29 LEU B C 1
ATOM 2545 O O . LEU B 1 29 ? -13.562 30.109 9.797 1 98.56 29 LEU B O 1
ATOM 2549 N N . ALA B 1 30 ? -15.383 31.188 9.289 1 97.5 30 ALA B N 1
ATOM 2550 C CA . ALA B 1 30 ? -16.203 30 9.078 1 97.5 30 ALA B CA 1
ATOM 2551 C C . ALA B 1 30 ? -17.234 30.219 7.973 1 97.5 30 ALA B C 1
ATOM 2553 O O . ALA B 1 30 ? -17.359 31.328 7.457 1 97.5 30 ALA B O 1
ATOM 2554 N N . ARG B 1 31 ? -17.844 29.188 7.574 1 95.38 31 ARG B N 1
ATOM 2555 C CA . ARG B 1 31 ? -18.844 29.281 6.523 1 95.38 31 ARG B CA 1
ATOM 2556 C C . ARG B 1 31 ? -19.953 28.25 6.723 1 95.38 31 ARG B C 1
ATOM 2558 O O . ARG B 1 31 ? -19.844 27.375 7.582 1 95.38 31 ARG B O 1
ATOM 2565 N N . GLY B 1 32 ? -21.031 28.438 6.074 1 96 32 GLY B N 1
ATOM 2566 C CA . GLY B 1 32 ? -22.109 27.453 5.988 1 96 32 GLY B CA 1
ATOM 2567 C C . GLY B 1 32 ? -22.766 27.172 7.324 1 96 32 GLY B C 1
ATOM 2568 O O . GLY B 1 32 ? -22.984 28.094 8.117 1 96 32 GLY B O 1
ATOM 2569 N N . ALA B 1 33 ? -23.078 25.859 7.504 1 97.31 33 ALA B N 1
ATOM 2570 C CA . ALA B 1 33 ? -23.797 25.422 8.695 1 97.31 33 ALA B CA 1
ATOM 2571 C C . ALA B 1 33 ? -22.969 25.641 9.953 1 97.31 33 ALA B C 1
ATOM 2573 O O . ALA B 1 33 ? -23.516 25.953 11.016 1 97.31 33 ALA B O 1
ATOM 2574 N N . HIS B 1 34 ? -21.734 25.5 9.766 1 97.56 34 HIS B N 1
ATOM 2575 C CA . HIS B 1 34 ? -20.844 25.672 10.906 1 97.56 34 HIS B CA 1
ATOM 2576 C C . HIS B 1 34 ? -20.828 27.125 11.367 1 97.56 34 HIS B C 1
ATOM 2578 O O . HIS B 1 34 ? -20.891 27.406 12.57 1 97.56 34 HIS B O 1
ATOM 2584 N N . LEU B 1 35 ? -20.766 28.062 10.484 1 98 35 LEU B N 1
ATOM 2585 C CA . LEU B 1 35 ? -20.828 29.484 10.797 1 98 35 LEU B CA 1
ATOM 2586 C C . LEU B 1 35 ? -22.125 29.844 11.492 1 98 35 LEU B C 1
ATOM 2588 O O . LEU B 1 35 ? -22.125 30.516 12.523 1 98 35 LEU B O 1
ATOM 2592 N N . ARG B 1 36 ? -23.188 29.328 10.938 1 98.25 36 ARG B N 1
ATOM 2593 C CA . ARG B 1 36 ? -24.5 29.625 11.508 1 98.25 36 ARG B CA 1
ATOM 2594 C C . ARG B 1 36 ? -24.594 29.109 12.938 1 98.25 36 ARG B C 1
ATOM 2596 O O . ARG B 1 36 ? -25.062 29.844 13.828 1 98.25 36 ARG B O 1
ATOM 2603 N N . ALA B 1 37 ? -24.125 27.969 13.125 1 98.5 37 ALA B N 1
ATOM 2604 C CA . ALA B 1 37 ? -24.172 27.375 14.461 1 98.5 37 ALA B CA 1
ATOM 2605 C C . ALA B 1 37 ? -23.297 28.141 15.445 1 98.5 37 ALA B C 1
ATOM 2607 O O . ALA B 1 37 ? -23.703 28.391 16.578 1 98.5 37 ALA B O 1
ATOM 2608 N N . MET B 1 38 ? -22.156 28.516 15.016 1 98.44 38 MET B N 1
ATOM 2609 C CA . MET B 1 38 ? -21.234 29.25 15.859 1 98.44 38 MET B CA 1
ATOM 2610 C C . MET B 1 38 ? -21.828 30.594 16.281 1 98.44 38 MET B C 1
ATOM 2612 O O . MET B 1 38 ? -21.672 31.016 17.438 1 98.44 38 MET B O 1
ATOM 2616 N N . ARG B 1 39 ? -22.547 31.266 15.422 1 97.94 39 ARG B N 1
ATOM 2617 C CA . ARG B 1 39 ? -23.156 32.562 15.703 1 97.94 39 ARG B CA 1
ATOM 2618 C C . ARG B 1 39 ? -24.328 32.406 16.656 1 97.94 39 ARG B C 1
ATOM 2620 O O . ARG B 1 39 ? -24.516 33.25 17.547 1 97.94 39 ARG B O 1
ATOM 2627 N N . GLU B 1 40 ? -25.016 31.391 16.5 1 97.94 40 GLU B N 1
ATOM 2628 C CA . GLU B 1 40 ? -26.266 31.219 17.234 1 97.94 40 GLU B CA 1
ATOM 2629 C C . GLU B 1 40 ? -26.016 30.609 18.609 1 97.94 40 GLU B C 1
ATOM 2631 O O . GLU B 1 40 ? -26.656 31 19.594 1 97.94 40 GLU B O 1
ATOM 2636 N N . HIS B 1 41 ? -25.109 29.625 18.641 1 97.75 41 HIS B N 1
ATOM 2637 C CA . HIS B 1 41 ? -25.016 28.812 19.859 1 97.75 41 HIS B CA 1
ATOM 2638 C C . HIS B 1 41 ? -23.609 28.844 20.438 1 97.75 41 HIS B C 1
ATOM 2640 O O . HIS B 1 41 ? -23.375 28.281 21.516 1 97.75 41 HIS B O 1
ATOM 2646 N N . GLY B 1 42 ? -22.719 29.516 19.766 1 98.38 42 GLY B N 1
ATOM 2647 C CA . GLY B 1 42 ? -21.328 29.453 20.203 1 98.38 42 GLY B CA 1
ATOM 2648 C C . GLY B 1 42 ? -20.609 28.203 19.719 1 98.38 42 GLY B C 1
ATOM 2649 O O . GLY B 1 42 ? -21.078 27.547 18.781 1 98.38 42 GLY B O 1
ATOM 2650 N N . LEU B 1 43 ? -19.469 28.047 20.234 1 98.56 43 LEU B N 1
ATOM 2651 C CA . LEU B 1 43 ? -18.656 26.875 19.922 1 98.56 43 LEU B CA 1
ATOM 2652 C C . LEU B 1 43 ? -18.531 25.953 21.141 1 98.56 43 LEU B C 1
ATOM 2654 O O . LEU B 1 43 ? -18.141 26.391 22.219 1 98.56 43 LEU B O 1
ATOM 2658 N N . THR B 1 44 ? -18.922 24.688 20.938 1 98.56 44 THR B N 1
ATOM 2659 C CA . THR B 1 44 ? -18.875 23.688 22 1 98.56 44 THR B CA 1
ATOM 2660 C C . THR B 1 44 ? -17.703 22.734 21.781 1 98.56 44 THR B C 1
ATOM 2662 O O . THR B 1 44 ? -17.5 22.234 20.688 1 98.56 44 THR B O 1
ATOM 2665 N N . ILE B 1 45 ? -16.953 22.516 22.844 1 97.81 45 ILE B N 1
ATOM 2666 C CA . ILE B 1 45 ? -15.844 21.562 22.812 1 97.81 45 ILE B CA 1
ATOM 2667 C C . ILE B 1 45 ? -16.156 20.391 23.75 1 97.81 45 ILE B C 1
ATOM 2669 O O . ILE B 1 45 ? -16.422 20.578 24.938 1 97.81 45 ILE B O 1
ATOM 2673 N N . HIS B 1 46 ? -16.156 19.234 23.172 1 97.06 46 HIS B N 1
ATOM 2674 C CA . HIS B 1 46 ? -16.141 18.016 23.953 1 97.06 46 HIS B CA 1
ATOM 2675 C C . HIS B 1 46 ? -14.719 17.438 24.031 1 97.06 46 HIS B C 1
ATOM 2677 O O . HIS B 1 46 ? -14.203 16.922 23.031 1 97.06 46 HIS B O 1
ATOM 2683 N N . GLY B 1 47 ? -14.172 17.594 25.219 1 92.31 47 GLY B N 1
ATOM 2684 C CA . GLY B 1 47 ? -12.781 17.172 25.344 1 92.31 47 GLY B CA 1
ATOM 2685 C C . GLY B 1 47 ? -12.508 16.391 26.609 1 92.31 47 GLY B C 1
ATOM 2686 O O . GLY B 1 47 ? -13.406 16.172 27.422 1 92.31 47 GLY B O 1
ATOM 2687 N N . ALA B 1 48 ? -11.305 15.938 26.734 1 88.19 48 ALA B N 1
ATOM 2688 C CA . ALA B 1 48 ? -10.875 15.117 27.859 1 88.19 48 ALA B CA 1
ATOM 2689 C C . ALA B 1 48 ? -10.875 15.914 29.156 1 88.19 48 ALA B C 1
ATOM 2691 O O . ALA B 1 48 ? -11.078 15.359 30.25 1 88.19 48 ALA B O 1
ATOM 2692 N N . GLU B 1 49 ? -10.711 17.219 29.062 1 89.81 49 GLU B N 1
ATOM 2693 C CA . GLU B 1 49 ? -10.648 18.062 30.25 1 89.81 49 GLU B CA 1
ATOM 2694 C C . GLU B 1 49 ? -12.031 18.562 30.641 1 89.81 49 GLU B C 1
ATOM 2696 O O . GLU B 1 49 ? -12.172 19.359 31.578 1 89.81 49 GLU B O 1
ATOM 2701 N N . GLY B 1 50 ? -13.047 18.125 29.938 1 92.44 50 GLY B N 1
ATOM 2702 C CA . GLY B 1 50 ? -14.406 18.578 30.203 1 92.44 50 GLY B CA 1
ATOM 2703 C C . GLY B 1 50 ? -15.016 19.359 29.047 1 92.44 50 GLY B C 1
ATOM 2704 O O . GLY B 1 50 ? -14.297 19.984 28.281 1 92.44 50 GLY B O 1
ATOM 2705 N N . ASP B 1 51 ? -16.297 19.375 29.094 1 96.88 51 ASP B N 1
ATOM 2706 C CA . ASP B 1 51 ? -17.031 20.078 28.047 1 96.88 51 ASP B CA 1
ATOM 2707 C C . ASP B 1 51 ? -17.219 21.547 28.391 1 96.88 51 ASP B C 1
ATOM 2709 O O . ASP B 1 51 ? -17.359 21.906 29.562 1 96.88 51 ASP B O 1
ATOM 2713 N N . PHE B 1 52 ? -17.219 22.391 27.391 1 97.69 52 PHE B N 1
ATOM 2714 C CA . PHE B 1 52 ? -17.562 23.797 27.594 1 97.69 52 PHE B CA 1
ATOM 2715 C C . PHE B 1 52 ? -18.062 24.422 26.297 1 97.69 52 PHE B C 1
ATOM 2717 O O . PHE B 1 52 ? -17.844 23.875 25.219 1 97.69 52 PHE B O 1
ATOM 2724 N N . THR B 1 53 ? -18.75 25.5 26.469 1 98.44 53 THR B N 1
ATOM 2725 C CA . THR B 1 53 ? -19.25 26.281 25.344 1 98.44 53 THR B CA 1
ATOM 2726 C C . THR B 1 53 ? -18.875 27.75 25.516 1 98.44 53 THR B C 1
ATOM 2728 O O . THR B 1 53 ? -18.938 28.297 26.625 1 98.44 53 THR B O 1
ATOM 2731 N N . VAL B 1 54 ? -18.453 28.344 24.469 1 98.5 54 VAL B N 1
ATOM 2732 C CA . VAL B 1 54 ? -18.125 29.766 24.5 1 98.5 54 VAL B CA 1
ATOM 2733 C C . VAL B 1 54 ? -18.875 30.484 23.391 1 98.5 54 VAL B C 1
ATOM 2735 O O . VAL B 1 54 ? -19.047 29.953 22.297 1 98.5 54 VAL B O 1
ATOM 2738 N N . ALA B 1 55 ? -19.297 31.688 23.719 1 98.38 55 ALA B N 1
ATOM 2739 C CA . ALA B 1 55 ? -19.75 32.594 22.672 1 98.38 55 ALA B CA 1
ATOM 2740 C C . ALA B 1 55 ? -18.578 33.062 21.812 1 98.38 55 ALA B C 1
ATOM 2742 O O . ALA B 1 55 ? -17.516 33.375 22.344 1 98.38 55 ALA B O 1
ATOM 2743 N N . VAL B 1 56 ? -18.781 33.125 20.453 1 98.44 56 VAL B N 1
ATOM 2744 C CA . VAL B 1 56 ? -17.625 33.438 19.609 1 98.44 56 VAL B CA 1
ATOM 2745 C C . VAL B 1 56 ? -18.031 34.469 18.562 1 98.44 56 VAL B C 1
ATOM 2747 O O . VAL B 1 56 ? -19.203 34.562 18.203 1 98.44 56 VAL B O 1
ATOM 2750 N N . LYS B 1 57 ? -17.062 35.219 18.141 1 98.31 57 LYS B N 1
ATOM 2751 C CA . LYS B 1 57 ? -17.141 36.031 16.922 1 98.31 57 LYS B CA 1
ATOM 2752 C C . LYS B 1 57 ? -16.766 35.188 15.703 1 98.31 57 LYS B C 1
ATOM 2754 O O . LYS B 1 57 ? -15.672 34.625 15.641 1 98.31 57 LYS B O 1
ATOM 2759 N N . ALA B 1 58 ? -17.703 35.062 14.766 1 98.5 58 ALA B N 1
ATOM 2760 C CA . ALA B 1 58 ? -17.438 34.312 13.555 1 98.5 58 ALA B CA 1
ATOM 2761 C C . ALA B 1 58 ? -18.016 35 12.32 1 98.5 58 ALA B C 1
ATOM 2763 O O . ALA B 1 58 ? -19.094 35.594 12.391 1 98.5 58 ALA B O 1
ATOM 2764 N N . ASP B 1 59 ? -17.281 34.969 11.266 1 98.12 59 ASP B N 1
ATOM 2765 C CA . ASP B 1 59 ? -17.734 35.562 10.016 1 98.12 59 ASP B CA 1
ATOM 2766 C C . ASP B 1 59 ? -17.172 34.812 8.812 1 98.12 59 ASP B C 1
ATOM 2768 O O . ASP B 1 59 ? -16.281 34 8.953 1 98.12 59 ASP B O 1
ATOM 2772 N N . ASP B 1 60 ? -17.719 35.031 7.605 1 97.44 60 ASP B N 1
ATOM 2773 C CA . ASP B 1 60 ? -17.25 34.375 6.391 1 97.44 60 ASP B CA 1
ATOM 2774 C C . ASP B 1 60 ? -16.422 35.312 5.535 1 97.44 60 ASP B C 1
ATOM 2776 O O . ASP B 1 60 ? -15.961 34.969 4.457 1 97.44 60 ASP B O 1
ATOM 2780 N N . ASP B 1 61 ? -16.188 36.531 6.074 1 97.06 61 ASP B N 1
ATOM 2781 C CA . ASP B 1 61 ? -15.438 37.562 5.367 1 97.06 61 ASP B CA 1
ATOM 2782 C C . ASP B 1 61 ? -14.469 38.281 6.312 1 97.06 61 ASP B C 1
ATOM 2784 O O . ASP B 1 61 ? -14.891 39 7.207 1 97.06 61 ASP B O 1
ATOM 2788 N N . VAL B 1 62 ? -13.203 38.156 6 1 97 62 VAL B N 1
ATOM 2789 C CA . VAL B 1 62 ? -12.18 38.656 6.906 1 97 62 VAL B CA 1
ATOM 2790 C C . VAL B 1 62 ? -12.18 40.188 6.879 1 97 62 VAL B C 1
ATOM 2792 O O . VAL B 1 62 ? -11.609 40.812 7.766 1 97 62 VAL B O 1
ATOM 2795 N N . GLN B 1 63 ? -12.797 40.781 5.898 1 94.81 63 GLN B N 1
ATOM 2796 C CA . GLN B 1 63 ? -12.906 42.25 5.844 1 94.81 63 GLN B CA 1
ATOM 2797 C C . GLN B 1 63 ? -13.68 42.781 7.047 1 94.81 63 GLN B C 1
ATOM 2799 O O . GLN B 1 63 ? -13.578 43.969 7.375 1 94.81 63 GLN B O 1
ATOM 2804 N N . ARG B 1 64 ? -14.375 41.875 7.617 1 95.19 64 ARG B N 1
ATOM 2805 C CA . ARG B 1 64 ? -15.188 42.281 8.758 1 95.19 64 ARG B CA 1
ATOM 2806 C C . ARG B 1 64 ? -14.492 41.969 10.07 1 95.19 64 ARG B C 1
ATOM 2808 O O . ARG B 1 64 ? -15.094 42.062 11.141 1 95.19 64 ARG B O 1
ATOM 2815 N N . PHE B 1 65 ? -13.219 41.594 9.836 1 94.88 65 PHE B N 1
ATOM 2816 C CA . PHE B 1 65 ? -12.422 41.375 11.031 1 94.88 65 PHE B CA 1
ATOM 2817 C C . PHE B 1 65 ? -11.781 42.656 11.523 1 94.88 65 PHE B C 1
ATOM 2819 O O . PHE B 1 65 ? -11.656 43.625 10.773 1 94.88 65 PHE B O 1
ATOM 2826 N N . GLY B 1 66 ? -11.492 42.969 12.703 1 88.69 66 GLY B N 1
ATOM 2827 C CA . GLY B 1 66 ? -10.625 44 13.211 1 88.69 66 GLY B CA 1
ATOM 2828 C C . GLY B 1 66 ? -9.148 43.656 13.133 1 88.69 66 GLY B C 1
ATOM 2829 O O . GLY B 1 66 ? -8.781 42.625 12.594 1 88.69 66 GLY B O 1
ATOM 2830 N N . PRO B 1 67 ? -8.344 44.625 13.539 1 92.62 67 PRO B N 1
ATOM 2831 C CA . PRO B 1 67 ? -6.91 44.312 13.602 1 92.62 67 PRO B CA 1
ATOM 2832 C C . PRO B 1 67 ? -6.59 43.094 14.461 1 92.62 67 PRO B C 1
ATOM 2834 O O . PRO B 1 67 ? -7.234 42.875 15.484 1 92.62 67 PRO B O 1
ATOM 2837 N N . VAL B 1 68 ? -5.566 42.375 13.992 1 95.94 68 VAL B N 1
ATOM 2838 C CA . VAL B 1 68 ? -5.172 41.188 14.742 1 95.94 68 VAL B CA 1
ATOM 2839 C C . VAL B 1 68 ? -3.666 41.219 15 1 95.94 68 VAL B C 1
ATOM 2841 O O . VAL B 1 68 ? -2.926 41.938 14.312 1 95.94 68 VAL B O 1
ATOM 2844 N N . ASP B 1 69 ? -3.289 40.469 16.016 1 96.69 69 ASP B N 1
ATOM 2845 C CA . ASP B 1 69 ? -1.877 40.281 16.328 1 96.69 69 ASP B CA 1
ATOM 2846 C C . ASP B 1 69 ? -1.359 38.969 15.695 1 96.69 69 ASP B C 1
ATOM 2848 O O . ASP B 1 69 ? -0.21 38.906 15.25 1 96.69 69 ASP B O 1
ATOM 2852 N N . VAL B 1 70 ? -2.201 37.969 15.703 1 98.25 70 VAL B N 1
ATOM 2853 C CA . VAL B 1 70 ? -1.795 36.656 15.242 1 98.25 70 VAL B CA 1
ATOM 2854 C C . VAL B 1 70 ? -2.902 36.031 14.383 1 98.25 70 VAL B C 1
ATOM 2856 O O . VAL B 1 70 ? -4.07 36.031 14.781 1 98.25 70 VAL B O 1
ATOM 2859 N N . VAL B 1 71 ? -2.564 35.625 13.227 1 98.69 71 VAL B N 1
ATOM 2860 C CA . VAL B 1 71 ? -3.418 34.75 12.414 1 98.69 71 VAL B CA 1
ATOM 2861 C C . VAL B 1 71 ? -3.02 33.281 12.633 1 98.69 71 VAL B C 1
ATOM 2863 O O . VAL B 1 71 ? -1.895 32.906 12.312 1 98.69 71 VAL B O 1
ATOM 2866 N N . VAL B 1 72 ? -3.918 32.5 13.188 1 98.88 72 VAL B N 1
ATOM 2867 C CA . VAL B 1 72 ? -3.699 31.062 13.297 1 98.88 72 VAL B CA 1
ATOM 2868 C C . VAL B 1 72 ? -4.254 30.359 12.062 1 98.88 72 VAL B C 1
ATOM 2870 O O . VAL B 1 72 ? -5.469 30.328 11.852 1 98.88 72 VAL B O 1
ATOM 2873 N N . LEU B 1 73 ? -3.383 29.844 11.297 1 98.81 73 LEU B N 1
ATOM 2874 C CA . LEU B 1 73 ? -3.762 29.141 10.078 1 98.81 73 LEU B CA 1
ATOM 2875 C C . LEU B 1 73 ? -3.934 27.641 10.336 1 98.81 73 LEU B C 1
ATOM 2877 O O . LEU B 1 73 ? -2.949 26.922 10.492 1 98.81 73 LEU B O 1
ATOM 2881 N N . ALA B 1 74 ? -5.215 27.234 10.312 1 98.19 74 ALA B N 1
ATOM 2882 C CA . ALA B 1 74 ? -5.496 25.859 10.758 1 98.19 74 ALA B CA 1
ATOM 2883 C C . ALA B 1 74 ? -6.371 25.125 9.75 1 98.19 74 ALA B C 1
ATOM 2885 O O . ALA B 1 74 ? -7.07 24.172 10.102 1 98.19 74 ALA B O 1
ATOM 2886 N N . VAL B 1 75 ? -6.367 25.578 8.477 1 97.12 75 VAL B N 1
ATOM 2887 C CA . VAL B 1 75 ? -7.031 24.828 7.414 1 97.12 75 VAL B CA 1
ATOM 2888 C C . VAL B 1 75 ? -6.176 23.625 7.023 1 97.12 75 VAL B C 1
ATOM 2890 O O . VAL B 1 75 ? -4.992 23.562 7.355 1 97.12 75 VAL B O 1
ATOM 2893 N N . LYS B 1 76 ? -6.754 22.719 6.359 1 95.44 76 LYS B N 1
ATOM 2894 C CA . LYS B 1 76 ? -5.977 21.641 5.777 1 95.44 76 LYS B CA 1
ATOM 2895 C C . LYS B 1 76 ? -5.004 22.156 4.723 1 95.44 76 LYS B C 1
ATOM 2897 O O . LYS B 1 76 ? -5.246 23.203 4.113 1 95.44 76 LYS B O 1
ATOM 2902 N N . ASN B 1 77 ? -3.979 21.391 4.531 1 96.94 77 ASN B N 1
ATOM 2903 C CA . ASN B 1 77 ? -2.918 21.797 3.615 1 96.94 77 ASN B CA 1
ATOM 2904 C C . ASN B 1 77 ? -3.479 22.188 2.252 1 96.94 77 ASN B C 1
ATOM 2906 O O . ASN B 1 77 ? -3.078 23.219 1.688 1 96.94 77 ASN B O 1
ATOM 2910 N N . TYR B 1 78 ? -4.449 21.422 1.721 1 95.06 78 TYR B N 1
ATOM 2911 C CA . TYR B 1 78 ? -4.926 21.641 0.36 1 95.06 78 TYR B CA 1
ATOM 2912 C C . TYR B 1 78 ? -5.82 22.875 0.286 1 95.06 78 TYR B C 1
ATOM 2914 O O . TYR B 1 78 ? -6.184 23.312 -0.805 1 95.06 78 TYR B O 1
ATOM 2922 N N . ASP B 1 79 ? -6.098 23.516 1.392 1 95.88 79 ASP B N 1
ATOM 2923 C CA . ASP B 1 79 ? -6.914 24.719 1.428 1 95.88 79 ASP B CA 1
ATOM 2924 C C . ASP B 1 79 ? -6.059 25.953 1.705 1 95.88 79 ASP B C 1
ATOM 2926 O O . ASP B 1 79 ? -6.547 27.094 1.637 1 95.88 79 ASP B O 1
ATOM 2930 N N . VAL B 1 80 ? -4.797 25.781 1.983 1 98 80 VAL B N 1
ATOM 2931 C CA . VAL B 1 80 ? -3.922 26.891 2.355 1 98 80 VAL B CA 1
ATOM 2932 C C . VAL B 1 80 ? -3.902 27.922 1.24 1 98 80 VAL B C 1
ATOM 2934 O O . VAL B 1 80 ? -4.125 29.109 1.487 1 98 80 VAL B O 1
ATOM 2937 N N . ALA B 1 81 ? -3.756 27.5 0.031 1 97.31 81 ALA B N 1
ATOM 2938 C CA . ALA B 1 81 ? -3.684 28.422 -1.099 1 97.31 81 ALA B CA 1
ATOM 2939 C C . ALA B 1 81 ? -4.941 29.281 -1.184 1 97.31 81 ALA B C 1
ATOM 2941 O O . ALA B 1 81 ? -4.863 30.484 -1.483 1 97.31 81 ALA B O 1
ATOM 2942 N N . SER B 1 82 ? -6.039 28.719 -0.904 1 96.81 82 SER B N 1
ATOM 2943 C CA . SER B 1 82 ? -7.32 29.406 -1.082 1 96.81 82 SER B CA 1
ATOM 2944 C C . SER B 1 82 ? -7.535 30.469 -0.013 1 96.81 82 SER B C 1
ATOM 2946 O O . SER B 1 82 ? -8.328 31.391 -0.202 1 96.81 82 SER B O 1
ATOM 2948 N N . VAL B 1 83 ? -6.785 30.438 1.102 1 97.69 83 VAL B N 1
ATOM 2949 C CA . VAL B 1 83 ? -7.047 31.375 2.191 1 97.69 83 VAL B CA 1
ATOM 2950 C C . VAL B 1 83 ? -5.922 32.406 2.275 1 97.69 83 VAL B C 1
ATOM 2952 O O . VAL B 1 83 ? -5.957 33.312 3.113 1 97.69 83 VAL B O 1
ATOM 2955 N N . LEU B 1 84 ? -4.961 32.344 1.412 1 98.19 84 LEU B N 1
ATOM 2956 C CA . LEU B 1 84 ? -3.818 33.219 1.443 1 98.19 84 LEU B CA 1
ATOM 2957 C C . LEU B 1 84 ? -4.262 34.688 1.252 1 98.19 84 LEU B C 1
ATOM 2959 O O . LEU B 1 84 ? -3.74 35.594 1.904 1 98.19 84 LEU B O 1
ATOM 2963 N N . PRO B 1 85 ? -5.258 35 0.363 1 97.44 85 PRO B N 1
ATOM 2964 C CA . PRO B 1 85 ? -5.73 36.375 0.265 1 97.44 85 PRO B CA 1
ATOM 2965 C C . PRO B 1 85 ? -6.285 36.906 1.587 1 97.44 85 PRO B C 1
ATOM 2967 O O . PRO B 1 85 ? -6.062 38.062 1.933 1 97.44 85 PRO B O 1
ATOM 2970 N N . ALA B 1 86 ? -6.953 36.031 2.271 1 97.62 86 ALA B N 1
ATOM 2971 C CA . ALA B 1 86 ? -7.48 36.438 3.58 1 97.62 86 ALA B CA 1
ATOM 2972 C C . ALA B 1 86 ? -6.348 36.719 4.562 1 97.62 86 ALA B C 1
ATOM 2974 O O . ALA B 1 86 ? -6.422 37.656 5.34 1 97.62 86 ALA B O 1
ATOM 2975 N N . VAL B 1 87 ? -5.344 35.906 4.559 1 98.12 87 VAL B N 1
ATOM 2976 C CA . VAL B 1 87 ? -4.184 36.125 5.414 1 98.12 87 VAL B CA 1
ATOM 2977 C C . VAL B 1 87 ? -3.553 37.469 5.125 1 98.12 87 VAL B C 1
ATOM 2979 O O . VAL B 1 87 ? -3.262 38.25 6.047 1 98.12 87 VAL B O 1
ATOM 2982 N N . LYS B 1 88 ? -3.377 37.75 3.904 1 96.62 88 LYS B N 1
ATOM 2983 C CA . LYS B 1 88 ? -2.781 39.031 3.488 1 96.62 88 LYS B CA 1
ATOM 2984 C C . LYS B 1 88 ? -3.6 40.219 3.992 1 96.62 88 LYS B C 1
ATOM 2986 O O . LYS B 1 88 ? -3.041 41.188 4.492 1 96.62 88 LYS B O 1
ATOM 2991 N N . THR B 1 89 ? -4.855 40.094 3.812 1 96.62 89 THR B N 1
ATOM 2992 C CA . THR B 1 89 ? -5.762 41.156 4.25 1 96.62 89 THR B CA 1
ATOM 2993 C C . THR B 1 89 ? -5.625 41.406 5.75 1 96.62 89 THR B C 1
ATOM 2995 O O . THR B 1 89 ? -5.52 42.531 6.195 1 96.62 89 THR B O 1
ATOM 2998 N N . LEU B 1 90 ? -5.539 40.375 6.492 1 97.25 90 LEU B N 1
ATOM 2999 C CA . LEU B 1 90 ? -5.492 40.469 7.945 1 97.25 90 LEU B CA 1
ATOM 3000 C C . LEU B 1 90 ? -4.156 41.031 8.414 1 97.25 90 LEU B C 1
ATOM 3002 O O . LEU B 1 90 ? -4.109 41.812 9.383 1 97.25 90 LEU B O 1
ATOM 3006 N N . LEU B 1 91 ? -3.107 40.656 7.789 1 95.88 91 LEU B N 1
ATOM 3007 C CA . LEU B 1 91 ? -1.778 41.094 8.18 1 95.88 91 LEU B CA 1
ATOM 3008 C C . LEU B 1 91 ? -1.593 42.594 7.844 1 95.88 91 LEU B C 1
ATOM 3010 O O . LEU B 1 91 ? -0.781 43.281 8.469 1 95.88 91 LEU B O 1
ATOM 3014 N N . SER B 1 92 ? -2.346 43.094 6.895 1 91.19 92 SER B N 1
ATOM 3015 C CA . SER B 1 92 ? -2.209 44.469 6.453 1 91.19 92 SER B CA 1
ATOM 3016 C C . SER B 1 92 ? -3.178 45.375 7.195 1 91.19 92 SER B C 1
ATOM 3018 O O . SER B 1 92 ? -3.105 46.625 7.066 1 91.19 92 SER B O 1
ATOM 3020 N N . ALA B 1 93 ? -4.035 44.812 7.941 1 85 93 ALA B N 1
ATOM 3021 C CA . ALA B 1 93 ? -5.133 45.594 8.539 1 85 93 ALA B CA 1
ATOM 3022 C C . ALA B 1 93 ? -4.617 46.531 9.609 1 85 93 ALA B C 1
ATOM 3024 O O . ALA B 1 93 ? -5.211 47.594 9.852 1 85 93 ALA B O 1
ATOM 3025 N N . ARG B 1 94 ? -3.627 46.219 10.43 1 78.56 94 ARG B N 1
ATOM 3026 C CA . ARG B 1 94 ? -3.133 47.031 11.547 1 78.56 94 ARG B CA 1
ATOM 3027 C C . ARG B 1 94 ? -2.248 48.156 11.047 1 78.56 94 ARG B C 1
ATOM 3029 O O . ARG B 1 94 ? -1.969 49.125 11.789 1 78.56 94 ARG B O 1
ATOM 3036 N N . GLY B 1 95 ? -2.088 48.438 9.867 1 73.19 95 GLY B N 1
ATOM 3037 C CA . GLY B 1 95 ? -1.162 49.469 9.406 1 73.19 95 GLY B CA 1
ATOM 3038 C C . GLY B 1 95 ? 0.261 49.219 9.875 1 73.19 95 GLY B C 1
ATOM 3039 O O . GLY B 1 95 ? 0.578 48.188 10.43 1 73.19 95 GLY B O 1
ATOM 3040 N N . ALA B 1 96 ? 1.18 50.125 9.75 1 73.69 96 ALA B N 1
ATOM 3041 C CA . ALA B 1 96 ? 2.584 50.031 10.133 1 73.69 96 ALA B CA 1
ATOM 3042 C C . ALA B 1 96 ? 2.736 50 11.656 1 73.69 96 ALA B C 1
ATOM 3044 O O . ALA B 1 96 ? 2.16 50.844 12.352 1 73.69 96 ALA B O 1
ATOM 3045 N N . PRO B 1 97 ? 3.428 48.969 12.102 1 75.5 97 PRO B N 1
ATOM 3046 C CA . PRO B 1 97 ? 3.602 48.875 13.555 1 75.5 97 PRO B CA 1
ATOM 3047 C C . PRO B 1 97 ? 4.375 50.062 14.141 1 75.5 97 PRO B C 1
ATOM 3049 O O . PRO B 1 97 ? 5.223 50.656 13.461 1 75.5 97 PRO B O 1
ATOM 3052 N N . ALA B 1 98 ? 3.93 50.438 15.281 1 77 98 ALA B N 1
ATOM 3053 C CA . ALA B 1 98 ? 4.699 51.438 16 1 77 98 ALA B CA 1
ATOM 3054 C C . ALA B 1 98 ? 6.078 50.906 16.391 1 77 98 ALA B C 1
ATOM 3056 O O . ALA B 1 98 ? 6.297 49.688 16.406 1 77 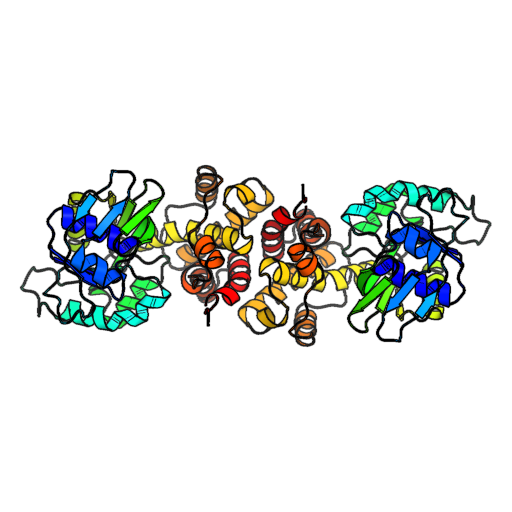98 ALA B O 1
ATOM 3057 N N . PRO B 1 99 ? 6.984 51.844 16.625 1 74.31 99 PRO B N 1
ATOM 3058 C CA . PRO B 1 99 ? 8.312 51.375 17.031 1 74.31 99 PRO B CA 1
ATOM 3059 C C . PRO B 1 99 ? 8.258 50.469 18.266 1 74.31 99 PRO B C 1
ATOM 3061 O O . PRO B 1 99 ? 7.578 50.781 19.234 1 74.31 99 PRO B O 1
ATOM 3064 N N . GLY B 1 100 ? 8.773 49.219 18.141 1 78.44 100 GLY B N 1
ATOM 3065 C CA . GLY B 1 100 ? 8.812 48.25 19.25 1 78.44 100 GLY B CA 1
ATOM 3066 C C . GLY B 1 100 ? 7.66 47.281 19.234 1 78.44 100 GLY B C 1
ATOM 3067 O O . GLY B 1 100 ? 7.652 46.312 20 1 78.44 100 GLY B O 1
ATOM 3068 N N . GLU B 1 101 ? 6.738 47.594 18.344 1 83.69 101 GLU B N 1
ATOM 3069 C CA . GLU B 1 101 ? 5.566 46.719 18.297 1 83.69 101 GLU B CA 1
ATOM 3070 C C . GLU B 1 101 ? 5.773 45.562 17.328 1 83.69 101 GLU B C 1
ATOM 3072 O O . GLU B 1 101 ? 6.332 45.75 16.234 1 83.69 101 GLU B O 1
ATOM 3077 N N . THR B 1 102 ? 5.426 44.469 17.797 1 88.25 102 THR B N 1
ATOM 3078 C CA . THR B 1 102 ? 5.496 43.312 16.922 1 88.25 102 THR B CA 1
ATOM 3079 C C . THR B 1 102 ? 4.402 43.344 15.867 1 88.25 102 THR B C 1
ATOM 3081 O O . THR B 1 102 ? 3.221 43.5 16.188 1 88.25 102 THR B O 1
ATOM 3084 N N . PRO B 1 103 ? 4.848 43.344 14.672 1 93.12 103 PRO B N 1
ATOM 3085 C CA . PRO B 1 103 ? 3.832 43.281 13.617 1 93.12 103 PRO B CA 1
ATOM 3086 C C . PRO B 1 103 ? 2.99 42 13.672 1 93.12 103 PRO B C 1
ATOM 3088 O O . PRO B 1 103 ? 3.416 41 14.258 1 93.12 103 PRO B O 1
ATOM 3091 N N . PRO B 1 104 ? 1.824 42.094 13.047 1 96.31 104 PRO B N 1
ATOM 3092 C CA . PRO B 1 104 ? 1.023 40.875 12.977 1 96.31 104 PRO B CA 1
ATOM 3093 C C . PRO B 1 104 ? 1.716 39.75 12.188 1 96.31 104 PRO B C 1
ATOM 3095 O O . PRO B 1 104 ? 2.479 40.031 11.258 1 96.31 104 PRO B O 1
ATOM 3098 N N . PHE B 1 105 ? 1.473 38.531 12.594 1 97.88 105 PHE B N 1
ATOM 3099 C CA . PHE B 1 105 ? 2.104 37.406 11.906 1 97.88 105 PHE B CA 1
ATOM 3100 C C . PHE B 1 105 ? 1.168 36.188 11.867 1 97.88 105 PHE B C 1
ATOM 3102 O O . PHE B 1 105 ? 0.095 36.219 12.477 1 97.88 105 PHE B O 1
ATOM 3109 N N . VAL B 1 106 ? 1.586 35.25 11.07 1 98.62 106 VAL B N 1
ATOM 3110 C CA . VAL B 1 106 ? 0.803 34.031 10.875 1 98.62 106 VAL B CA 1
ATOM 3111 C C . V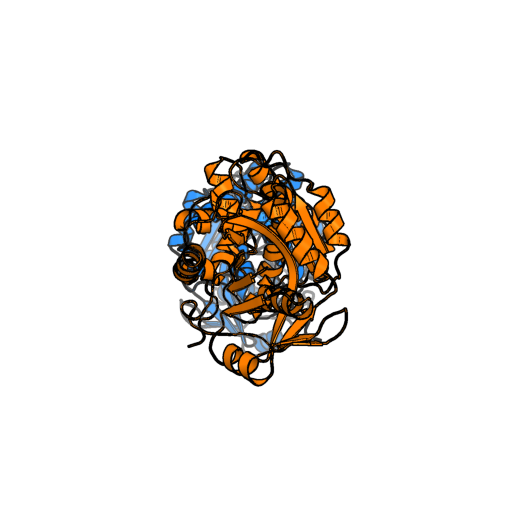AL B 1 106 ? 1.509 32.844 11.531 1 98.62 106 VAL B C 1
ATOM 3113 O O . VAL B 1 106 ? 2.727 32.688 11.406 1 98.62 106 VAL B O 1
ATOM 3116 N N . LEU B 1 107 ? 0.771 32.062 12.32 1 98.88 107 LEU B N 1
ATOM 3117 C CA . LEU B 1 107 ? 1.205 30.766 12.797 1 98.88 107 LEU B CA 1
ATOM 3118 C C . LEU B 1 107 ? 0.626 29.656 11.93 1 98.88 107 LEU B C 1
ATOM 3120 O O . LEU B 1 107 ? -0.594 29.5 11.844 1 98.88 107 LEU B O 1
ATOM 3124 N N . THR B 1 108 ? 1.459 28.891 11.273 1 98.88 108 THR B N 1
ATOM 3125 C CA . THR B 1 108 ? 0.99 27.75 10.5 1 98.88 108 THR B CA 1
ATOM 3126 C C . THR B 1 108 ? 0.889 26.5 11.383 1 98.88 108 THR B C 1
ATOM 3128 O O . THR B 1 108 ? 1.776 26.234 12.195 1 98.88 108 THR B O 1
ATOM 3131 N N . LEU B 1 109 ? -0.203 25.734 11.227 1 98.62 109 LEU B N 1
ATOM 3132 C CA . LEU B 1 109 ? -0.383 24.547 12.055 1 98.62 109 LEU B CA 1
ATOM 3133 C C . LEU B 1 109 ? -0.713 23.328 11.195 1 98.62 109 LEU B C 1
ATOM 3135 O O . LEU B 1 109 ? -1.274 22.344 11.695 1 98.62 109 LEU B O 1
ATOM 3139 N N . GLN B 1 110 ? -0.443 23.406 9.898 1 98.25 110 GLN B N 1
ATOM 3140 C CA . GLN B 1 110 ? -0.693 22.281 9 1 98.25 110 GLN B CA 1
ATOM 3141 C C . GLN B 1 110 ? 0.269 21.125 9.281 1 98.25 110 GLN B C 1
ATOM 3143 O O . GLN B 1 110 ? 1.39 21.344 9.75 1 98.25 110 GLN B O 1
ATOM 3148 N N . ASN B 1 111 ? -0.173 19.938 9.008 1 97.69 111 ASN B N 1
ATOM 3149 C CA . ASN B 1 111 ? 0.747 18.812 8.977 1 97.69 111 ASN B CA 1
ATOM 3150 C C . ASN B 1 111 ? 1.803 18.969 7.887 1 97.69 111 ASN B C 1
ATOM 3152 O O . ASN B 1 111 ? 1.541 19.578 6.852 1 97.69 111 ASN B O 1
ATOM 3156 N N . GLY B 1 112 ? 2.916 18.406 8.18 1 98.44 112 GLY B N 1
ATOM 3157 C CA . GLY B 1 112 ? 3.969 18.453 7.18 1 98.44 112 GLY B CA 1
ATOM 3158 C C . GLY B 1 112 ? 4.926 19.625 7.375 1 98.44 112 GLY B C 1
ATOM 3159 O O . GLY B 1 112 ? 5 20.188 8.469 1 98.44 112 GLY B O 1
ATOM 3160 N N . VAL B 1 113 ? 5.676 19.938 6.348 1 98.75 113 VAL B N 1
ATOM 3161 C CA . VAL B 1 113 ? 6.773 20.891 6.504 1 98.75 113 VAL B CA 1
ATOM 3162 C C . VAL B 1 113 ? 6.695 21.938 5.406 1 98.75 113 VAL B C 1
ATOM 3164 O O . VAL B 1 113 ? 7.547 22.828 5.332 1 98.75 113 VAL B O 1
ATOM 3167 N N . ASP B 1 114 ? 5.609 21.938 4.598 1 98.44 114 ASP B N 1
ATOM 3168 C CA . ASP B 1 114 ? 5.551 22.766 3.398 1 98.44 114 ASP B CA 1
ATOM 3169 C C . ASP B 1 114 ? 4.879 24.109 3.691 1 98.44 114 ASP B C 1
ATOM 3171 O O . ASP B 1 114 ? 5.223 25.125 3.09 1 98.44 114 ASP B O 1
ATOM 3175 N N . SER B 1 115 ? 3.99 24.188 4.582 1 98.44 115 SER B N 1
ATOM 3176 C CA . SER B 1 115 ? 3.062 25.297 4.746 1 98.44 115 SER B CA 1
ATOM 3177 C C . SER B 1 115 ? 3.803 26.594 5.074 1 98.44 115 SER B C 1
ATOM 3179 O O . SER B 1 115 ? 3.451 27.656 4.566 1 98.44 115 SER B O 1
ATOM 3181 N N . PRO B 1 116 ? 4.836 26.562 5.938 1 98.75 116 PRO B N 1
ATOM 3182 C CA . PRO B 1 116 ? 5.516 27.828 6.219 1 98.75 116 PRO B CA 1
ATOM 3183 C C . PRO B 1 116 ? 6.055 28.5 4.961 1 98.75 116 PRO B C 1
ATOM 3185 O O . PRO B 1 116 ? 5.859 29.703 4.77 1 98.75 116 PRO B O 1
ATOM 3188 N N . SER B 1 117 ? 6.676 27.703 4.113 1 98.56 117 SER B N 1
ATOM 3189 C CA . SER B 1 117 ? 7.234 28.266 2.893 1 98.56 117 SER B CA 1
ATOM 3190 C C . SER B 1 117 ? 6.133 28.719 1.938 1 98.56 117 SER B C 1
ATOM 3192 O O . SER B 1 117 ? 6.273 29.734 1.255 1 98.56 117 SER B O 1
ATOM 3194 N N . GLU B 1 118 ? 5.105 27.969 1.871 1 98.31 118 GLU B N 1
ATOM 3195 C CA . GLU B 1 118 ? 3.979 28.344 1.02 1 98.31 118 GLU B CA 1
ATOM 3196 C C . GLU B 1 118 ? 3.377 29.672 1.453 1 98.31 118 GLU B C 1
ATOM 3198 O O . GLU B 1 118 ? 3.113 30.547 0.619 1 98.31 118 GLU B O 1
ATOM 3203 N N . VAL B 1 119 ? 3.178 29.828 2.67 1 98.75 119 VAL B N 1
ATOM 3204 C CA . VAL B 1 119 ? 2.607 31.062 3.221 1 98.75 119 VAL B CA 1
ATOM 3205 C C . VAL B 1 119 ? 3.598 32.219 3.057 1 98.75 119 VAL B C 1
ATOM 3207 O O . VAL B 1 119 ? 3.217 33.312 2.668 1 98.75 119 VAL B O 1
ATOM 3210 N N . ALA B 1 120 ? 4.871 31.969 3.312 1 98.75 120 ALA B N 1
ATOM 3211 C CA . ALA B 1 120 ? 5.914 33 3.211 1 98.75 120 ALA B CA 1
ATOM 3212 C C . ALA B 1 120 ? 5.996 33.531 1.793 1 98.75 120 ALA B C 1
ATOM 3214 O O . ALA B 1 120 ? 6.281 34.719 1.602 1 98.75 120 ALA B O 1
ATOM 3215 N N . ALA B 1 121 ? 5.773 32.688 0.843 1 98.25 121 ALA B N 1
ATOM 3216 C CA . ALA B 1 121 ? 5.812 33.156 -0.549 1 98.25 121 ALA B CA 1
ATOM 3217 C C . ALA B 1 121 ? 4.758 34.219 -0.817 1 98.25 121 ALA B C 1
ATOM 3219 O O . ALA B 1 121 ? 4.938 35.062 -1.69 1 98.25 121 ALA B O 1
ATOM 3220 N N . ALA B 1 122 ? 3.746 34.188 -0.033 1 97.56 122 ALA B N 1
ATOM 3221 C CA . ALA B 1 122 ? 2.639 35.125 -0.255 1 97.56 122 ALA B CA 1
ATOM 3222 C C . ALA B 1 122 ? 2.773 36.344 0.628 1 97.56 122 ALA B C 1
ATOM 3224 O O . ALA B 1 122 ? 2.42 37.469 0.214 1 97.56 122 ALA B O 1
ATOM 3225 N N . VAL B 1 123 ? 3.316 36.25 1.828 1 97.62 123 VAL B N 1
ATOM 3226 C CA . VAL B 1 123 ? 3.18 37.344 2.775 1 97.62 123 VAL B CA 1
ATOM 3227 C C . VAL B 1 123 ? 4.559 37.78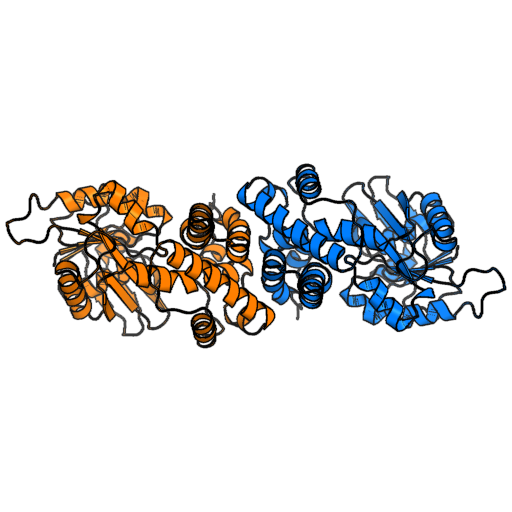1 3.279 1 97.62 123 VAL B C 1
ATOM 3229 O O . VAL B 1 123 ? 4.68 38.719 4.059 1 97.62 123 VAL B O 1
ATOM 3232 N N . GLY B 1 124 ? 5.59 37.062 2.869 1 97.75 124 GLY B N 1
ATOM 3233 C CA . GLY B 1 124 ? 6.949 37.344 3.312 1 97.75 124 GLY B CA 1
ATOM 3234 C C . GLY B 1 124 ? 7.375 36.469 4.484 1 97.75 124 GLY B C 1
ATOM 3235 O O . GLY B 1 124 ? 6.574 36.188 5.375 1 97.75 124 GLY B O 1
ATOM 3236 N N . GLU B 1 125 ? 8.656 36.094 4.586 1 98.44 125 GLU B N 1
ATOM 3237 C CA . GLU B 1 125 ? 9.219 35.219 5.598 1 98.44 125 GLU B CA 1
ATOM 3238 C C . GLU B 1 125 ? 9.062 35.812 6.996 1 98.44 125 GLU B C 1
ATOM 3240 O O . GLU B 1 125 ? 8.797 35.062 7.957 1 98.44 125 GLU B O 1
ATOM 3245 N N . ALA B 1 126 ? 9.156 37.094 7.09 1 96.62 126 ALA B N 1
ATOM 3246 C CA . ALA B 1 126 ? 9.156 37.781 8.383 1 96.62 126 ALA B CA 1
ATOM 3247 C C . ALA B 1 126 ? 7.793 37.656 9.062 1 96.62 126 ALA B C 1
ATOM 3249 O O . ALA B 1 126 ? 7.688 37.75 10.289 1 96.62 126 ALA B O 1
ATOM 3250 N N . ALA B 1 127 ? 6.777 37.344 8.336 1 97.69 127 ALA B N 1
ATOM 3251 C CA . ALA B 1 127 ? 5.418 37.312 8.875 1 97.69 127 ALA B CA 1
ATOM 3252 C C . ALA B 1 127 ? 5.027 35.906 9.281 1 97.69 127 ALA B C 1
ATOM 3254 O O . ALA B 1 127 ? 3.928 35.688 9.797 1 97.69 127 ALA B O 1
ATOM 3255 N N . VAL B 1 128 ? 5.961 34.969 9.133 1 98.75 128 VAL B N 1
ATOM 3256 C CA . VAL B 1 128 ? 5.551 33.562 9.297 1 98.75 128 VAL B CA 1
ATOM 3257 C C . VAL B 1 128 ? 6.258 32.969 10.508 1 98.75 128 VAL B C 1
ATOM 3259 O O . VAL B 1 128 ? 7.48 33.031 10.633 1 98.75 128 VAL B O 1
ATOM 3262 N N . LEU B 1 129 ? 5.508 32.469 11.398 1 98.81 129 LEU B N 1
ATOM 3263 C CA . LEU B 1 129 ? 5.949 31.594 12.477 1 98.81 129 LEU B CA 1
ATOM 3264 C C . LEU B 1 129 ? 5.496 30.156 12.227 1 98.81 129 LEU B C 1
ATOM 3266 O O . LEU B 1 129 ? 4.355 29.922 11.82 1 98.81 129 LEU B O 1
ATOM 3270 N N . GLY B 1 130 ? 6.406 29.188 12.406 1 98.81 130 GLY B N 1
ATOM 3271 C CA . GLY B 1 130 ? 6.055 27.797 12.203 1 98.81 130 GLY B CA 1
ATOM 3272 C C . GLY B 1 130 ? 5.539 27.125 13.461 1 98.81 130 GLY B C 1
ATOM 3273 O O . GLY B 1 130 ? 6.031 27.391 14.562 1 98.81 130 GLY B O 1
ATOM 3274 N N . GLY B 1 131 ? 4.586 26.25 13.281 1 98.75 131 GLY B N 1
ATOM 3275 C CA . GLY B 1 131 ? 4.062 25.469 14.383 1 98.75 131 GLY B CA 1
ATOM 3276 C C . GLY B 1 131 ? 3.602 24.078 13.969 1 98.75 131 GLY B C 1
ATOM 3277 O O . GLY B 1 131 ? 3.281 23.859 12.797 1 98.75 131 GLY B O 1
ATOM 3278 N N . THR B 1 132 ? 3.674 23.156 14.867 1 98.5 132 THR B N 1
ATOM 3279 C CA . THR B 1 132 ? 3.074 21.828 14.719 1 98.5 132 THR B CA 1
ATOM 3280 C C . THR B 1 132 ? 2.234 21.484 15.945 1 98.5 132 THR B C 1
ATOM 3282 O O . THR B 1 132 ? 2.467 22.016 17.031 1 98.5 132 THR B O 1
ATOM 3285 N N . THR B 1 133 ? 1.254 20.719 15.75 1 97.94 133 THR B N 1
ATOM 3286 C CA . THR B 1 133 ? 0.354 20.406 16.859 1 97.94 133 THR B CA 1
ATOM 3287 C C . THR B 1 133 ? 0.042 18.922 16.906 1 97.94 133 THR B C 1
ATOM 3289 O O . THR B 1 133 ? 0.14 18.219 15.883 1 97.94 133 THR B O 1
ATOM 3292 N N . TYR B 1 134 ? -0.125 18.422 18.062 1 96.5 134 TYR B N 1
ATOM 3293 C CA . TYR B 1 134 ? -0.549 17.062 18.375 1 96.5 134 TYR B CA 1
ATOM 3294 C C . TYR B 1 134 ? -1.928 17.062 19.016 1 96.5 134 TYR B C 1
ATOM 3296 O O . TYR B 1 134 ? -2.062 17.359 20.203 1 96.5 134 TYR B O 1
ATOM 3304 N N . ILE B 1 135 ? -2.895 16.828 18.234 1 94.81 135 ILE B N 1
ATOM 3305 C CA . ILE B 1 135 ? -4.273 16.828 18.719 1 94.81 135 ILE B CA 1
ATOM 3306 C C . ILE B 1 135 ? -5.156 16.031 17.766 1 94.81 135 ILE B C 1
ATOM 3308 O O . ILE B 1 135 ? -4.871 15.953 16.562 1 94.81 135 ILE B O 1
ATOM 3312 N N . SER B 1 136 ? -6.09 15.344 18.312 1 92.56 136 SER B N 1
ATOM 3313 C CA . SER B 1 136 ? -7.113 14.656 17.531 1 92.56 136 SER B CA 1
ATOM 3314 C C . SER B 1 136 ? -8.5 15.227 17.797 1 92.56 136 SER B C 1
ATOM 3316 O O . SER B 1 136 ? -9.07 15 18.875 1 92.56 136 SER B O 1
ATOM 3318 N N . THR B 1 137 ? -8.977 15.992 16.797 1 93.94 137 THR B N 1
ATOM 3319 C CA . THR B 1 137 ? -10.273 16.641 16.922 1 93.94 137 THR B CA 1
ATOM 3320 C C . THR B 1 137 ? -11.023 16.625 15.586 1 93.94 137 THR B C 1
ATOM 3322 O O . THR B 1 137 ? -10.414 16.469 14.531 1 93.94 137 THR B O 1
ATOM 3325 N N . ALA B 1 138 ? -12.312 16.734 15.727 1 92 138 ALA B N 1
ATOM 3326 C CA . ALA B 1 138 ? -13.164 16.812 14.539 1 92 138 ALA B CA 1
ATOM 3327 C C . ALA B 1 138 ? -14.461 17.562 14.836 1 92 138 ALA B C 1
ATOM 3329 O O . ALA B 1 138 ? -14.898 17.609 15.992 1 92 138 ALA B O 1
ATOM 3330 N N . ILE B 1 139 ? -15.016 18.172 13.781 1 94.19 139 ILE B N 1
ATOM 3331 C CA . ILE B 1 139 ? -16.375 18.672 13.898 1 94.19 139 ILE B CA 1
ATOM 3332 C C . ILE B 1 139 ? -17.359 17.5 13.977 1 94.19 139 ILE B C 1
ATOM 3334 O O . ILE B 1 139 ? -17.453 16.703 13.031 1 94.19 139 ILE B O 1
ATOM 3338 N N . SER B 1 140 ? -18 17.328 15.047 1 95 140 SER B N 1
ATOM 3339 C CA . SER B 1 140 ? -18.969 16.25 15.188 1 95 140 SER B CA 1
ATOM 3340 C C . SER B 1 140 ? -20.344 16.672 14.695 1 95 140 SER B C 1
ATOM 3342 O O . SER B 1 140 ? -21.094 15.859 14.148 1 95 140 SER B O 1
ATOM 3344 N N . GLU B 1 141 ? -20.688 17.875 14.898 1 96.06 141 GLU B N 1
ATOM 3345 C CA . GLU B 1 141 ? -21.828 18.609 14.352 1 96.06 141 GLU B CA 1
ATOM 3346 C C . GLU B 1 141 ? -21.516 20.094 14.211 1 96.06 141 GLU B C 1
ATOM 3348 O O . GLU B 1 141 ? -20.578 20.594 14.812 1 96.06 141 GLU B O 1
ATOM 3353 N N . PRO B 1 142 ? -22.312 20.719 13.398 1 97.19 142 PRO B N 1
ATOM 3354 C CA . PRO B 1 142 ? -22.062 22.156 13.289 1 97.19 142 PRO B CA 1
ATOM 3355 C C . PRO B 1 142 ? -21.969 22.844 14.648 1 97.19 142 PRO B C 1
ATOM 3357 O O . PRO B 1 142 ? -22.875 22.703 15.477 1 97.19 142 PRO B O 1
ATOM 3360 N N . GLY B 1 143 ? -20.875 23.5 14.875 1 98.19 143 GLY B N 1
ATOM 3361 C CA . GLY B 1 143 ? -20.688 24.25 16.109 1 98.19 143 GLY B CA 1
ATOM 3362 C C . GLY B 1 143 ? -20.156 23.406 17.25 1 98.19 143 GLY B C 1
ATOM 3363 O O . GLY B 1 143 ? -20 23.875 18.375 1 98.19 143 GLY B O 1
ATOM 3364 N N . VAL B 1 144 ? -19.859 22.172 16.938 1 98.19 144 VAL B N 1
ATOM 3365 C CA . VAL B 1 144 ? -19.391 21.281 17.984 1 98.19 144 VAL B CA 1
ATOM 3366 C C . VAL B 1 144 ? -18.125 20.562 17.547 1 98.19 144 VAL B C 1
ATOM 3368 O O . VAL B 1 144 ? -18.094 19.938 16.469 1 98.19 144 VAL B O 1
ATOM 3371 N N . ILE B 1 145 ? -17.109 20.641 18.375 1 97.5 145 ILE B N 1
ATOM 3372 C CA . ILE B 1 145 ? -15.836 19.969 18.156 1 97.5 145 ILE B CA 1
ATOM 3373 C C . ILE B 1 145 ? -15.609 18.922 19.234 1 97.5 145 ILE B C 1
ATOM 3375 O O . ILE B 1 145 ? -15.766 19.203 20.422 1 97.5 145 ILE B O 1
ATOM 3379 N N . THR B 1 146 ? -15.258 17.75 18.812 1 96.56 146 THR B N 1
ATOM 3380 C CA . THR B 1 146 ? -14.984 16.656 19.75 1 96.56 146 THR B CA 1
ATOM 3381 C C . THR B 1 146 ? -13.516 16.234 19.672 1 96.56 146 THR B C 1
ATOM 3383 O O . THR B 1 146 ? -12.977 16.031 18.578 1 96.56 146 THR B O 1
ATOM 3386 N N . GLN B 1 147 ? -12.906 16.141 20.797 1 94.62 147 GLN B N 1
ATOM 3387 C CA . GLN B 1 147 ? -11.539 15.648 20.906 1 94.62 147 GLN B CA 1
ATOM 3388 C C . GLN B 1 147 ? -11.5 14.156 21.219 1 94.62 147 GLN B C 1
ATOM 3390 O O . GLN B 1 147 ? -12.266 13.68 22.062 1 94.62 147 GLN B O 1
ATOM 3395 N N . THR B 1 148 ? -10.688 13.492 20.484 1 88.38 148 THR B N 1
ATOM 3396 C CA . THR B 1 148 ? -10.359 12.109 20.828 1 88.38 148 THR B CA 1
ATOM 3397 C C . THR B 1 148 ? -8.992 12.023 21.484 1 88.38 148 THR B C 1
ATOM 3399 O O . THR B 1 148 ? -8.008 12.547 20.969 1 88.38 148 THR B O 1
ATOM 3402 N N . GLY B 1 149 ? -8.938 11.398 22.609 1 85.69 149 GLY B N 1
ATOM 3403 C CA . GLY B 1 149 ? -7.715 11.383 23.391 1 85.69 149 GLY B CA 1
ATOM 3404 C C . GLY B 1 149 ? -7.539 12.633 24.25 1 85.69 149 GLY B C 1
ATOM 3405 O O . GLY B 1 149 ? -8.492 13.391 24.453 1 85.69 149 GLY B O 1
ATOM 3406 N N . THR B 1 150 ? -6.262 12.734 24.75 1 83.5 150 THR B N 1
ATOM 3407 C CA . THR B 1 150 ? -6.066 13.805 25.719 1 83.5 150 THR B CA 1
ATOM 3408 C C . THR B 1 150 ? -5.023 14.805 25.219 1 83.5 150 THR B C 1
ATOM 3410 O O . THR B 1 150 ? -4.879 15.891 25.766 1 83.5 150 THR B O 1
ATOM 3413 N N . ASN B 1 151 ? -4.477 14.445 24.156 1 86.88 151 ASN B N 1
ATOM 3414 C CA . ASN B 1 151 ? -3.342 15.25 23.734 1 86.88 151 ASN B CA 1
ATOM 3415 C C . ASN B 1 151 ? -3.795 16.547 23.062 1 86.88 151 ASN B C 1
ATOM 3417 O O . ASN B 1 151 ? -4.746 16.547 22.281 1 86.88 151 ASN B O 1
ATOM 3421 N N . HIS B 1 152 ? -3.217 17.625 23.469 1 91.75 152 HIS B N 1
ATOM 3422 C CA . HIS B 1 152 ? -3.275 18.922 22.797 1 91.75 152 HIS B CA 1
ATOM 3423 C C . HIS B 1 152 ? -2.004 19.734 23.047 1 91.75 152 HIS B C 1
ATOM 3425 O O . HIS B 1 152 ? -1.839 20.328 24.109 1 91.75 152 HIS B O 1
ATOM 3431 N N . ARG B 1 153 ? -1.125 19.672 22.141 1 96.81 153 ARG B N 1
ATOM 3432 C CA . ARG B 1 153 ? 0.2 20.266 22.266 1 96.81 153 ARG B CA 1
ATOM 3433 C C . ARG B 1 153 ? 0.571 21.016 20.984 1 96.81 153 ARG B C 1
ATOM 3435 O O . ARG B 1 153 ? 0.294 20.547 19.875 1 96.81 153 ARG B O 1
ATOM 3442 N N . ILE B 1 154 ? 1.143 22.188 21.219 1 98.62 154 ILE B N 1
ATOM 3443 C CA . ILE B 1 154 ? 1.715 22.953 20.109 1 98.62 154 ILE B CA 1
ATOM 3444 C C . ILE B 1 154 ? 3.205 23.188 20.359 1 98.62 154 ILE B C 1
ATOM 3446 O O . ILE B 1 154 ? 3.619 23.484 21.484 1 98.62 154 ILE B O 1
ATOM 3450 N N . VAL B 1 155 ? 4.016 22.984 19.391 1 98.88 155 VAL B N 1
ATOM 3451 C CA . VAL B 1 155 ? 5.398 23.453 19.344 1 98.88 155 VAL B CA 1
ATOM 3452 C C . VAL B 1 155 ? 5.555 24.516 18.266 1 98.88 155 VAL B C 1
ATOM 3454 O O . VAL B 1 155 ? 5.137 24.312 17.125 1 98.88 155 VAL B O 1
ATOM 3457 N N . LEU B 1 156 ? 6.074 25.703 18.641 1 98.88 156 LEU B N 1
ATOM 3458 C CA . LEU B 1 156 ? 6.137 26.797 17.672 1 98.88 156 LEU B CA 1
ATOM 3459 C C . LEU B 1 156 ? 7.473 27.531 17.766 1 98.88 156 LEU B C 1
ATOM 3461 O O . LEU B 1 156 ? 8.141 27.469 18.797 1 98.88 156 LEU B O 1
ATOM 3465 N N . GLY B 1 157 ? 7.875 28.125 16.766 1 98.88 157 GLY B N 1
ATOM 3466 C CA . GLY B 1 157 ? 9.109 28.891 16.688 1 98.88 157 GLY B CA 1
ATOM 3467 C C . GLY B 1 157 ? 9.406 29.406 15.297 1 98.88 157 GLY B C 1
ATOM 3468 O O . GLY B 1 157 ? 8.602 29.234 14.383 1 98.88 157 GLY B O 1
ATOM 3469 N N . GLU B 1 158 ? 10.547 30.125 15.203 1 98.81 158 GLU B N 1
ATOM 3470 C CA . GLU B 1 158 ? 10.977 30.656 13.914 1 98.81 158 GLU B CA 1
ATOM 3471 C C . GLU B 1 158 ? 11.375 29.531 12.961 1 98.81 158 GLU B C 1
ATOM 3473 O O . GLU B 1 158 ? 11.93 28.516 13.375 1 98.81 158 GLU B O 1
ATOM 3478 N N . VAL B 1 159 ? 11.07 29.734 11.648 1 98.62 159 VAL B N 1
ATOM 3479 C CA . VAL B 1 159 ? 11.484 28.781 10.609 1 98.62 159 VAL B CA 1
ATOM 3480 C C . VAL B 1 159 ? 12.32 29.5 9.562 1 98.62 159 VAL B C 1
ATOM 3482 O O . VAL B 1 159 ? 12.891 28.859 8.672 1 98.62 159 VAL B O 1
ATOM 3485 N N . PHE B 1 160 ? 12.344 30.828 9.656 1 98.06 160 PHE B N 1
ATOM 3486 C CA . PHE B 1 160 ? 13.148 31.688 8.805 1 98.06 160 PHE B CA 1
ATOM 3487 C C . PHE B 1 160 ? 13.984 32.656 9.641 1 98.06 160 PHE B C 1
ATOM 3489 O O . PHE B 1 160 ? 13.703 32.844 10.82 1 98.06 160 PHE B O 1
ATOM 3496 N N . GLY B 1 161 ? 14.992 33.188 9.062 1 96.5 161 GLY B N 1
ATOM 3497 C CA . GLY B 1 161 ? 15.781 34.219 9.727 1 96.5 161 GLY B CA 1
ATOM 3498 C C . GLY B 1 161 ? 16.641 33.656 10.852 1 96.5 161 GLY B C 1
ATOM 3499 O O . GLY B 1 161 ? 17.312 32.656 10.688 1 96.5 161 GLY B O 1
ATOM 3500 N N . ASP B 1 162 ? 16.625 34.281 12.047 1 96.12 162 ASP B N 1
ATOM 3501 C CA . ASP B 1 162 ? 17.438 33.875 13.18 1 96.12 162 ASP B CA 1
ATOM 3502 C C . ASP B 1 162 ? 16.75 32.75 13.977 1 96.12 162 ASP B C 1
ATOM 3504 O O . ASP B 1 162 ? 15.758 33 14.664 1 96.12 162 ASP B O 1
ATOM 3508 N N . THR B 1 163 ? 17.297 31.641 13.93 1 96.69 163 THR B N 1
ATOM 3509 C CA . THR B 1 163 ? 16.734 30.484 14.625 1 96.69 163 THR B CA 1
ATOM 3510 C C . THR B 1 163 ? 17.641 30.016 15.75 1 96.69 163 THR B C 1
ATOM 3512 O O . THR B 1 163 ? 17.594 28.859 16.156 1 96.69 163 THR B O 1
ATOM 3515 N N . SER B 1 164 ? 18.531 30.859 16.188 1 97.19 164 SER B N 1
ATOM 3516 C CA . SER B 1 164 ? 19.484 30.484 17.219 1 97.19 164 SER B CA 1
ATOM 3517 C C . SER B 1 164 ? 18.922 30.703 18.625 1 97.19 164 SER B C 1
ATOM 3519 O O . SER B 1 164 ? 19.469 30.203 19.609 1 97.19 164 SER B O 1
ATOM 3521 N N . ARG B 1 165 ? 17.828 31.484 18.719 1 98.06 165 ARG B N 1
ATOM 3522 C CA . ARG B 1 165 ? 17.172 31.766 19.984 1 98.06 165 ARG B CA 1
ATOM 3523 C C . ARG B 1 165 ? 15.664 31.875 19.812 1 98.06 165 ARG B C 1
ATOM 3525 O O . ARG B 1 165 ? 15.172 32.094 18.703 1 98.06 165 ARG B O 1
ATOM 3532 N N . ILE B 1 166 ? 15.031 31.719 20.875 1 98.62 166 ILE B N 1
ATOM 3533 C CA . ILE B 1 166 ? 13.586 31.906 20.844 1 98.62 166 ILE B CA 1
ATOM 3534 C C . ILE B 1 166 ? 13.266 33.375 20.641 1 98.62 166 ILE B C 1
ATOM 3536 O O . ILE B 1 166 ? 13.742 34.25 21.391 1 98.62 166 ILE B O 1
ATOM 3540 N N . SER B 1 167 ? 12.531 33.75 19.656 1 98 167 SER B N 1
ATOM 3541 C CA . SER B 1 167 ? 12.188 35.125 19.375 1 98 167 SER B CA 1
ATOM 3542 C C . SER B 1 167 ? 11.172 35.656 20.375 1 98 167 SER B C 1
ATOM 3544 O O . SER B 1 167 ? 10.477 34.906 21.031 1 98 167 SER B O 1
ATOM 3546 N N . ASP B 1 168 ? 11.039 36.938 20.391 1 96.88 168 ASP B N 1
ATOM 3547 C CA . ASP B 1 168 ? 10.094 37.594 21.312 1 96.88 168 ASP B CA 1
ATOM 3548 C C . ASP B 1 168 ? 8.656 37.25 20.938 1 96.88 168 ASP B C 1
ATOM 3550 O O . ASP B 1 168 ? 7.816 37.031 21.812 1 96.88 168 ASP B O 1
ATOM 3554 N N . ARG B 1 169 ? 8.336 37.188 19.688 1 97.38 169 ARG B N 1
ATOM 3555 C CA . ARG B 1 169 ? 6.965 36.906 19.297 1 97.38 169 ARG B CA 1
ATOM 3556 C C . ARG B 1 169 ? 6.605 35.469 19.609 1 97.38 169 ARG B C 1
ATOM 3558 O O . ARG B 1 169 ? 5.473 35.156 19.984 1 97.38 169 ARG B O 1
ATOM 3565 N N . ALA B 1 170 ? 7.59 34.562 19.422 1 98.62 170 ALA B N 1
ATOM 3566 C CA . ALA B 1 170 ? 7.344 33.188 19.781 1 98.62 170 ALA B CA 1
ATOM 3567 C C . ALA B 1 170 ? 7.074 33.031 21.281 1 98.62 170 ALA B C 1
ATOM 3569 O O . ALA B 1 170 ? 6.16 32.312 21.688 1 98.62 170 ALA B O 1
ATOM 3570 N N . GLN B 1 171 ? 7.836 33.688 22.078 1 98.31 171 GLN B N 1
ATOM 3571 C CA . GLN B 1 171 ? 7.656 33.656 23.531 1 98.31 171 GLN B CA 1
ATOM 3572 C C . GLN B 1 171 ? 6.309 34.25 23.922 1 98.31 171 GLN B C 1
ATOM 3574 O O . GLN B 1 171 ? 5.598 33.688 24.766 1 98.31 171 GLN B O 1
ATOM 3579 N N . SER B 1 172 ? 6.02 35.375 23.344 1 98 172 SER B N 1
ATOM 3580 C CA . SER B 1 172 ? 4.758 36.031 23.656 1 98 172 SER B CA 1
ATOM 3581 C C . SER B 1 172 ? 3.564 35.156 23.297 1 98 172 SER B C 1
ATOM 3583 O O . SER B 1 172 ? 2.605 35.062 24.062 1 98 172 SER B O 1
ATOM 3585 N N . LEU B 1 173 ? 3.635 34.562 22.156 1 98.69 173 LEU B N 1
ATOM 3586 C CA . LEU B 1 173 ? 2.547 33.688 21.734 1 98.69 173 LEU B CA 1
ATOM 3587 C C . LEU B 1 173 ? 2.469 32.469 22.625 1 98.69 173 LEU B C 1
ATOM 3589 O O . LEU B 1 173 ? 1.376 32.031 23.016 1 98.69 173 LEU B O 1
ATOM 3593 N N . ARG B 1 174 ? 3.623 31.844 22.891 1 98.81 174 ARG B N 1
ATOM 3594 C CA . ARG B 1 174 ? 3.668 30.719 23.828 1 98.81 174 ARG B CA 1
ATOM 3595 C C . ARG B 1 174 ? 2.975 31.062 25.141 1 98.81 174 ARG B C 1
ATOM 3597 O O . ARG B 1 174 ? 2.178 30.281 25.656 1 98.81 174 ARG B O 1
ATOM 3604 N N . ASP B 1 175 ? 3.25 32.219 25.672 1 98.62 175 ASP B N 1
ATOM 3605 C CA . ASP B 1 175 ? 2.674 32.625 26.953 1 98.62 175 ASP B CA 1
ATOM 3606 C C . ASP B 1 175 ? 1.159 32.781 26.844 1 98.62 175 ASP B C 1
ATOM 3608 O O . ASP B 1 175 ? 0.42 32.406 27.75 1 98.62 175 ASP B O 1
ATOM 3612 N N . ALA B 1 176 ? 0.701 33.375 25.766 1 98.5 176 ALA B N 1
ATOM 3613 C CA . ALA B 1 176 ? -0.733 33.562 25.547 1 98.5 176 ALA B CA 1
ATOM 3614 C C . ALA B 1 176 ? -1.438 32.188 25.453 1 98.5 176 ALA B C 1
ATOM 3616 O O . ALA B 1 176 ? -2.488 32 26.062 1 98.5 176 ALA B O 1
ATOM 3617 N N . LEU B 1 177 ? -0.853 31.297 24.734 1 98.75 177 LEU B N 1
ATOM 3618 C CA . LEU B 1 177 ? -1.429 29.969 24.562 1 98.75 177 LEU B CA 1
ATOM 3619 C C . LEU B 1 177 ? -1.4 29.188 25.875 1 98.75 177 LEU B C 1
ATOM 3621 O O . LEU B 1 177 ? -2.381 28.531 26.219 1 98.75 177 LEU B O 1
ATOM 3625 N N . ALA B 1 178 ? -0.269 29.281 26.531 1 98.62 178 ALA B N 1
ATOM 3626 C CA . ALA B 1 178 ? -0.157 28.609 27.812 1 98.62 178 ALA B CA 1
ATOM 3627 C C . ALA B 1 178 ? -1.191 29.141 28.797 1 98.62 178 ALA B C 1
ATOM 3629 O O . ALA B 1 178 ? -1.774 28.375 29.578 1 98.62 178 ALA B O 1
ATOM 3630 N N . GLY B 1 179 ? -1.368 30.406 28.797 1 98.19 179 GLY B N 1
ATOM 3631 C CA . GLY B 1 179 ? -2.369 31.031 29.641 1 98.19 179 GLY B CA 1
ATOM 3632 C C . GLY B 1 179 ? -3.783 30.562 29.328 1 98.19 179 GLY B C 1
ATOM 3633 O O . GLY B 1 179 ? -4.668 30.656 30.188 1 98.19 179 GLY B O 1
ATOM 3634 N N . ALA B 1 180 ? -3.973 30.078 28.172 1 97.75 180 ALA B N 1
ATOM 3635 C CA . ALA B 1 180 ? -5.277 29.562 27.766 1 97.75 180 ALA B CA 1
ATOM 3636 C C . ALA B 1 180 ? -5.41 28.078 28.062 1 97.75 180 ALA B C 1
ATOM 3638 O O . ALA B 1 180 ? -6.367 27.438 27.641 1 97.75 180 ALA B O 1
ATOM 3639 N N . GLY B 1 181 ? -4.406 27.516 28.734 1 96.5 181 GLY B N 1
ATOM 3640 C CA . GLY B 1 181 ? -4.453 26.125 29.141 1 96.5 181 GLY B CA 1
ATOM 3641 C C . GLY B 1 181 ? -3.988 25.172 28.047 1 96.5 181 GLY B C 1
ATOM 3642 O O . GLY B 1 181 ? -4.266 23.969 28.094 1 96.5 181 GLY B O 1
ATOM 3643 N N . ILE B 1 182 ? -3.342 25.625 27.062 1 96.94 182 ILE B N 1
ATOM 3644 C CA . ILE B 1 182 ? -2.805 24.797 25.969 1 96.94 182 ILE B CA 1
ATOM 3645 C C . ILE B 1 182 ? -1.371 24.391 26.297 1 96.94 182 ILE B C 1
ATOM 3647 O O . ILE B 1 182 ? -0.566 25.219 26.734 1 96.94 182 ILE B O 1
ATOM 3651 N N . THR B 1 183 ? -1.095 23.125 26.188 1 97.75 183 THR B N 1
ATOM 3652 C CA . THR B 1 183 ? 0.297 22.688 26.281 1 97.75 183 THR B CA 1
ATOM 3653 C C . THR B 1 183 ? 1.099 23.203 25.078 1 97.75 183 THR B C 1
ATOM 3655 O O . THR B 1 183 ? 0.808 22.859 23.938 1 97.75 183 THR B O 1
ATOM 3658 N N . VAL B 1 184 ? 2.074 24.047 25.344 1 98.56 184 VAL B N 1
ATOM 3659 C CA . VAL B 1 184 ? 2.77 24.703 24.25 1 98.56 184 VAL B CA 1
ATOM 3660 C C . VAL B 1 184 ? 4.246 24.875 24.594 1 98.56 184 VAL B C 1
ATOM 3662 O O . VAL B 1 184 ? 4.594 25.125 25.75 1 98.56 184 VAL B O 1
ATOM 3665 N N . GLU B 1 185 ? 5.07 24.688 23.688 1 98.69 185 GLU B N 1
ATOM 3666 C CA . GLU B 1 185 ? 6.508 24.906 23.781 1 98.69 185 GLU B CA 1
ATOM 3667 C C . GLU B 1 185 ? 7 25.844 22.672 1 98.69 185 GLU B C 1
ATOM 3669 O O . GLU B 1 185 ? 6.645 25.672 21.5 1 98.69 185 GLU B O 1
ATOM 3674 N N . ALA B 1 186 ? 7.742 26.875 23.062 1 98.81 186 ALA B N 1
ATOM 3675 C CA . ALA B 1 186 ? 8.469 27.688 22.078 1 98.81 186 ALA B CA 1
ATOM 3676 C C . ALA B 1 186 ? 9.898 27.188 21.891 1 98.81 186 ALA B C 1
ATOM 3678 O O . ALA B 1 186 ? 10.57 26.844 22.875 1 98.81 186 ALA B O 1
ATOM 3679 N N . VAL B 1 187 ? 10.297 27.062 20.656 1 98.81 187 VAL B N 1
ATOM 3680 C CA . VAL B 1 187 ? 11.656 26.609 20.344 1 98.81 187 VAL B CA 1
ATOM 3681 C C . VAL B 1 187 ? 12.336 27.625 19.438 1 98.81 187 VAL B C 1
ATOM 3683 O O . VAL B 1 187 ? 11.672 28.438 18.781 1 98.81 187 VAL B O 1
ATOM 3686 N N . ALA B 1 188 ? 13.633 27.562 19.422 1 98.44 188 ALA B N 1
ATOM 3687 C CA . ALA B 1 188 ? 14.406 28.5 18.609 1 98.44 188 ALA B CA 1
ATOM 3688 C C . ALA B 1 188 ? 14.219 28.203 17.125 1 98.44 188 ALA B C 1
ATOM 3690 O O . ALA B 1 188 ? 13.969 29.109 16.328 1 98.44 188 ALA B O 1
ATOM 3691 N N . ASP B 1 189 ? 14.32 26.891 16.766 1 98.62 189 ASP B N 1
ATOM 3692 C CA . ASP B 1 189 ? 14.164 26.422 15.391 1 98.62 189 ASP B CA 1
ATOM 3693 C C . ASP B 1 189 ? 13.031 25.406 15.289 1 98.62 189 ASP B C 1
ATOM 3695 O O . ASP B 1 189 ? 13.211 24.234 15.617 1 98.62 189 ASP B O 1
ATOM 3699 N N . ALA B 1 190 ? 11.898 25.906 14.773 1 98.81 190 ALA B N 1
ATOM 3700 C CA . ALA B 1 190 ? 10.711 25.047 14.766 1 98.81 190 ALA B CA 1
ATOM 3701 C C . ALA B 1 190 ? 10.773 24.031 13.625 1 98.81 190 ALA B C 1
ATOM 3703 O O . ALA B 1 190 ? 9.977 23.094 13.578 1 98.81 190 ALA B O 1
ATOM 3704 N N . ARG B 1 191 ? 11.742 24.188 12.672 1 98.56 191 ARG B N 1
ATOM 3705 C CA . ARG B 1 191 ? 11.859 23.234 11.57 1 98.56 191 ARG B CA 1
ATOM 3706 C C . ARG B 1 191 ? 12.07 21.812 12.102 1 98.56 191 ARG B C 1
ATOM 3708 O O . ARG B 1 191 ? 11.516 20.859 11.555 1 98.56 191 ARG B O 1
ATOM 3715 N N . GLY B 1 192 ? 12.891 21.719 13.156 1 98.81 192 GLY B N 1
ATOM 3716 C CA . GLY B 1 192 ? 13.109 20.422 13.781 1 98.81 192 GLY B CA 1
ATOM 3717 C C . GLY B 1 192 ? 11.836 19.766 14.273 1 98.81 192 GLY B C 1
ATOM 3718 O O . GLY B 1 192 ? 11.602 18.578 14.039 1 98.81 192 GLY B O 1
ATOM 3719 N N . ALA B 1 193 ? 11.023 20.5 14.93 1 98.75 193 ALA B N 1
ATOM 3720 C CA . ALA B 1 193 ? 9.766 19.984 15.477 1 98.75 193 ALA B CA 1
ATOM 3721 C C . ALA B 1 193 ? 8.82 19.547 14.359 1 98.75 193 ALA B C 1
ATOM 3723 O O . ALA B 1 193 ? 8.102 18.547 14.492 1 98.75 193 ALA B O 1
ATOM 3724 N N . LEU B 1 194 ? 8.781 20.344 13.281 1 98.88 194 LEU B N 1
ATOM 3725 C CA . LEU B 1 194 ? 7.949 19.984 12.141 1 98.88 194 LEU B CA 1
ATOM 3726 C C . LEU B 1 194 ? 8.375 18.641 11.562 1 98.88 194 LEU B C 1
ATOM 3728 O O . LEU B 1 194 ? 7.535 17.766 11.336 1 98.88 194 LEU B O 1
ATOM 3732 N N . TRP B 1 195 ? 9.672 18.422 11.406 1 98.88 195 TRP B N 1
ATOM 3733 C CA . TRP B 1 195 ? 10.195 17.203 10.82 1 98.88 195 TRP B CA 1
ATOM 3734 C C . TRP B 1 195 ? 10.078 16.031 11.797 1 98.88 195 TRP B C 1
ATOM 3736 O O . TRP B 1 195 ? 9.859 14.891 11.391 1 98.88 195 TRP B O 1
ATOM 3746 N N . ASP B 1 196 ? 10.219 16.344 13.094 1 98.75 196 ASP B N 1
ATOM 3747 C CA . ASP B 1 196 ? 10.008 15.312 14.102 1 98.75 196 ASP B CA 1
ATOM 3748 C C . ASP B 1 196 ? 8.609 14.719 13.984 1 98.75 196 ASP B C 1
ATOM 3750 O O . ASP B 1 196 ? 8.445 13.492 13.977 1 98.75 196 ASP B O 1
ATOM 3754 N N . LYS B 1 197 ? 7.664 15.555 13.867 1 98.56 197 LYS B N 1
ATOM 3755 C CA . LYS B 1 197 ? 6.297 15.062 13.727 1 98.56 197 LYS B CA 1
ATOM 3756 C C . LYS B 1 197 ? 6.109 14.328 12.398 1 98.56 197 LYS B C 1
ATOM 3758 O O . LYS B 1 197 ? 5.484 13.273 12.344 1 98.56 197 LYS B O 1
ATOM 3763 N N . LEU B 1 198 ? 6.648 14.891 11.344 1 98.88 198 LEU B N 1
ATOM 3764 C CA . LEU B 1 198 ? 6.488 14.312 10.016 1 98.88 198 LEU B CA 1
ATOM 3765 C C . LEU B 1 198 ? 7.109 12.914 9.961 1 98.88 198 LEU B C 1
ATOM 3767 O O . LEU B 1 198 ? 6.594 12.031 9.273 1 98.88 198 LEU B O 1
ATOM 3771 N N . SER B 1 199 ? 8.242 12.727 10.664 1 98.88 199 SER B N 1
ATOM 3772 C CA . SER B 1 199 ? 8.977 11.469 10.609 1 98.88 199 SER B CA 1
ATOM 3773 C C . SER B 1 199 ? 8.102 10.297 11.039 1 98.88 199 SER B C 1
ATOM 3775 O O . SER B 1 199 ? 8.258 9.18 10.539 1 98.88 199 SER B O 1
ATOM 3777 N N . PHE B 1 200 ? 7.246 10.57 11.969 1 98.69 200 PHE B N 1
ATOM 3778 C CA . PHE B 1 200 ? 6.32 9.523 12.375 1 98.69 200 PHE B CA 1
ATOM 3779 C C . PHE B 1 200 ? 5.051 9.562 11.531 1 98.69 200 PHE B C 1
ATOM 3781 O O . PHE B 1 200 ? 4.594 8.531 11.039 1 98.69 200 PHE B O 1
ATOM 3788 N N . LEU B 1 201 ? 4.488 10.703 11.352 1 98.5 201 LEU B N 1
ATOM 3789 C CA . LEU B 1 201 ? 3.176 10.883 10.742 1 98.5 201 LEU B CA 1
ATOM 3790 C C . LEU B 1 201 ? 3.186 10.422 9.289 1 98.5 201 LEU B C 1
ATOM 3792 O O . LEU B 1 201 ? 2.256 9.75 8.836 1 98.5 201 LEU B O 1
ATOM 3796 N N . ALA B 1 202 ? 4.207 10.812 8.516 1 98.81 202 ALA B N 1
ATOM 3797 C CA . ALA B 1 202 ? 4.289 10.43 7.113 1 98.81 202 ALA B CA 1
ATOM 3798 C C . ALA B 1 202 ? 4.316 8.906 6.965 1 98.81 202 ALA B C 1
ATOM 3800 O O . ALA B 1 202 ? 3.764 8.359 6.008 1 98.81 202 ALA B O 1
ATOM 3801 N N . CYS B 1 203 ? 4.988 8.273 7.91 1 98.81 203 CYS B N 1
ATOM 3802 C CA . CYS B 1 203 ? 5.117 6.824 7.855 1 98.81 203 CYS B CA 1
ATOM 3803 C C . CYS B 1 203 ? 3.816 6.141 8.258 1 98.81 203 CYS B C 1
ATOM 3805 O O . CYS B 1 203 ? 3.174 5.488 7.438 1 98.81 203 CYS B O 1
ATOM 3807 N N . MET B 1 204 ? 3.357 6.402 9.461 1 98.56 204 MET B N 1
ATOM 3808 C CA . MET B 1 204 ? 2.252 5.633 10.023 1 98.56 204 MET B CA 1
ATOM 3809 C C . MET B 1 204 ? 0.952 5.93 9.281 1 98.56 204 MET B C 1
ATOM 3811 O O . MET B 1 204 ? 0.136 5.031 9.07 1 98.56 204 MET B O 1
ATOM 3815 N N . SER B 1 205 ? 0.733 7.211 8.93 1 98.56 205 SER B N 1
ATOM 3816 C CA . SER B 1 205 ? -0.47 7.531 8.164 1 98.56 205 SER B CA 1
ATOM 3817 C C . SER B 1 205 ? -0.507 6.77 6.844 1 98.56 205 SER B C 1
ATOM 3819 O O . SER B 1 205 ? -1.56 6.273 6.438 1 98.56 205 SER B O 1
ATOM 3821 N N . ALA B 1 206 ? 0.618 6.66 6.18 1 98.88 206 ALA B N 1
ATOM 3822 C CA . ALA B 1 206 ? 0.681 6.008 4.879 1 98.88 206 ALA B CA 1
ATOM 3823 C C . ALA B 1 206 ? 0.47 4.5 5.008 1 98.88 206 ALA B C 1
ATOM 3825 O O . ALA B 1 206 ? -0.313 3.91 4.262 1 98.88 206 ALA B O 1
ATOM 3826 N N . PHE B 1 207 ? 1.194 3.879 5.953 1 98.88 207 PHE B N 1
ATOM 3827 C CA . PHE B 1 207 ? 1.071 2.436 6.121 1 98.88 207 PHE B CA 1
ATOM 3828 C C . PHE B 1 207 ? -0.359 2.053 6.48 1 98.88 207 PHE B C 1
ATOM 3830 O O . PHE B 1 207 ? -0.925 1.127 5.895 1 98.88 207 PHE B O 1
ATOM 3837 N N . SER B 1 208 ? -0.933 2.762 7.441 1 98.69 208 SER B N 1
ATOM 3838 C CA . SER B 1 208 ? -2.293 2.461 7.875 1 98.69 208 SER B CA 1
ATOM 3839 C C . SER B 1 208 ? -3.297 2.703 6.754 1 98.69 208 SER B C 1
ATOM 3841 O O . SER B 1 208 ? -4.18 1.876 6.512 1 98.69 208 SER B O 1
ATOM 3843 N N . THR B 1 209 ? -3.162 3.777 6.059 1 98.81 209 THR B N 1
ATOM 3844 C CA . THR B 1 209 ? -4.109 4.141 5.012 1 98.81 209 THR B CA 1
ATOM 3845 C C . THR B 1 209 ? -3.99 3.195 3.818 1 98.81 209 THR B C 1
ATOM 3847 O O . THR B 1 209 ? -4.996 2.705 3.305 1 98.81 209 THR B O 1
ATOM 3850 N N . ALA B 1 210 ? -2.771 2.881 3.428 1 98.75 210 ALA B N 1
ATOM 3851 C CA . ALA B 1 210 ? -2.559 1.995 2.285 1 98.75 210 ALA B CA 1
ATOM 3852 C C . ALA B 1 210 ? -3.039 0.58 2.592 1 98.75 210 ALA B C 1
ATOM 3854 O O . ALA B 1 210 ? -3.588 -0.099 1.721 1 98.75 210 ALA B O 1
ATOM 3855 N N . SER B 1 211 ? -2.877 0.139 3.811 1 98.44 211 SER B N 1
ATOM 3856 C CA . SER B 1 211 ? -3.293 -1.207 4.191 1 98.44 211 SER B CA 1
ATOM 3857 C C . SER B 1 211 ? -4.754 -1.23 4.625 1 98.44 211 SER B C 1
ATOM 3859 O O . SER B 1 211 ? -5.352 -2.301 4.754 1 98.44 211 SER B O 1
ATOM 3861 N N . ARG B 1 212 ? -5.336 -0.07 4.887 1 98.12 212 ARG B N 1
ATOM 3862 C CA . ARG B 1 212 ? -6.68 0.057 5.445 1 98.12 212 ARG B CA 1
ATOM 3863 C C . ARG B 1 212 ? -6.781 -0.652 6.793 1 98.12 212 ARG B C 1
ATOM 3865 O O . ARG B 1 212 ? -7.758 -1.353 7.059 1 98.12 212 ARG B O 1
ATOM 3872 N N . LEU B 1 213 ? -5.762 -0.451 7.66 1 98.06 213 LEU B N 1
ATOM 3873 C CA . LEU B 1 213 ? -5.703 -1.13 8.953 1 98.06 213 LEU B CA 1
ATOM 3874 C C . LEU B 1 213 ? -5.266 -0.169 10.055 1 98.06 213 LEU B C 1
ATOM 3876 O O . LEU B 1 213 ? -4.496 0.762 9.797 1 98.06 213 LEU B O 1
ATOM 3880 N N . PRO B 1 214 ? -5.742 -0.365 11.312 1 97.38 214 PRO B N 1
ATOM 3881 C CA . PRO B 1 214 ? -5.215 0.401 12.445 1 97.38 214 PRO B CA 1
ATOM 3882 C C . PRO B 1 214 ? -3.789 0.004 12.812 1 97.38 214 PRO B C 1
ATOM 3884 O O . PRO B 1 214 ? -3.268 -0.987 12.297 1 97.38 214 PRO B O 1
ATOM 3887 N N . VAL B 1 215 ? -3.199 0.715 13.695 1 97.31 215 VAL B N 1
ATOM 3888 C CA . VAL B 1 215 ? -1.789 0.578 14.047 1 97.31 215 VAL B CA 1
ATOM 3889 C C . VAL B 1 215 ? -1.527 -0.822 14.594 1 97.31 215 VAL B C 1
ATOM 3891 O O . VAL B 1 215 ? -0.535 -1.461 14.242 1 97.31 215 VAL B O 1
ATOM 3894 N N . GLY B 1 216 ? -2.395 -1.345 15.383 1 96.62 216 GLY B N 1
ATOM 3895 C CA . GLY B 1 216 ? -2.178 -2.615 16.047 1 96.62 216 GLY B CA 1
ATOM 3896 C C . GLY B 1 216 ? -2.059 -3.785 15.094 1 96.62 216 GLY B C 1
ATOM 3897 O O . GLY B 1 216 ? -1.273 -4.707 15.32 1 96.62 216 GLY B O 1
ATOM 3898 N N . ALA B 1 217 ? -2.793 -3.742 14.016 1 96.62 217 ALA B N 1
ATOM 3899 C CA . ALA B 1 217 ? -2.816 -4.82 13.031 1 96.62 217 ALA B CA 1
ATOM 3900 C C . ALA B 1 217 ? -1.505 -4.879 12.25 1 96.62 217 ALA B C 1
ATOM 3902 O O . ALA B 1 217 ? -1.166 -5.914 11.672 1 96.62 217 ALA B O 1
ATOM 3903 N N . LEU B 1 218 ? -0.751 -3.818 12.281 1 97.88 218 LEU B N 1
ATOM 3904 C CA . LEU B 1 218 ? 0.505 -3.742 11.539 1 97.88 218 LEU B CA 1
ATOM 3905 C C . LEU B 1 218 ? 1.693 -3.986 12.469 1 97.88 218 LEU B C 1
ATOM 3907 O O . LEU B 1 218 ? 2.598 -4.754 12.133 1 97.88 218 LEU B O 1
ATOM 3911 N N . ARG B 1 219 ? 1.649 -3.457 13.625 1 95.44 219 ARG B N 1
ATOM 3912 C CA . ARG B 1 219 ? 2.795 -3.328 14.523 1 95.44 219 ARG B CA 1
ATOM 3913 C C . ARG B 1 219 ? 3.285 -4.695 14.984 1 95.44 219 ARG B C 1
ATOM 3915 O O . ARG B 1 219 ? 4.469 -4.871 15.273 1 95.44 219 ARG B O 1
ATOM 3922 N N . ASP B 1 220 ? 2.434 -5.656 14.93 1 89.5 220 ASP B N 1
ATOM 3923 C CA . ASP B 1 220 ? 2.795 -6.953 15.5 1 89.5 220 ASP B CA 1
ATOM 3924 C C . ASP B 1 220 ? 3.551 -7.805 14.477 1 89.5 220 ASP B C 1
ATOM 3926 O O . ASP B 1 220 ? 4.066 -8.875 14.812 1 89.5 220 ASP B O 1
ATOM 3930 N N . ASN B 1 221 ? 3.689 -7.371 13.336 1 94.25 221 ASN B N 1
ATOM 3931 C CA . ASN B 1 221 ? 4.438 -8.031 12.273 1 94.25 221 ASN B CA 1
ATOM 3932 C C . ASN B 1 221 ? 5.895 -7.57 12.242 1 94.25 221 ASN B C 1
ATOM 3934 O O . ASN B 1 221 ? 6.184 -6.418 11.922 1 94.25 221 ASN B O 1
ATOM 3938 N N . PRO B 1 222 ? 6.832 -8.492 12.508 1 95.62 222 PRO B N 1
ATOM 3939 C CA . PRO B 1 222 ? 8.242 -8.102 12.523 1 95.62 222 PRO B CA 1
ATOM 3940 C C . PRO B 1 222 ? 8.711 -7.516 11.195 1 95.62 222 PRO B C 1
ATOM 3942 O O . PRO B 1 222 ? 9.547 -6.609 11.18 1 95.62 222 PRO B O 1
ATOM 3945 N N . ALA B 1 223 ? 8.203 -8.086 10.141 1 97.06 223 ALA B N 1
ATOM 3946 C CA . ALA B 1 223 ? 8.57 -7.543 8.836 1 97.06 223 ALA B CA 1
ATOM 3947 C C . ALA B 1 223 ? 8.125 -6.094 8.695 1 97.06 223 ALA B C 1
ATOM 3949 O O . ALA B 1 223 ? 8.852 -5.262 8.148 1 97.06 223 ALA B O 1
ATOM 3950 N N . PHE B 1 224 ? 6.973 -5.789 9.195 1 98.56 224 PHE B N 1
ATOM 3951 C CA . PHE B 1 224 ? 6.477 -4.418 9.164 1 98.56 224 PHE B CA 1
ATOM 3952 C C . PHE B 1 224 ? 7.387 -3.492 9.961 1 98.56 224 PHE B C 1
ATOM 3954 O O . PHE B 1 224 ? 7.711 -2.393 9.508 1 98.56 224 PHE B O 1
ATOM 3961 N N . ARG B 1 225 ? 7.773 -3.914 11.125 1 98.31 225 ARG B N 1
ATOM 3962 C CA . ARG B 1 225 ? 8.594 -3.092 12.008 1 98.31 225 ARG B CA 1
ATOM 3963 C C . ARG B 1 225 ? 9.891 -2.686 11.32 1 98.31 225 ARG B C 1
ATOM 3965 O O . ARG B 1 225 ? 10.336 -1.543 11.453 1 98.31 225 ARG B O 1
ATOM 3972 N N . GLU B 1 226 ? 10.445 -3.602 10.617 1 98.31 226 GLU B N 1
ATOM 3973 C CA . GLU B 1 226 ? 11.68 -3.311 9.891 1 98.31 226 GLU B CA 1
ATOM 3974 C C . GLU B 1 226 ? 11.438 -2.295 8.773 1 98.31 226 GLU B C 1
ATOM 3976 O O . GLU B 1 226 ? 12.227 -1.371 8.586 1 98.31 226 GLU B O 1
ATOM 3981 N N . VAL B 1 227 ? 10.383 -2.473 8.039 1 98.81 227 VAL B N 1
ATOM 3982 C CA . VAL B 1 227 ? 10.078 -1.567 6.934 1 98.81 227 VAL B CA 1
ATOM 3983 C C . VAL B 1 227 ? 9.703 -0.191 7.48 1 98.81 227 VAL B C 1
ATOM 3985 O O . VAL B 1 227 ? 10.062 0.833 6.895 1 98.81 227 VAL B O 1
ATOM 3988 N N . PHE B 1 228 ? 8.984 -0.166 8.602 1 98.88 228 PHE B N 1
ATOM 3989 C CA . PHE B 1 228 ? 8.656 1.091 9.266 1 98.88 228 PHE B CA 1
ATOM 3990 C C . PHE B 1 228 ? 9.922 1.844 9.664 1 98.88 228 PHE B C 1
ATOM 3992 O O . PHE B 1 228 ? 10.016 3.057 9.461 1 98.88 228 PHE B O 1
ATOM 3999 N N . ARG B 1 229 ? 10.836 1.123 10.25 1 98.81 229 ARG B N 1
ATOM 4000 C CA . ARG B 1 229 ? 12.117 1.71 10.625 1 98.81 229 ARG B CA 1
ATOM 4001 C C . ARG B 1 229 ? 12.82 2.318 9.414 1 98.81 229 ARG B C 1
ATOM 4003 O O . ARG B 1 229 ? 13.375 3.414 9.492 1 98.81 229 ARG B O 1
ATOM 4010 N N . GLN B 1 230 ? 12.766 1.64 8.305 1 98.81 230 GLN B N 1
ATOM 4011 C CA . GLN B 1 230 ? 13.375 2.133 7.07 1 98.81 230 GLN B CA 1
ATOM 4012 C C . GLN B 1 230 ? 12.672 3.395 6.578 1 98.81 230 GLN B C 1
ATOM 4014 O O . GLN B 1 230 ? 13.32 4.344 6.141 1 98.81 230 GLN B O 1
ATOM 4019 N N . ALA B 1 231 ? 11.359 3.393 6.633 1 98.94 231 ALA B N 1
ATOM 4020 C CA . ALA B 1 231 ? 10.594 4.566 6.234 1 98.94 231 ALA B CA 1
ATOM 4021 C C . ALA B 1 231 ? 10.969 5.781 7.074 1 98.94 231 ALA B C 1
ATOM 4023 O O . ALA B 1 231 ? 11.203 6.867 6.535 1 98.94 231 ALA B O 1
ATOM 4024 N N . ALA B 1 232 ? 11.016 5.543 8.383 1 98.88 232 ALA B N 1
ATOM 4025 C CA . ALA B 1 232 ? 11.391 6.613 9.297 1 98.88 232 ALA B CA 1
ATOM 4026 C C . ALA B 1 232 ? 12.789 7.133 8.984 1 98.88 232 ALA B C 1
ATOM 4028 O O . ALA B 1 232 ? 13.023 8.344 8.984 1 98.88 232 ALA B O 1
ATOM 4029 N N . ALA B 1 233 ? 13.695 6.242 8.703 1 98.94 233 ALA B N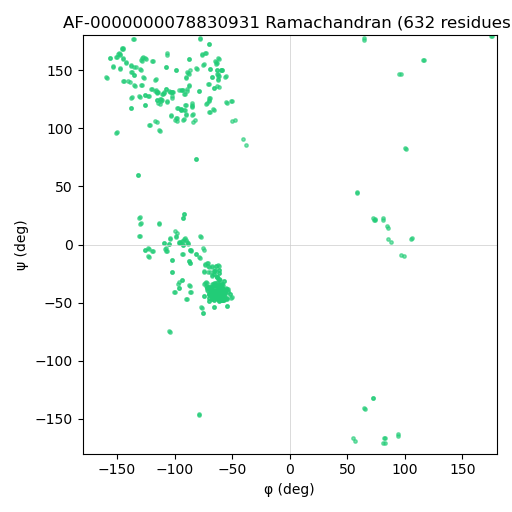 1
ATOM 4030 C CA . ALA B 1 233 ? 15.062 6.613 8.367 1 98.94 233 ALA B CA 1
ATOM 4031 C C . ALA B 1 233 ? 15.109 7.469 7.105 1 98.94 233 ALA B C 1
ATOM 4033 O O . ALA B 1 233 ? 15.891 8.414 7.016 1 98.94 233 ALA B O 1
ATOM 4034 N N . GLU B 1 234 ? 14.289 7.094 6.105 1 98.94 234 GLU B N 1
ATOM 4035 C CA . GLU B 1 234 ? 14.219 7.879 4.875 1 98.94 234 GLU B CA 1
ATOM 4036 C C . GLU B 1 234 ? 13.82 9.32 5.164 1 98.94 234 GLU B C 1
ATOM 4038 O O . GLU B 1 234 ? 14.469 10.258 4.688 1 98.94 234 GLU B O 1
ATOM 4043 N N . VAL B 1 235 ? 12.773 9.516 5.961 1 98.94 235 VAL B N 1
ATOM 4044 C CA . VAL B 1 235 ? 12.266 10.844 6.27 1 98.94 235 VAL B CA 1
ATOM 4045 C C . VAL B 1 235 ? 13.336 11.648 7.012 1 98.94 235 VAL B C 1
ATOM 4047 O O . VAL B 1 235 ? 13.602 12.805 6.664 1 98.94 235 VAL B O 1
ATOM 4050 N N . LEU B 1 236 ? 13.945 11.047 7.973 1 98.94 236 LEU B N 1
ATOM 4051 C CA . LEU B 1 236 ? 14.953 11.727 8.773 1 98.94 236 LEU B CA 1
ATOM 4052 C C . LEU B 1 236 ? 16.188 12.047 7.941 1 98.94 236 LEU B C 1
ATOM 4054 O O . LEU B 1 236 ? 16.844 13.07 8.156 1 98.94 236 LEU B O 1
ATOM 4058 N N . SER B 1 237 ? 16.531 11.172 6.984 1 98.94 237 SER B N 1
ATOM 4059 C CA . SER B 1 237 ? 17.656 11.43 6.09 1 98.94 237 SER B CA 1
ATOM 4060 C C . SER B 1 237 ? 17.391 12.641 5.203 1 98.94 237 SER B C 1
ATOM 4062 O O . SER B 1 237 ? 18.297 13.422 4.914 1 98.94 237 SER B O 1
ATOM 4064 N N . VAL B 1 238 ? 16.156 12.75 4.758 1 98.94 238 VAL B N 1
ATOM 4065 C CA . VAL B 1 238 ? 15.797 13.914 3.955 1 98.94 238 VAL B CA 1
ATOM 4066 C C . VAL B 1 238 ? 15.922 15.18 4.797 1 98.94 238 VAL B C 1
ATOM 4068 O O . VAL B 1 238 ? 16.453 16.188 4.336 1 98.94 238 VAL B O 1
ATOM 4071 N N . ALA B 1 239 ? 15.406 15.164 6.055 1 98.88 239 ALA B N 1
ATOM 4072 C CA . ALA B 1 239 ? 15.547 16.297 6.961 1 98.88 239 ALA B CA 1
ATOM 4073 C C . ALA B 1 239 ? 17.016 16.688 7.133 1 98.88 239 ALA B C 1
ATOM 4075 O O . ALA B 1 239 ? 17.359 17.859 7.035 1 98.88 239 ALA B O 1
ATOM 4076 N N . ALA B 1 240 ? 17.859 15.688 7.348 1 98.81 240 ALA B N 1
ATOM 4077 C CA . ALA B 1 240 ? 19.281 15.914 7.539 1 98.81 240 ALA B CA 1
ATOM 4078 C C . ALA B 1 240 ? 19.906 16.547 6.301 1 98.81 240 ALA B C 1
ATOM 4080 O O . ALA B 1 240 ? 20.75 17.453 6.414 1 98.81 240 ALA B O 1
ATOM 4081 N N . ALA B 1 241 ? 19.5 16.078 5.176 1 98.81 241 ALA B N 1
ATOM 4082 C CA . ALA B 1 241 ? 20.031 16.594 3.918 1 98.81 241 ALA B CA 1
ATOM 4083 C C . ALA B 1 241 ? 19.641 18.062 3.723 1 98.81 241 ALA B C 1
ATOM 4085 O O . ALA B 1 241 ? 20.312 18.797 2.992 1 98.81 241 ALA B O 1
ATOM 4086 N N . GLU B 1 242 ? 18.594 18.484 4.391 1 98 242 GLU B N 1
ATOM 4087 C CA . GLU B 1 242 ? 18.156 19.875 4.32 1 98 242 GLU B CA 1
ATOM 4088 C C . GLU B 1 242 ? 18.766 20.703 5.449 1 98 242 GLU B C 1
ATOM 4090 O O . GLU B 1 242 ? 18.391 21.859 5.637 1 98 242 GLU B O 1
ATOM 4095 N N . GLY B 1 243 ? 19.609 20.094 6.246 1 97.75 243 GLY B N 1
ATOM 4096 C CA . GLY B 1 243 ? 20.297 20.797 7.316 1 97.75 243 GLY B CA 1
ATOM 4097 C C . GLY B 1 243 ? 19.453 20.969 8.555 1 97.75 243 GLY B C 1
ATOM 4098 O O . GLY B 1 243 ? 19.703 21.875 9.359 1 97.75 243 GLY B O 1
ATOM 4099 N N . ILE B 1 244 ? 18.469 20.172 8.695 1 98.19 244 ILE B N 1
ATOM 4100 C CA . ILE B 1 244 ? 17.562 20.312 9.836 1 98.19 244 ILE B CA 1
ATOM 4101 C C . ILE B 1 244 ? 17.922 19.266 10.898 1 98.19 244 ILE B C 1
ATOM 4103 O O . ILE B 1 244 ? 18.047 18.078 10.602 1 98.19 244 ILE B O 1
ATOM 4107 N N . THR B 1 245 ? 18.031 19.734 12.094 1 97.38 245 THR B N 1
ATOM 4108 C CA . THR B 1 245 ? 18.312 18.844 13.219 1 97.38 245 THR B CA 1
ATOM 4109 C C . THR B 1 245 ? 17.016 18.344 13.852 1 97.38 245 THR B C 1
ATOM 4111 O O . THR B 1 245 ? 16.172 19.141 14.273 1 97.38 245 THR B O 1
ATOM 4114 N N . THR B 1 246 ? 16.859 17.062 13.844 1 98.19 246 THR B N 1
ATOM 4115 C CA . THR B 1 246 ? 15.727 16.422 14.492 1 98.19 246 THR B CA 1
ATOM 4116 C C . THR B 1 246 ? 16.156 15.727 15.781 1 98.19 246 THR B C 1
ATOM 4118 O O . THR B 1 246 ? 17.344 15.562 16.031 1 98.19 246 THR B O 1
ATOM 4121 N N . THR B 1 247 ? 15.18 15.43 16.578 1 97.62 247 THR B N 1
ATOM 4122 C CA . THR B 1 247 ? 15.5 14.805 17.859 1 97.62 247 THR B CA 1
ATOM 4123 C C . THR B 1 247 ? 15.109 13.328 17.844 1 97.62 247 THR B C 1
ATOM 4125 O O . THR B 1 247 ? 15.367 12.609 18.812 1 97.62 247 THR B O 1
ATOM 4128 N N . ARG B 1 248 ? 14.562 12.891 16.844 1 97.75 248 ARG B N 1
ATOM 4129 C CA . ARG B 1 248 ? 14.062 11.523 16.75 1 97.75 248 ARG B CA 1
ATOM 4130 C C . ARG B 1 248 ? 15.047 10.625 16.016 1 97.75 248 ARG B C 1
ATOM 4132 O O . ARG B 1 248 ? 15.812 11.094 15.172 1 97.75 248 ARG B O 1
ATOM 4139 N N . THR B 1 249 ? 15.008 9.359 16.406 1 98.5 249 THR B N 1
ATOM 4140 C CA . THR B 1 249 ? 15.695 8.305 15.656 1 98.5 249 THR B CA 1
ATOM 4141 C C . THR B 1 249 ? 14.703 7.262 15.156 1 98.5 249 THR B C 1
ATOM 4143 O O . THR B 1 249 ? 13.594 7.145 15.688 1 98.5 249 THR B O 1
ATOM 4146 N N . PRO B 1 250 ? 15.133 6.551 14.109 1 98.62 250 PRO B N 1
ATOM 4147 C CA . PRO B 1 250 ? 14.234 5.488 13.648 1 98.62 250 PRO B CA 1
ATOM 4148 C C . PRO B 1 250 ? 13.836 4.523 14.766 1 98.62 250 PRO B C 1
ATOM 4150 O O . PRO B 1 250 ? 12.664 4.152 14.875 1 98.62 250 PRO B O 1
ATOM 4153 N N . ASP B 1 251 ? 14.758 4.156 15.633 1 98.38 251 ASP B N 1
ATOM 4154 C CA . ASP B 1 251 ? 14.477 3.234 16.734 1 98.38 251 ASP B CA 1
ATOM 4155 C C . ASP B 1 251 ? 13.508 3.852 17.734 1 98.38 251 ASP B C 1
ATOM 4157 O O . ASP B 1 251 ? 12.609 3.168 18.234 1 98.38 251 ASP B O 1
ATOM 4161 N N . ALA B 1 252 ? 13.68 5.109 17.984 1 98.38 252 ALA B N 1
ATOM 4162 C CA . ALA B 1 252 ? 12.773 5.805 18.906 1 98.38 252 ALA B CA 1
ATOM 4163 C C . ALA B 1 252 ? 11.359 5.859 18.344 1 98.38 252 ALA B C 1
ATOM 4165 O O . ALA B 1 252 ? 10.383 5.797 19.094 1 98.38 252 ALA B O 1
ATOM 4166 N N . LEU B 1 253 ? 11.273 5.988 17.094 1 98.5 253 LEU B N 1
ATOM 4167 C CA . LEU B 1 253 ? 9.961 6.051 16.453 1 98.5 253 LEU B CA 1
ATOM 4168 C C . LEU B 1 253 ? 9.281 4.688 16.469 1 98.5 253 LEU B C 1
ATOM 4170 O O . LEU B 1 253 ? 8.062 4.602 16.641 1 98.5 253 LEU B O 1
ATOM 4174 N N . VAL B 1 254 ? 10.062 3.619 16.281 1 98.25 254 VAL B N 1
ATOM 4175 C CA . VAL B 1 254 ? 9.516 2.273 16.422 1 98.25 254 VAL B CA 1
ATOM 4176 C C . VAL B 1 254 ? 9 2.068 17.859 1 98.25 254 VAL B C 1
ATOM 4178 O O . VAL B 1 254 ? 7.918 1.522 18.062 1 98.25 254 VAL B O 1
ATOM 4181 N N . GLN B 1 255 ? 9.75 2.512 18.828 1 97.62 255 GLN B N 1
ATOM 4182 C CA . GLN B 1 255 ? 9.344 2.404 20.219 1 97.62 255 GLN B CA 1
ATOM 4183 C C . GLN B 1 255 ? 8.078 3.217 20.484 1 97.62 255 GLN B C 1
ATOM 4185 O O . GLN B 1 255 ? 7.195 2.775 21.234 1 97.62 255 GLN B O 1
ATOM 4190 N N . TYR B 1 256 ? 8.047 4.387 19.953 1 97.12 256 TYR B N 1
ATOM 4191 C CA . TYR B 1 256 ? 6.859 5.227 20.078 1 97.12 256 TYR B CA 1
ATOM 4192 C C . TYR B 1 256 ? 5.629 4.512 19.531 1 97.12 256 TYR B C 1
ATOM 4194 O O . TYR B 1 256 ? 4.57 4.516 20.156 1 97.12 256 TYR B O 1
ATOM 4202 N N . MET B 1 257 ? 5.754 3.932 18.406 1 97.25 257 MET B N 1
ATOM 4203 C CA . MET B 1 257 ? 4.676 3.174 17.781 1 97.25 257 MET B CA 1
ATOM 4204 C C . MET B 1 257 ? 4.164 2.084 18.703 1 97.25 257 MET B C 1
ATOM 4206 O O . MET B 1 257 ? 2.959 1.839 18.781 1 97.25 257 MET B O 1
ATOM 4210 N N . ASP B 1 258 ? 5.062 1.42 19.469 1 96.56 258 ASP B N 1
ATOM 4211 C CA . ASP B 1 258 ? 4.711 0.339 20.375 1 96.56 258 ASP B CA 1
ATOM 4212 C C . ASP B 1 258 ? 3.783 0.835 21.484 1 96.56 258 ASP B C 1
ATOM 4214 O O . ASP B 1 258 ? 2.99 0.064 22.031 1 96.56 258 ASP B O 1
ATOM 4218 N N . GLY B 1 259 ? 3.912 2.09 21.781 1 95.06 259 GLY B N 1
ATOM 4219 C CA . GLY B 1 259 ? 3.145 2.648 22.891 1 95.06 259 GLY B CA 1
ATOM 4220 C C . GLY B 1 259 ? 1.761 3.113 22.484 1 95.06 259 GLY B C 1
ATOM 4221 O O . GLY B 1 259 ? 0.939 3.463 23.328 1 95.06 259 GLY B O 1
ATOM 4222 N N . LEU B 1 260 ? 1.434 3.07 21.266 1 94.38 260 LEU B N 1
ATOM 4223 C CA . LEU B 1 260 ? 0.145 3.551 20.781 1 94.38 260 LEU B CA 1
ATOM 4224 C C . LEU B 1 260 ? -0.941 2.502 21 1 94.38 260 LEU B C 1
ATOM 4226 O O . LEU B 1 260 ? -0.667 1.3 20.953 1 94.38 260 LEU B O 1
ATOM 4230 N N . PRO B 1 261 ? -2.207 2.969 21.172 1 93.56 261 PRO B N 1
ATOM 4231 C CA . PRO B 1 261 ? -3.303 1.998 21.234 1 93.56 261 PRO B CA 1
ATOM 4232 C C . PRO B 1 261 ? -3.438 1.19 19.938 1 93.56 261 PRO B C 1
ATOM 4234 O O . PRO B 1 261 ? -3.277 1.736 18.844 1 93.56 261 PRO B O 1
ATOM 4237 N N . ALA B 1 262 ? -3.809 -0.052 20.109 1 95.19 262 ALA B N 1
ATOM 4238 C CA . ALA B 1 262 ? -3.906 -0.949 18.969 1 95.19 262 ALA B CA 1
ATOM 4239 C C . ALA B 1 262 ? -4.961 -0.463 17.984 1 95.19 262 ALA B C 1
ATOM 4241 O O . ALA B 1 262 ? -4.801 -0.609 16.766 1 95.19 262 ALA B O 1
ATOM 4242 N N . HIS B 1 263 ? -5.992 0.137 18.469 1 94.44 263 HIS B N 1
ATOM 4243 C CA . HIS B 1 263 ? -7.133 0.517 17.656 1 94.44 263 HIS B CA 1
ATOM 4244 C C . HIS B 1 263 ? -6.938 1.901 17.047 1 94.44 263 HIS B C 1
ATOM 4246 O O . HIS B 1 263 ? -7.805 2.395 16.312 1 94.44 263 HIS B O 1
ATOM 4252 N N . MET B 1 264 ? -5.809 2.488 17.312 1 93.62 264 MET B N 1
ATOM 4253 C CA . MET B 1 264 ? -5.551 3.836 16.812 1 93.62 264 MET B CA 1
ATOM 4254 C C . MET B 1 264 ? -5.539 3.859 15.289 1 93.62 264 MET B C 1
ATOM 4256 O O . MET B 1 264 ? -4.945 2.988 14.656 1 93.62 264 MET B O 1
ATOM 4260 N N . ARG B 1 265 ? -6.195 4.875 14.711 1 94.19 265 ARG B N 1
ATOM 4261 C CA . ARG B 1 265 ? -6.266 5.137 13.281 1 94.19 265 ARG B CA 1
ATOM 4262 C C . ARG B 1 265 ? -5.824 6.559 12.961 1 94.19 265 ARG B C 1
ATOM 4264 O O . ARG B 1 265 ? -6.414 7.523 13.445 1 94.19 265 ARG B O 1
ATOM 4271 N N . PRO B 1 266 ? -4.762 6.637 12.141 1 95.12 266 PRO B N 1
ATOM 4272 C CA . PRO B 1 266 ? -4.422 7.996 11.719 1 95.12 266 PRO B CA 1
ATOM 4273 C C . PRO B 1 266 ? -5.566 8.695 10.992 1 95.12 266 PRO B C 1
ATOM 4275 O O . PRO B 1 266 ? -6.383 8.039 10.344 1 95.12 266 PRO B O 1
ATOM 4278 N N . SER B 1 267 ? -5.621 9.984 11.117 1 93.69 267 SER B N 1
ATOM 4279 C CA . SER B 1 267 ? -6.699 10.781 10.539 1 93.69 267 SER B CA 1
ATOM 4280 C C . SER B 1 267 ? -6.805 10.562 9.031 1 93.69 267 SER B C 1
ATOM 4282 O O . SER B 1 267 ? -7.898 10.641 8.469 1 93.69 267 SER B O 1
ATOM 4284 N N . MET B 1 268 ? -5.715 10.289 8.375 1 96.94 268 MET B N 1
ATOM 4285 C CA . MET B 1 268 ? -5.727 10.086 6.926 1 96.94 268 MET B CA 1
ATOM 4286 C C . MET B 1 268 ? -6.523 8.836 6.559 1 96.94 268 MET B C 1
ATOM 4288 O O . MET B 1 268 ? -7.207 8.812 5.535 1 96.94 268 MET B O 1
ATOM 4292 N N . LEU B 1 269 ? -6.391 7.785 7.332 1 97.62 269 LEU B N 1
ATOM 4293 C CA . LEU B 1 269 ? -7.211 6.602 7.109 1 97.62 269 LEU B CA 1
ATOM 4294 C C . LEU B 1 269 ? -8.695 6.938 7.211 1 97.62 269 LEU B C 1
ATOM 4296 O O . LEU B 1 269 ? -9.492 6.52 6.371 1 97.62 269 LEU B O 1
ATOM 4300 N N . GLY B 1 270 ? -9.055 7.711 8.273 1 94.81 270 GLY B N 1
ATOM 4301 C CA . GLY B 1 270 ? -10.43 8.18 8.398 1 94.81 270 GLY B CA 1
ATOM 4302 C C . GLY B 1 270 ? -10.898 8.977 7.191 1 94.81 270 GLY B C 1
ATOM 4303 O O . GLY B 1 270 ? -12.031 8.812 6.734 1 94.81 270 GLY B O 1
ATOM 4304 N N . ASP B 1 271 ? -10.023 9.852 6.703 1 95.44 271 ASP B N 1
ATOM 4305 C CA . ASP B 1 271 ? -10.344 10.648 5.523 1 95.44 271 ASP B CA 1
ATOM 4306 C C . ASP B 1 271 ? -10.617 9.75 4.316 1 95.44 271 ASP B C 1
ATOM 4308 O O . ASP B 1 271 ? -11.578 9.969 3.584 1 95.44 271 ASP B O 1
ATOM 4312 N N . LEU B 1 272 ? -9.781 8.766 4.102 1 97.69 272 LEU B N 1
ATOM 4313 C CA . LEU B 1 272 ? -9.969 7.84 2.992 1 97.69 272 LEU B CA 1
ATOM 4314 C C . LEU B 1 272 ? -11.305 7.121 3.102 1 97.69 272 LEU B C 1
ATOM 4316 O O . LEU B 1 272 ? -12.062 7.055 2.127 1 97.69 272 LEU B O 1
ATOM 4320 N N . GLU B 1 273 ? -11.609 6.613 4.238 1 96 273 GLU B N 1
ATOM 4321 C CA . GLU B 1 273 ? -12.828 5.844 4.484 1 96 273 GLU B CA 1
ATOM 4322 C C . GLU B 1 273 ? -14.07 6.707 4.281 1 96 273 GLU B C 1
ATOM 4324 O O . GLU B 1 273 ? -15.133 6.199 3.908 1 96 273 GLU B O 1
ATOM 4329 N N . ASN B 1 274 ? -13.906 7.984 4.504 1 93.5 274 ASN B N 1
ATOM 4330 C CA . ASN B 1 274 ? -15.047 8.883 4.395 1 93.5 274 ASN B CA 1
ATOM 4331 C C . ASN B 1 274 ? -15.062 9.602 3.047 1 93.5 274 ASN B C 1
ATOM 4333 O O . ASN B 1 274 ? -15.852 10.531 2.842 1 93.5 274 ASN B O 1
ATOM 4337 N N . GLY B 1 275 ? -14.195 9.242 2.186 1 96 275 GLY B N 1
ATOM 4338 C CA . GLY B 1 275 ? -14.18 9.789 0.837 1 96 275 GLY B CA 1
ATOM 4339 C C . GLY B 1 275 ? -13.664 11.219 0.774 1 96 275 GLY B C 1
ATOM 4340 O O . GLY B 1 275 ? -13.961 11.945 -0.174 1 96 275 GLY B O 1
ATOM 4341 N N . LYS B 1 276 ? -12.922 11.688 1.752 1 94.44 276 LYS B N 1
ATOM 4342 C CA . LYS B 1 276 ? -12.375 13.039 1.811 1 94.44 276 LYS B CA 1
ATOM 4343 C C . LYS B 1 276 ? -11.023 13.109 1.111 1 94.44 276 LYS B C 1
ATOM 4345 O O . LYS B 1 276 ? -10.375 12.086 0.888 1 94.44 276 LYS B O 1
ATOM 4350 N N . PRO B 1 277 ? -10.609 14.328 0.724 1 96.81 277 PRO B N 1
ATOM 4351 C CA . PRO B 1 277 ? -9.242 14.469 0.212 1 96.81 277 PRO B CA 1
ATOM 4352 C C . PRO B 1 277 ? -8.188 14.062 1.233 1 96.81 277 PRO B C 1
ATOM 4354 O O . PRO B 1 277 ? -8.422 14.156 2.441 1 96.81 277 PRO B O 1
ATOM 4357 N N . LEU B 1 278 ? -7.109 13.602 0.698 1 97.88 278 LEU B N 1
ATOM 4358 C CA . LEU B 1 278 ? -5.996 13.172 1.544 1 97.88 278 LEU B CA 1
ATOM 4359 C C . LEU B 1 278 ? -4.84 14.164 1.46 1 97.88 278 LEU B C 1
ATOM 4361 O O . LEU B 1 278 ? -4.641 14.805 0.426 1 97.88 278 LEU B O 1
ATOM 4365 N N . GLU B 1 279 ? -4.086 14.234 2.455 1 97.88 279 GLU B N 1
ATOM 4366 C CA . GLU B 1 279 ? -2.941 15.141 2.494 1 97.88 279 GLU B CA 1
ATOM 4367 C C . GLU B 1 279 ? -1.675 14.453 1.997 1 97.88 279 GLU B C 1
ATOM 4369 O O . GLU B 1 279 ? -0.564 14.844 2.365 1 97.88 279 GLU B O 1
ATOM 4374 N N . VAL B 1 280 ? -1.822 13.477 1.179 1 98.25 280 VAL B N 1
ATOM 4375 C CA . VAL B 1 280 ? -0.736 12.625 0.714 1 98.25 280 VAL B CA 1
ATOM 4376 C C . VAL B 1 280 ? 0.381 13.477 0.123 1 98.25 280 VAL B C 1
ATOM 4378 O O . VAL B 1 280 ? 1.563 13.211 0.347 1 98.25 280 VAL B O 1
ATOM 4381 N N . GLU B 1 281 ? 0.075 14.578 -0.615 1 98.06 281 GLU B N 1
ATOM 4382 C CA . GLU B 1 281 ? 1.055 15.445 -1.266 1 98.06 281 GLU B CA 1
ATOM 4383 C C . GLU B 1 281 ? 1.913 16.172 -0.238 1 98.06 281 GLU B C 1
ATOM 4385 O O . GLU B 1 281 ? 3.082 16.469 -0.497 1 98.06 281 GLU B O 1
ATOM 4390 N N . TYR B 1 282 ? 1.377 16.344 0.932 1 98.38 282 TYR B N 1
ATOM 4391 C CA . TYR B 1 282 ? 2.025 17.188 1.928 1 98.38 282 TYR B CA 1
ATOM 4392 C C . TYR B 1 282 ? 2.746 16.344 2.973 1 98.38 282 TYR B C 1
ATOM 4394 O O . TYR B 1 282 ? 3.543 16.859 3.758 1 98.38 282 TYR B O 1
ATOM 4402 N N . LEU B 1 283 ? 2.447 15.062 2.971 1 98.69 283 LEU B N 1
ATOM 4403 C CA . LEU B 1 283 ? 3.117 14.133 3.877 1 98.69 283 LEU B CA 1
ATOM 4404 C C . LEU B 1 283 ? 4.141 13.289 3.131 1 98.69 283 LEU B C 1
ATOM 4406 O O . LEU B 1 283 ? 5.328 13.609 3.115 1 98.69 283 LEU B O 1
ATOM 4410 N N . GLN B 1 284 ? 3.67 12.367 2.398 1 98.81 284 GLN B N 1
ATOM 4411 C CA . GLN B 1 284 ? 4.562 11.492 1.648 1 98.81 284 GLN B CA 1
ATOM 4412 C C . GLN B 1 284 ? 5.152 12.211 0.441 1 98.81 284 GLN B C 1
ATOM 4414 O O . GLN B 1 284 ? 6.352 12.102 0.173 1 98.81 284 GLN B O 1
ATOM 4419 N N . GLY B 1 285 ? 4.312 12.938 -0.281 1 98.75 285 GLY B N 1
ATOM 4420 C CA . GLY B 1 285 ? 4.785 13.664 -1.444 1 98.75 285 GLY B CA 1
ATOM 4421 C C . GLY B 1 285 ? 5.898 14.641 -1.121 1 98.75 285 GLY B C 1
ATOM 4422 O O . GLY B 1 285 ? 6.859 14.773 -1.883 1 98.75 285 GLY B O 1
ATOM 4423 N N . SER B 1 286 ? 5.773 15.312 -0.033 1 98.81 286 SER B N 1
ATOM 4424 C CA . SER B 1 286 ? 6.793 16.266 0.399 1 98.81 286 SER B CA 1
ATOM 4425 C C . SER B 1 286 ? 8.141 15.578 0.604 1 98.81 286 SER B C 1
ATOM 4427 O O . SER B 1 286 ? 9.172 16.062 0.137 1 98.81 286 SER B O 1
ATOM 4429 N N . VAL B 1 287 ? 8.141 14.445 1.265 1 98.94 287 VAL B N 1
ATOM 4430 C CA . VAL B 1 287 ? 9.367 13.703 1.547 1 98.94 287 VAL B CA 1
ATOM 4431 C C . VAL B 1 287 ? 10 13.234 0.239 1 98.94 287 VAL B C 1
ATOM 4433 O O . VAL B 1 287 ? 11.203 13.398 0.033 1 98.94 287 VAL B O 1
ATOM 4436 N N . VAL B 1 288 ? 9.188 12.719 -0.662 1 98.88 288 VAL B N 1
ATOM 4437 C CA . VAL B 1 288 ? 9.672 12.164 -1.922 1 98.88 288 VAL B CA 1
ATOM 4438 C C . VAL B 1 288 ? 10.273 13.273 -2.779 1 98.88 288 VAL B C 1
ATOM 4440 O O . VAL B 1 288 ? 11.383 13.125 -3.307 1 98.88 288 VAL B O 1
ATOM 4443 N N . ARG B 1 289 ? 9.578 14.406 -2.924 1 98.62 289 ARG B N 1
ATOM 4444 C CA . ARG B 1 289 ? 10.062 15.516 -3.732 1 98.62 289 ARG B CA 1
ATOM 4445 C C . ARG B 1 289 ? 11.359 16.078 -3.166 1 98.62 289 ARG B C 1
ATOM 4447 O O . ARG B 1 289 ? 12.312 16.328 -3.91 1 98.62 289 ARG B O 1
ATOM 4454 N N . ARG B 1 290 ? 11.422 16.25 -1.919 1 98.75 290 ARG B N 1
ATOM 4455 C CA . ARG B 1 290 ? 12.602 16.812 -1.272 1 98.75 290 ARG B CA 1
ATOM 4456 C C . ARG B 1 290 ? 13.773 15.828 -1.326 1 98.75 290 ARG B C 1
ATOM 4458 O O . ARG B 1 290 ? 14.922 16.234 -1.519 1 98.75 290 ARG B O 1
ATOM 4465 N N . GLY B 1 291 ? 13.477 14.516 -1.064 1 98.81 291 GLY B N 1
ATOM 4466 C CA . GLY B 1 291 ? 14.508 13.508 -1.243 1 98.81 291 GLY B CA 1
ATOM 4467 C C . GLY B 1 291 ? 15.125 13.523 -2.629 1 98.81 291 GLY B C 1
ATOM 4468 O O . GLY B 1 291 ? 16.344 13.516 -2.771 1 98.81 291 GLY B O 1
ATOM 4469 N N . ARG B 1 292 ? 14.273 13.586 -3.619 1 98.31 292 ARG B N 1
ATOM 4470 C CA . ARG B 1 292 ? 14.742 13.641 -5 1 98.31 292 ARG B CA 1
ATOM 4471 C C . ARG B 1 292 ? 15.625 14.867 -5.23 1 98.31 292 ARG B C 1
ATOM 4473 O O . ARG B 1 292 ? 16.688 14.766 -5.84 1 98.31 292 ARG B O 1
ATOM 4480 N N . ALA B 1 293 ? 15.203 16 -4.773 1 98.31 293 ALA B N 1
ATOM 4481 C CA . ALA B 1 293 ? 15.922 17.266 -4.953 1 98.31 293 ALA B CA 1
ATOM 4482 C C . ALA B 1 293 ? 17.297 17.203 -4.301 1 98.31 293 ALA B C 1
ATOM 4484 O O . ALA B 1 293 ? 18.25 17.844 -4.773 1 98.31 293 ALA B O 1
ATOM 4485 N N . ARG B 1 294 ? 17.453 16.438 -3.25 1 98.5 294 ARG B N 1
ATOM 4486 C CA . ARG B 1 294 ? 18.688 16.406 -2.482 1 98.5 294 ARG B CA 1
ATOM 4487 C C . ARG B 1 294 ? 19.484 15.141 -2.764 1 98.5 294 ARG B C 1
ATOM 4489 O O . ARG B 1 294 ? 20.531 14.906 -2.154 1 98.5 294 ARG B O 1
ATOM 4496 N N . GLY B 1 295 ? 18.938 14.273 -3.656 1 98.31 295 GLY B N 1
ATOM 4497 C CA . GLY B 1 295 ? 19.609 13.023 -3.998 1 98.31 295 GLY B CA 1
ATOM 4498 C C . GLY B 1 295 ? 19.531 11.984 -2.895 1 98.31 295 GLY B C 1
ATOM 4499 O O . GLY B 1 295 ? 20.438 11.156 -2.754 1 98.31 295 GLY B O 1
ATOM 4500 N N . VAL B 1 296 ? 18.594 12.062 -1.996 1 98.75 296 VAL B N 1
ATOM 4501 C CA . VAL B 1 296 ? 18.375 11.102 -0.928 1 98.75 296 VAL B CA 1
ATOM 4502 C C . VAL B 1 296 ? 17.328 10.078 -1.371 1 98.75 296 VAL B C 1
ATOM 4504 O O . VAL B 1 296 ? 16.172 10.43 -1.637 1 98.75 296 VAL B O 1
ATOM 4507 N N . PRO B 1 297 ? 17.672 8.758 -1.495 1 98.5 297 PRO B N 1
ATOM 4508 C CA . PRO B 1 297 ? 16.703 7.746 -1.906 1 98.5 297 PRO B CA 1
ATOM 4509 C C . PRO B 1 297 ? 15.594 7.547 -0.878 1 98.5 297 PRO B C 1
ATOM 4511 O O . PRO B 1 297 ? 15.859 7.531 0.327 1 98.5 297 PRO B O 1
ATOM 4514 N N . THR B 1 298 ? 14.391 7.484 -1.367 1 98.88 298 THR B N 1
ATOM 4515 C CA . THR B 1 298 ? 13.242 7.25 -0.499 1 98.88 298 THR B CA 1
ATOM 4516 C C . THR B 1 298 ? 12.352 6.145 -1.062 1 98.88 298 THR B C 1
ATOM 4518 O O . THR B 1 298 ? 11.148 6.344 -1.256 1 98.88 298 THR B O 1
ATOM 4521 N N . PRO B 1 299 ? 12.859 4.938 -1.243 1 98.88 299 PRO B N 1
ATOM 4522 C CA . PRO B 1 299 ? 12.078 3.896 -1.917 1 98.88 299 PRO B CA 1
ATOM 4523 C C . PRO B 1 299 ? 10.812 3.523 -1.154 1 98.88 299 PRO B C 1
ATOM 4525 O O . PRO B 1 299 ? 9.766 3.283 -1.766 1 98.88 299 PRO B O 1
ATOM 4528 N N . VAL B 1 300 ? 10.875 3.438 0.202 1 98.94 300 VAL B N 1
ATOM 4529 C CA . VAL B 1 300 ? 9.688 3.07 0.973 1 98.94 300 VAL B CA 1
ATOM 4530 C C . VAL B 1 300 ? 8.648 4.18 0.877 1 98.94 300 VAL B C 1
ATOM 4532 O O . VAL B 1 300 ? 7.484 3.922 0.548 1 98.94 300 VAL B O 1
ATOM 4535 N N . MET B 1 301 ? 9.078 5.418 1.06 1 98.94 301 MET B N 1
ATOM 4536 C CA . MET B 1 301 ? 8.164 6.555 1.001 1 98.94 301 MET B CA 1
ATOM 4537 C C . MET B 1 301 ? 7.594 6.719 -0.404 1 98.94 301 MET B C 1
ATOM 4539 O O . MET B 1 301 ? 6.418 7.051 -0.566 1 98.94 301 MET B O 1
ATOM 4543 N N . SER B 1 302 ? 8.43 6.559 -1.407 1 98.94 302 SER B N 1
ATOM 4544 C CA . SER B 1 302 ? 7.973 6.648 -2.789 1 98.94 302 SER B CA 1
ATOM 4545 C C . SER B 1 302 ? 6.91 5.594 -3.086 1 98.94 302 SER B C 1
ATOM 4547 O O . SER B 1 302 ? 5.93 5.871 -3.783 1 98.94 302 SER B O 1
ATOM 4549 N N . THR B 1 303 ? 7.094 4.383 -2.59 1 98.94 303 THR B N 1
ATOM 4550 C CA . THR B 1 303 ? 6.121 3.312 -2.777 1 98.94 303 THR B CA 1
ATOM 4551 C C . THR B 1 303 ? 4.781 3.68 -2.139 1 98.94 303 THR B C 1
ATOM 4553 O O . THR B 1 303 ? 3.734 3.576 -2.779 1 98.94 303 THR B O 1
ATOM 4556 N N . LEU B 1 304 ? 4.859 4.129 -0.898 1 98.94 304 LEU B N 1
ATOM 4557 C CA . LEU B 1 304 ? 3.65 4.539 -0.189 1 98.94 304 LEU B CA 1
ATOM 4558 C C . LEU B 1 304 ? 2.963 5.695 -0.907 1 98.94 304 LEU B C 1
ATOM 4560 O O . LEU B 1 304 ? 1.736 5.719 -1.023 1 98.94 304 LEU B O 1
ATOM 4564 N N . TYR B 1 305 ? 3.762 6.613 -1.421 1 98.88 305 TYR B N 1
ATOM 4565 C CA . TYR B 1 305 ? 3.238 7.789 -2.109 1 98.88 305 TYR B CA 1
ATOM 4566 C C . TYR B 1 305 ? 2.436 7.387 -3.342 1 98.88 305 TYR B C 1
ATOM 4568 O O . TYR B 1 305 ? 1.297 7.824 -3.518 1 98.88 305 TYR B O 1
ATOM 4576 N N . VAL B 1 306 ? 2.947 6.512 -4.18 1 98.75 306 VAL B N 1
ATOM 4577 C CA . VAL B 1 306 ? 2.312 6.215 -5.461 1 98.75 306 VAL B CA 1
ATOM 4578 C C . VAL B 1 306 ? 1.066 5.363 -5.234 1 98.75 306 VAL B C 1
ATOM 4580 O O . VAL B 1 306 ? 0.168 5.328 -6.078 1 98.75 306 VAL B O 1
ATOM 4583 N N . LEU B 1 307 ? 1.003 4.645 -4.109 1 98.75 307 LEU B N 1
ATOM 4584 C CA . LEU B 1 307 ? -0.183 3.863 -3.777 1 98.75 307 LEU B CA 1
ATOM 4585 C C . LEU B 1 307 ? -1.339 4.773 -3.375 1 98.75 307 LEU B C 1
ATOM 4587 O O . LEU B 1 307 ? -2.504 4.445 -3.617 1 98.75 307 LEU B O 1
ATOM 4591 N N . LEU B 1 308 ? -1.021 5.883 -2.758 1 98.69 308 LEU B N 1
ATOM 4592 C CA . LEU B 1 308 ? -2.049 6.707 -2.131 1 98.69 308 LEU B CA 1
ATOM 4593 C C . LEU B 1 308 ? -2.385 7.914 -3 1 98.69 308 LEU B C 1
ATOM 4595 O O . LEU B 1 308 ? -3.473 8.484 -2.883 1 98.69 308 LEU B O 1
ATOM 4599 N N . GLN B 1 309 ? -1.475 8.344 -3.871 1 98.19 309 GLN B N 1
ATOM 4600 C CA . GLN B 1 309 ? -1.622 9.547 -4.676 1 98.19 309 GLN B CA 1
ATOM 4601 C C . GLN B 1 309 ? -2.896 9.5 -5.512 1 98.19 309 GLN B C 1
ATOM 4603 O O . GLN B 1 309 ? -3.596 10.508 -5.641 1 98.19 309 GLN B O 1
ATOM 4608 N N . PRO B 1 310 ? -3.281 8.352 -6.094 1 97.44 310 PRO B N 1
ATOM 4609 C CA . PRO B 1 310 ? -4.512 8.305 -6.883 1 97.44 310 PRO B CA 1
ATOM 4610 C C . PRO B 1 310 ? -5.762 8.578 -6.047 1 97.44 310 PRO B C 1
ATOM 4612 O O . PRO B 1 310 ? -6.824 8.875 -6.598 1 97.44 310 PRO B O 1
ATOM 4615 N N . HIS B 1 311 ? -5.664 8.453 -4.727 1 97.25 311 HIS B N 1
ATOM 4616 C CA . HIS B 1 311 ? -6.797 8.648 -3.828 1 97.25 311 HIS B CA 1
ATOM 4617 C C . HIS B 1 311 ? -6.809 10.07 -3.262 1 97.25 311 HIS B C 1
ATOM 4619 O O . HIS B 1 311 ? -7.688 10.414 -2.471 1 97.25 311 HIS B O 1
ATOM 4625 N N . ALA B 1 312 ? -5.859 10.906 -3.648 1 96.88 312 ALA B N 1
ATOM 4626 C CA . ALA B 1 312 ? -5.59 12.188 -2.996 1 96.88 312 ALA B CA 1
ATOM 4627 C C . ALA B 1 312 ? -6.805 13.102 -3.066 1 96.88 312 ALA B C 1
ATOM 4629 O O . ALA B 1 312 ? -7.07 13.867 -2.137 1 96.88 312 ALA B O 1
ATOM 4630 N N . GLN B 1 313 ? -7.609 12.984 -4.121 1 95.56 313 GLN B N 1
ATOM 4631 C CA . GLN B 1 313 ? -8.688 13.945 -4.34 1 95.56 313 GLN B CA 1
ATOM 4632 C C . GLN B 1 313 ? -9.992 13.469 -3.713 1 95.56 313 GLN B C 1
ATOM 4634 O O . GLN B 1 313 ? -10.984 14.195 -3.709 1 95.56 313 GLN B O 1
ATOM 4639 N N . GLY B 1 314 ? -9.953 12.305 -3.098 1 93.81 314 GLY B N 1
ATOM 4640 C CA . GLY B 1 314 ? -11.172 11.766 -2.514 1 93.81 314 GLY B CA 1
ATOM 4641 C C . GLY B 1 314 ? -12.234 11.438 -3.545 1 93.81 314 GLY B C 1
ATOM 4642 O O . GLY B 1 314 ? -11.938 11.336 -4.738 1 93.81 314 GLY B O 1
ATOM 4643 N N . GLU B 1 315 ? -13.406 10.82 -3.051 1 81.25 315 GLU B N 1
ATOM 4644 C CA . GLU B 1 315 ? -14.539 10.453 -3.898 1 81.25 315 GLU B CA 1
ATOM 4645 C C . GLU B 1 315 ? -15.445 11.648 -4.168 1 81.25 315 GLU B C 1
ATOM 4647 O O . GLU B 1 315 ? -15.812 12.375 -3.242 1 81.25 315 GLU B O 1
ATOM 4652 N N . ARG B 1 316 ? -15.102 12.648 -4.996 1 53.53 316 ARG B N 1
ATOM 4653 C CA . ARG B 1 316 ? -16.094 13.68 -5.246 1 53.53 316 ARG B CA 1
ATOM 4654 C C . ARG B 1 316 ? -17.5 13.086 -5.348 1 53.53 316 ARG B C 1
ATOM 4656 O O . ARG B 1 316 ? -17.719 12.141 -6.105 1 53.53 316 ARG B O 1
ATOM 4663 N N . LYS B 1 317 ? -18.141 12.922 -4.188 1 42.62 317 LYS B N 1
ATOM 4664 C CA . LYS B 1 317 ? -19.547 12.602 -4.367 1 42.62 317 LYS B CA 1
ATOM 4665 C C . LYS B 1 317 ? -20.203 13.539 -5.379 1 42.62 317 LYS B C 1
ATOM 4667 O O . LYS B 1 317 ? -20.109 14.766 -5.242 1 42.62 317 LYS B O 1
ATOM 4672 N N . ALA B 1 318 ? -20.531 13.141 -6.586 1 27.95 318 ALA B N 1
ATOM 4673 C CA . ALA B 1 318 ? -21.609 13.828 -7.301 1 27.95 318 ALA B CA 1
ATOM 4674 C C . ALA B 1 318 ? -22.844 13.984 -6.422 1 27.95 318 ALA B C 1
ATOM 4676 O O . ALA B 1 318 ? -23.156 13.094 -5.633 1 27.95 318 ALA B O 1
#

InterPro domains:
  IPR003710 Ketopantoate reductase ApbA/PanE [TIGR00745] (2-309)
  IPR008927 6-phosphogluconate dehydrogenase-like, C-terminal domain superfamily [SSF48179] (190-309)
  IPR013328 6-phosphogluconate dehydrogenase, domain 2 [G3DSA:1.10.1040.10] (191-317)
  IPR013332 Ketopantoate reductase, N-terminal domain [PF02558] (4-159)
  IPR013752 Ketopantoate reductase, C-terminal domain [PF08546] (190-309)
  IPR036291 NAD(P)-binding domain superfamily [SSF51735] (1-173)
  IPR051402 Ketopantoate Reductase-Related [PTHR21708] (1-310)

Secondary structure (DSSP, 8-state):
-EEEEE--SHHHHHHHHHHHHTT-EEEEE--HHHHHHHHHH-EEEE-TT--EEE--EEES-GGG----SEEEE-S-GGGHHHHHHHHHHHHHTT-SPPTTPPPPEEEE--SSSSHHHHHHHHH-GGGEEEEEEEEEEEEEETTEEEEEEEEEEEEEEESSS--SS--HHHHHHHHHHHHTT-EEEEEEEHHHHHHHHHHHHHHHHHHHHHHT--HHHHHT-HHHHHHHHHHHHHHHHHHHHTT---S--HHHHHHHHHTS-TT---HHHHHHHTT----TTTTHHHHHHHHHHHT---HHHHHHHHHHGGGTT-----/-EEEEE--SHHHHHHHHHHHHTT-EEEEE--HHHHHHHHHH-EEEE-TT--EEE--EEES-GGG----SEEEE-S-GGGHHHHHHHHHHHHHTT-SPPTTPPPPEEEE--SSSSHHHHHHHHH-GGGEEEEEEEEEEEEEETTEEEEEEEEEEEEEEESSS--SS--HHHHHHHHHHHHTT-EEEEEEEHHHHHHHHHHHHHHHHHHHHHHT--HHHHHT-HHHHHHHHHHHHHHHHHHHHTT---S--HHHHHHHHHTS-TT---HHHHHHHTT----TTTTHHHHHHHHHHHT---HHHHHHHHHHGGGTT-----

Organism: Myxococcus xanthus (strain DK1622) (NCBI:txid246197)

Nearest PDB structures (foldseek):
  5hws-assembly1_D  TM=9.411E-01  e=9.827E-28  Thermococcus kodakarensis KOD1
  3hwr-assembly1_B  TM=9.364E-01  e=1.244E-27  Cupriavidus pinatubonensis JMP134
  5ayv-assembly1_A  TM=9.442E-01  e=3.388E-27  Thermococcus kodakarensis KOD1
  8ix9-assembly1_B  TM=8.798E-01  e=8.701E-27  Pseudomonas aeruginosa
  4yca-assembly1_A  TM=8.614E-01  e=5.628E-21  Staphylococcus aureus

Sequence (636 aa):
MRFAILGSGGVGGFFGAKLVRAGHDVTFLARGAHLRAMREHGLTIHGAEGDFTVAVKADDDVQRFGPVDVVVLAVKNYDVASVLPAVKTLLSARGAPAPGETPPFVLTLQNGVDSPSEVAAAVGEAAVLGGTTYISTAISEPGVITQTGTNHRIVLGEVFGDTSRISDRAQSLRDALAGAGITVEAVADARGALWDKLSFLACMSAFSTASRLPVGALRDNPAFREVFRQAAAEVLSVAAAEGITTTRTPDALVQYMDGLPAHMRPSMLGDLENGKPLEVEYLQGSVVRRGRARGVPTPVMSTLYVLLQPHAQGERKAMRFAILGSGGVGGFFGAKLVRAGHDVTFLARGAHLRAMREHGLTIHGAEGDFTVAVKADDDVQRFGPVDVVVLAVKNYDVASVLPAVKTLLSARGAPAPGETPPFVLTLQNGVDSPSEVAAAVGEAAVLGGTTYISTAISEPGVITQTGTNHRIVLGEVFGDTSRISDRAQSLRDALAGAGITVEAVADARGALWDKLSFLACMSAFSTASRLPVGALRDNPAFREVFRQAAAEVLSVAAAEGITTTRTPDALVQYMDGLPAHMRPSMLGDLENGKPLEVEYLQGSVVRRGRARGVPTPVMSTLYVLLQPHAQGERKA

pLDDT: mean 96.16, std 6.81, range [27.95, 98.94]

Solvent-accessible surface area (backbone atoms only — not comparable to full-atom values): 32442 Å² total; per-residue (Å²): 108,30,36,34,29,43,26,51,47,25,65,24,32,50,56,46,48,34,35,40,72,57,67,37,49,50,39,31,38,38,54,69,66,38,33,53,29,23,64,74,71,9,42,33,40,42,42,72,91,50,69,50,72,42,82,54,49,64,40,77,51,69,86,75,50,75,64,39,47,36,35,41,39,34,40,55,70,93,46,45,74,78,44,46,66,53,50,49,53,47,54,56,57,60,58,81,59,55,94,92,46,78,62,37,32,34,37,34,46,34,79,34,76,56,60,55,59,58,50,19,74,73,65,37,57,89,30,42,33,30,34,33,65,46,66,43,52,33,65,76,45,66,30,30,31,37,45,56,67,78,59,52,37,37,43,28,12,29,66,53,87,73,41,87,44,65,49,69,68,39,49,54,49,35,51,54,42,40,68,30,71,40,47,58,43,62,36,21,47,22,56,21,59,25,49,44,52,31,32,48,48,35,42,54,32,39,54,26,38,49,43,71,42,36,48,40,74,44,64,76,35,69,68,34,47,53,48,50,33,49,33,22,42,34,43,48,48,37,40,46,76,71,72,41,67,60,88,72,46,37,68,55,49,53,54,51,58,69,71,50,60,47,80,43,62,49,67,53,33,54,25,55,77,68,34,33,59,43,64,45,64,46,35,30,37,42,49,40,54,50,10,58,76,70,72,40,79,38,56,45,42,43,46,48,29,52,46,44,51,79,50,27,71,32,56,72,78,126,108,29,35,34,28,43,26,51,47,26,65,23,32,51,56,48,48,34,34,41,73,57,67,37,49,50,38,31,38,36,54,70,64,38,34,53,29,23,64,74,73,8,42,32,40,42,41,72,89,50,70,50,72,42,83,55,48,66,41,78,50,71,86,77,51,75,64,39,45,34,35,40,39,34,42,57,68,91,46,46,75,79,44,46,66,54,51,48,52,47,55,56,56,61,58,82,60,53,92,91,48,79,62,38,32,36,38,35,45,35,79,35,74,56,58,55,59,58,51,19,73,74,65,37,57,90,31,42,33,28,32,34,66,47,64,43,54,35,64,77,44,67,28,30,33,38,44,55,65,76,58,52,37,37,43,29,10,30,68,53,89,72,40,87,45,66,48,70,66,37,50,52,48,34,50,55,42,40,69,29,72,38,48,58,45,61,35,23,46,22,56,22,57,26,49,44,52,33,31,48,47,36,42,53,30,39,52,27,38,50,43,71,43,35,51,41,75,45,63,76,36,68,68,34,48,54,48,49,32,50,33,23,41,34,43,50,48,35,39,45,74,71,72,42,66,60,88,71,48,38,68,55,49,52,54,53,59,69,71,49,61,48,79,42,64,48,67,56,33,55,25,54,76,68,34,34,58,44,64,45,64,46,36,30,36,43,48,41,54,51,11,59,76,70,72,39,79,38,56,45,43,44,46,49,29,52,45,44,51,80,51,27,71,32,53,74,77,127